Protein AF-0000000067594861 (afdb_homodimer)

Foldseek 3Di:
DVVLLVLLPVLQVVVVVLLVVLVCCLVPPLLVVQQPDPVVPDPQRPSNVLVVVLVQLSQLLVLLLVQLLVQAQFPPCVVVPDPPPPDPPPQFDWDQDPQVRTIGGQWFAQDSNSSGTDGLFSLLSLLLNLVSLLVSLVSSLVSLVVSLCVVVVQDCPDVCSLVCVLVVQVVCVVVVNADPVSNVSNVSSVVSVVSSVVSVVVSVVSLVCLLQVHGNVCVVVVPDDDGDHSVVSCCSRCNPPNVVCNRDPDGPPPVPVPPVPPD/DVVLLVLLPVLQVVVVVLLVVLVCCLVPPLLVVQQPDPVVPDPQRPSNVLVVVLVQLSQLLVLLLVQLLVQAQFPPCVVPPDPDPDDPPPQFDWDQDPQVRTIGGQWFAQDSNSSGTDGLFSLLSLLLNLVSLLVSLVSSLVSLVVSLCVVVVQDCPDVCSLVCVLVVQVVCVVVVNADPVSNVSNVSSVVSVVSSVVSVVVSVVSLVCLLQVHGNVCVVVVNDDDGDHSVVSCCSRCNPPNVVCNRDPDGDPPVPPCVVPPD

pLDDT: mean 83.76, std 17.76, range [29.06, 98.62]

Organism: Oryctolagus cuniculus (NCBI:txid9986)

Secondary structure (DSSP, 8-state):
-HHHHHHHHHHHHHHHHHHHHHHHHIIIIIHHHH---TT---SS-HHHHHHHHHHHHHHHHHHHHHHHHHT--B-SGGGS-------------EEEETTTTEEEET--EEETTTTEEE-TTTHHHHHHHHHHHHHHHHHHHHHHHHHHHHHHT----STTHHHHHHHHHHHHHHTT-S-HHHHHHHHHHHHHHHHHHHHHHHHHHHHHHHHHT--HHHHHHT-------HHHHHHHHH-TTHHHHHHS-----GGGGGGGGG-/-HHHHHHHHHHHHHHHHHHHHHHHHIIIIIHHHH---TTS--SS-HHHHHHHHHHHHHHHHHHHHHHHHHT--B-SGGGS-------------EEEETTTTEEEET--EEETTTTEEE-TTTHHHHHHHHHHHHHHHHHHHHHHHHHHHHHHT----STTHHHHHHHHHHHHHHTT-S-HHHHHHHHHHHHHHHHHHHHHHHHHHHHHHHHHT--HHHHHHT-------HHHHHHHHH-TTHHHHHHS-----S-----TT--

Radius of gyration: 27.98 Å; Cα contacts (8 Å, |Δi|>4): 615; chains: 2; bounding box: 79×92×70 Å

Solvent-accessible surface area (backbone atoms only — not comparable to full-atom values): 28464 Å² total; per-residue (Å²): 108,66,68,58,53,49,41,38,51,50,36,32,49,49,52,52,49,50,50,50,51,53,50,48,44,43,66,70,47,49,40,58,64,60,54,61,65,76,82,66,70,60,92,73,49,69,39,56,56,55,48,49,50,49,48,52,30,49,51,36,20,52,43,14,48,51,47,28,54,73,32,45,26,60,51,73,58,75,73,54,76,75,76,75,83,69,76,82,65,77,72,71,59,68,40,73,37,79,87,76,68,43,48,23,38,46,44,27,48,76,39,42,56,68,57,39,54,37,14,70,58,15,42,45,30,45,45,47,19,26,45,27,42,13,50,40,23,45,50,49,24,53,51,45,51,56,50,49,26,65,74,67,68,49,71,72,83,48,89,57,36,72,74,47,42,58,66,51,48,52,54,32,34,76,67,46,74,40,51,71,70,57,51,47,53,54,53,47,33,55,50,22,47,52,49,15,50,50,24,43,49,49,29,51,53,52,50,55,28,38,40,57,59,42,41,59,43,35,58,53,70,65,55,86,64,74,87,59,65,39,68,58,34,46,37,70,51,48,32,91,60,36,69,60,47,73,76,39,67,65,78,77,66,66,76,60,68,72,65,66,65,82,113,109,66,67,58,52,48,40,37,51,50,36,32,49,48,52,52,49,51,51,51,51,51,51,47,44,44,65,69,46,46,40,59,66,56,55,65,63,77,82,67,70,60,93,73,48,70,38,56,57,55,49,50,49,50,50,51,30,47,50,36,20,51,43,13,48,52,46,26,54,74,32,46,25,60,51,71,57,76,73,53,78,77,76,75,82,72,74,81,65,76,73,70,58,68,39,74,38,79,86,76,69,44,48,24,39,47,44,26,48,74,37,41,57,70,56,40,52,37,14,70,58,15,41,46,31,45,43,47,20,25,44,27,42,13,51,40,24,43,49,48,24,55,52,45,50,54,50,48,26,66,74,68,68,49,72,70,83,49,88,58,36,72,74,47,42,58,65,52,48,52,54,34,35,76,68,46,76,40,51,72,69,56,49,49,52,55,53,47,33,54,48,21,45,52,50,16,52,50,26,43,51,51,28,51,53,51,50,53,29,38,41,58,60,42,41,59,43,36,57,53,69,65,56,86,64,75,89,58,63,41,69,58,34,46,37,71,53,49,28,92,63,35,69,60,49,73,76,39,68,65,76,76,66,65,79,66,70,81,68,79,55,86,118

Structure (mmCIF, N/CA/C/O backbone):
data_AF-0000000067594861-model_v1
#
loop_
_entity.id
_entity.type
_entity.pdbx_description
1 polymer Palmitoyltransferase
#
loop_
_atom_site.group_PDB
_atom_site.id
_atom_site.type_symbol
_atom_site.label_atom_id
_atom_site.label_alt_id
_atom_site.label_comp_id
_atom_site.label_asym_id
_atom_site.label_entity_id
_atom_site.label_seq_id
_atom_site.pdbx_PDB_ins_code
_atom_site.Cartn_x
_atom_site.Cartn_y
_atom_site.Cartn_z
_atom_site.occupancy
_atom_site.B_iso_or_equiv
_atom_site.auth_seq_id
_atom_site.auth_comp_id
_atom_site.auth_asym_id
_atom_site.auth_atom_id
_atom_site.pdbx_PDB_model_num
ATOM 1 N N . MET A 1 1 ? 16.547 15.672 -2.578 1 78 1 MET A N 1
ATOM 2 C CA . MET A 1 1 ? 15.5 16.391 -3.293 1 78 1 MET A CA 1
ATOM 3 C C . MET A 1 1 ? 14.711 15.445 -4.188 1 78 1 MET A C 1
ATOM 5 O O . MET A 1 1 ? 13.477 15.492 -4.207 1 78 1 MET A O 1
ATOM 9 N N . LEU A 1 2 ? 15.406 14.453 -4.711 1 76.31 2 LEU A N 1
ATOM 10 C CA . LEU A 1 2 ? 14.703 13.562 -5.629 1 76.31 2 LEU A CA 1
ATOM 11 C C . LEU A 1 2 ? 13.75 12.641 -4.875 1 76.31 2 LEU A C 1
ATOM 13 O O . LEU A 1 2 ? 12.633 12.398 -5.324 1 76.31 2 LEU A O 1
ATOM 17 N N . ALA A 1 3 ? 14.188 12.25 -3.699 1 77.75 3 ALA A N 1
ATOM 18 C CA . ALA A 1 3 ? 13.344 11.375 -2.893 1 77.75 3 ALA A CA 1
ATOM 19 C C . ALA A 1 3 ? 12.055 12.086 -2.477 1 77.75 3 ALA A C 1
ATOM 21 O O . ALA A 1 3 ? 10.977 11.484 -2.486 1 77.75 3 ALA A O 1
ATOM 22 N N . LEU A 1 4 ? 12.18 13.305 -2.232 1 85.5 4 LEU A N 1
ATOM 23 C CA . LEU A 1 4 ? 11.023 14.078 -1.814 1 85.5 4 LEU A CA 1
ATOM 24 C C . LEU A 1 4 ? 10.078 14.328 -2.988 1 85.5 4 LEU A C 1
ATOM 26 O O . LEU A 1 4 ? 8.859 14.258 -2.834 1 85.5 4 LEU A O 1
ATOM 30 N N . ARG A 1 5 ? 10.688 14.5 -4.102 1 85 5 ARG A N 1
ATOM 31 C CA . ARG A 1 5 ? 9.883 14.688 -5.301 1 85 5 ARG A CA 1
ATOM 32 C C . ARG A 1 5 ? 9.133 13.414 -5.668 1 85 5 ARG A C 1
ATOM 34 O O . ARG A 1 5 ? 7.98 13.469 -6.109 1 85 5 ARG A O 1
ATOM 41 N 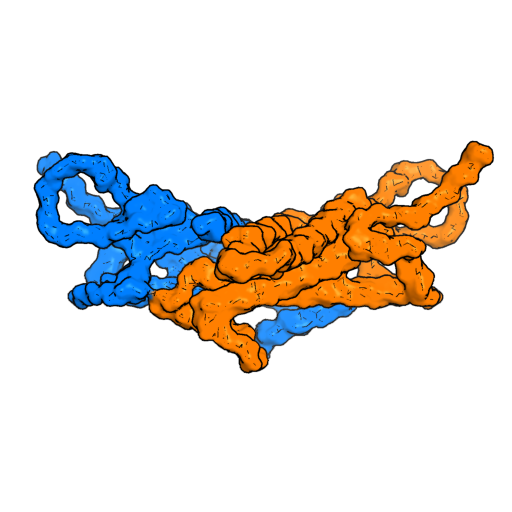N . LEU A 1 6 ? 9.82 12.352 -5.516 1 84.31 6 LEU A N 1
ATOM 42 C CA . LEU A 1 6 ? 9.18 11.062 -5.766 1 84.31 6 LEU A CA 1
ATOM 43 C C . LEU A 1 6 ? 8.016 10.836 -4.805 1 84.31 6 LEU A C 1
ATOM 45 O O . LEU A 1 6 ? 6.938 10.406 -5.219 1 84.31 6 LEU A O 1
ATOM 49 N N . LEU A 1 7 ? 8.195 11.195 -3.615 1 88 7 LEU A N 1
ATOM 50 C CA . LEU A 1 7 ? 7.141 11.047 -2.615 1 88 7 LEU A CA 1
ATOM 51 C C . LEU A 1 7 ? 5.949 11.945 -2.947 1 88 7 LEU A C 1
ATOM 53 O O . LEU A 1 7 ? 4.797 11.547 -2.766 1 88 7 LEU A O 1
ATOM 57 N N . ASN A 1 8 ? 6.281 13.062 -3.541 1 91.44 8 ASN A N 1
ATOM 58 C CA . ASN A 1 8 ? 5.258 14.047 -3.893 1 91.44 8 ASN A CA 1
ATOM 59 C C . ASN A 1 8 ? 4.383 13.555 -5.043 1 91.44 8 ASN A C 1
ATOM 61 O O . ASN A 1 8 ? 3.295 14.086 -5.273 1 91.44 8 ASN A O 1
ATOM 65 N N . VAL A 1 9 ? 4.816 12.555 -5.715 1 88.75 9 VAL A N 1
ATOM 66 C CA . VAL A 1 9 ? 4.047 12 -6.82 1 88.75 9 VAL A CA 1
ATOM 67 C C . VAL A 1 9 ? 3.377 10.703 -6.387 1 88.75 9 VAL A C 1
ATOM 69 O O . VAL A 1 9 ? 2.199 10.469 -6.676 1 88.75 9 VAL A O 1
ATOM 72 N N . VAL A 1 10 ? 4.02 9.93 -5.629 1 88.75 10 VAL A N 1
ATOM 73 C CA . VAL A 1 10 ? 3.564 8.594 -5.266 1 88.75 10 VAL A CA 1
ATOM 74 C C . VAL A 1 10 ? 2.443 8.688 -4.234 1 88.75 10 VAL A C 1
ATOM 76 O O . VAL A 1 10 ? 1.46 7.949 -4.305 1 88.75 10 VAL A O 1
ATOM 79 N N . ALA A 1 11 ? 2.598 9.617 -3.336 1 93.56 11 ALA A N 1
ATOM 80 C CA . ALA A 1 11 ? 1.647 9.695 -2.229 1 93.56 11 ALA A CA 1
ATOM 81 C C . ALA A 1 11 ? 0.26 10.094 -2.723 1 93.56 11 ALA A C 1
ATOM 83 O O . ALA A 1 11 ? -0.733 9.438 -2.404 1 93.56 11 ALA A O 1
ATOM 84 N N . PRO A 1 12 ? 0.156 11.133 -3.586 1 94.56 12 PRO A N 1
ATOM 85 C CA . PRO A 1 12 ? -1.161 11.453 -4.141 1 94.56 12 PRO A CA 1
ATOM 86 C C . PRO A 1 12 ? -1.732 10.32 -4.992 1 94.56 12 PRO A C 1
ATOM 88 O O . PRO A 1 12 ? -2.934 10.047 -4.93 1 94.56 12 PRO A O 1
ATOM 91 N N . ALA A 1 13 ? -0.881 9.688 -5.734 1 91.88 13 ALA A N 1
ATOM 92 C CA . ALA A 1 13 ? -1.335 8.562 -6.555 1 91.88 13 ALA A CA 1
ATOM 93 C C . ALA A 1 13 ? -1.876 7.434 -5.684 1 91.88 13 ALA A C 1
ATOM 95 O O . ALA A 1 13 ? -2.896 6.82 -6.016 1 91.88 13 ALA A O 1
ATOM 96 N N . TYR A 1 14 ? -1.2 7.188 -4.68 1 92.31 14 TYR A N 1
ATOM 97 C CA . TYR A 1 14 ? -1.637 6.156 -3.746 1 92.31 14 TYR A CA 1
ATOM 98 C C . TYR A 1 14 ? -3.01 6.488 -3.172 1 92.31 14 TYR A C 1
ATOM 100 O O . TYR A 1 14 ? -3.893 5.629 -3.121 1 92.31 14 TYR A O 1
ATOM 108 N N . PHE A 1 15 ? -3.158 7.711 -2.709 1 95.88 15 PHE A N 1
ATOM 109 C CA . PHE A 1 15 ? -4.434 8.133 -2.139 1 95.88 15 PHE A CA 1
ATOM 110 C C . PHE A 1 15 ? -5.559 7.98 -3.154 1 95.88 15 PHE A C 1
ATOM 112 O O . PHE A 1 15 ? -6.617 7.434 -2.838 1 95.88 15 PHE A O 1
ATOM 119 N N . LEU A 1 16 ? -5.316 8.406 -4.352 1 94.25 16 LEU A N 1
ATOM 120 C CA . LEU A 1 16 ? -6.352 8.383 -5.383 1 94.25 16 LEU A CA 1
ATOM 121 C C . LEU A 1 16 ? -6.684 6.949 -5.781 1 94.25 16 LEU A C 1
ATOM 123 O O . LEU A 1 16 ? -7.855 6.605 -5.961 1 94.25 16 LEU A O 1
ATOM 127 N N . CYS A 1 17 ? -5.684 6.125 -5.867 1 92 17 CYS A N 1
ATOM 128 C CA . CYS A 1 17 ? -5.914 4.723 -6.207 1 92 17 CYS A CA 1
ATOM 129 C C . CYS A 1 17 ? -6.699 4.02 -5.109 1 92 17 CYS A C 1
ATOM 131 O O . CYS A 1 17 ? -7.648 3.285 -5.391 1 92 17 CYS A O 1
ATOM 133 N N . LEU A 1 18 ? -6.285 4.258 -3.906 1 95.62 18 LEU A N 1
ATOM 134 C CA . LEU A 1 18 ? -6.977 3.633 -2.785 1 95.62 18 LEU A CA 1
ATOM 135 C C . LEU A 1 18 ? -8.422 4.105 -2.707 1 95.62 18 LEU A C 1
ATOM 137 O O . LEU A 1 18 ? -9.328 3.316 -2.41 1 95.62 18 LEU A O 1
ATOM 141 N N . SER A 1 19 ? -8.641 5.379 -2.947 1 96.44 19 SER A N 1
ATOM 142 C CA . SER A 1 19 ? -10 5.918 -2.963 1 96.44 19 SER A CA 1
ATOM 143 C C . SER A 1 19 ? -10.844 5.246 -4.039 1 96.44 19 SER A C 1
ATOM 145 O O . SER A 1 19 ? -11.992 4.863 -3.787 1 96.44 19 SER A O 1
ATOM 147 N N . LEU A 1 20 ? -10.273 5.094 -5.184 1 93.69 20 LEU A N 1
ATOM 148 C CA . LEU A 1 20 ? -10.984 4.477 -6.293 1 93.69 20 LEU A CA 1
ATOM 149 C C . LEU A 1 20 ? -11.312 3.018 -5.992 1 93.69 20 LEU A C 1
ATOM 151 O O . LEU A 1 20 ? -12.438 2.566 -6.211 1 93.69 20 LEU A O 1
ATOM 155 N N . VAL A 1 21 ? -10.344 2.316 -5.473 1 94.12 21 VAL A N 1
ATOM 156 C CA . VAL A 1 21 ? -10.531 0.907 -5.148 1 94.12 21 VAL A CA 1
ATOM 157 C C . VAL A 1 21 ? -11.602 0.767 -4.066 1 94.12 21 VAL A C 1
ATOM 159 O O . VAL A 1 21 ? -12.484 -0.094 -4.16 1 94.12 21 VAL A O 1
ATOM 162 N N . THR A 1 22 ? -11.492 1.595 -3.057 1 96.69 22 THR A N 1
ATOM 163 C CA . THR A 1 22 ? -12.469 1.565 -1.974 1 96.69 22 THR A CA 1
ATOM 164 C C . THR A 1 22 ? -13.867 1.866 -2.5 1 96.69 22 THR A C 1
ATOM 166 O O . THR A 1 22 ? -14.828 1.181 -2.146 1 96.69 22 THR A O 1
ATOM 169 N N . PHE A 1 23 ? -13.945 2.826 -3.359 1 95.44 23 PHE A N 1
ATOM 170 C CA . PHE A 1 23 ? -15.227 3.193 -3.953 1 95.44 23 PHE A CA 1
ATOM 171 C C . PHE A 1 23 ? -15.797 2.037 -4.766 1 95.44 23 PHE A C 1
ATOM 173 O O . PHE A 1 23 ? -16.984 1.715 -4.648 1 95.44 23 PHE A O 1
ATOM 180 N N . ALA A 1 24 ? -15.031 1.383 -5.527 1 92.81 24 ALA A N 1
ATOM 181 C CA . ALA A 1 24 ? -15.461 0.264 -6.359 1 92.81 24 ALA A CA 1
ATOM 182 C C . ALA A 1 24 ? -15.922 -0.913 -5.504 1 92.81 24 ALA A C 1
ATOM 184 O O . ALA A 1 24 ? -16.953 -1.522 -5.781 1 92.81 24 ALA A O 1
ATOM 185 N N . LEU A 1 25 ? -15.172 -1.233 -4.477 1 94 25 LEU A N 1
ATOM 186 C CA . LEU A 1 25 ? -15.539 -2.338 -3.6 1 94 25 LEU A CA 1
ATOM 187 C C . LEU A 1 25 ? -16.859 -2.057 -2.9 1 94 25 LEU A C 1
ATOM 189 O O . LEU A 1 25 ? -17.703 -2.951 -2.768 1 94 25 LEU A O 1
ATOM 193 N N . GLN A 1 26 ? -17.016 -0.81 -2.473 1 94 26 GLN A N 1
ATOM 194 C CA . GLN A 1 26 ? -18.266 -0.439 -1.813 1 94 26 GLN A CA 1
ATOM 195 C C . GLN A 1 26 ? -19.453 -0.57 -2.766 1 94 26 GLN A C 1
ATOM 197 O O . GLN A 1 26 ? -20.469 -1.163 -2.414 1 94 26 GLN A O 1
ATOM 202 N N . LEU A 1 27 ? -19.328 -0.131 -3.982 1 89.94 27 LEU A N 1
ATOM 203 C CA . LEU A 1 27 ? -20.438 -0.044 -4.93 1 89.94 27 LEU A CA 1
ATOM 204 C C . LEU A 1 27 ? -20.734 -1.406 -5.547 1 89.94 27 LEU A C 1
ATOM 206 O O . LEU A 1 27 ? -21.891 -1.754 -5.766 1 89.94 27 LEU A O 1
ATOM 210 N N . PHE A 1 28 ? -19.719 -2.23 -5.719 1 88.94 28 PHE A N 1
ATOM 211 C CA . PHE A 1 28 ? -19.938 -3.4 -6.562 1 88.94 28 PHE A CA 1
ATOM 212 C C . PHE A 1 28 ? -19.844 -4.684 -5.742 1 88.94 28 PHE A C 1
ATOM 214 O O . PHE A 1 28 ? -20.234 -5.754 -6.211 1 88.94 28 PHE A O 1
ATOM 221 N N . LEU A 1 29 ? -19.359 -4.57 -4.57 1 90.25 29 LEU A N 1
ATOM 222 C CA . LEU A 1 29 ? -19.234 -5.797 -3.787 1 90.25 29 LEU A CA 1
ATOM 223 C C . LEU A 1 29 ? -20.016 -5.699 -2.488 1 90.25 29 LEU A C 1
ATOM 225 O O . LEU A 1 29 ? -20.891 -6.527 -2.225 1 90.25 29 LEU A O 1
ATOM 229 N N . PHE A 1 30 ? -19.812 -4.672 -1.722 1 92.19 30 PHE A N 1
ATOM 230 C CA . PHE A 1 30 ? -20.375 -4.605 -0.38 1 92.19 30 PHE A CA 1
ATOM 231 C C . PHE A 1 30 ? -21.859 -4.254 -0.436 1 92.19 30 PHE A C 1
ATOM 233 O O . PHE A 1 30 ? -22.688 -4.934 0.175 1 92.19 30 PHE A O 1
ATOM 240 N N . LEU A 1 31 ? -22.219 -3.221 -1.15 1 88.56 31 LEU A N 1
ATOM 241 C CA . LEU A 1 31 ? -23.609 -2.77 -1.195 1 88.56 31 LEU A CA 1
ATOM 242 C C . LEU A 1 31 ? -24.5 -3.85 -1.779 1 88.56 31 LEU A C 1
ATOM 244 O O . LEU A 1 31 ? -25.547 -4.168 -1.206 1 88.56 31 LEU A O 1
ATOM 248 N N . PRO A 1 32 ? -24.141 -4.484 -2.91 1 85.75 32 PRO A N 1
ATOM 249 C CA . PRO A 1 32 ? -24.984 -5.551 -3.449 1 85.75 32 PRO A CA 1
ATOM 250 C C . PRO A 1 32 ? -25.109 -6.746 -2.508 1 85.75 32 PRO A C 1
ATOM 252 O O . PRO A 1 32 ? -26.109 -7.457 -2.527 1 85.75 32 PRO A O 1
ATOM 255 N N . SER A 1 33 ? -24.094 -6.984 -1.776 1 84.94 33 SER A N 1
ATOM 256 C CA . SER A 1 33 ? -24.125 -8.117 -0.854 1 84.94 33 SER A CA 1
ATOM 257 C C . SER A 1 33 ? -25.078 -7.855 0.311 1 84.94 33 SER A C 1
ATOM 259 O O . SER A 1 33 ? -25.516 -8.789 0.981 1 84.94 33 SER A O 1
ATOM 261 N N . MET A 1 34 ? -25.297 -6.633 0.576 1 78.88 34 MET A N 1
ATOM 262 C CA . MET A 1 34 ? -26.203 -6.266 1.65 1 78.88 34 MET A CA 1
ATOM 263 C C . MET A 1 34 ? -27.656 -6.406 1.198 1 78.88 34 MET A C 1
ATOM 265 O O . MET A 1 34 ? -28.562 -6.48 2.027 1 78.88 34 MET A O 1
ATOM 269 N N . ARG A 1 35 ? -27.875 -6.285 -0.186 1 69.25 35 ARG A N 1
ATOM 270 C CA . ARG A 1 35 ? -29.219 -6.34 -0.724 1 69.25 35 ARG A CA 1
ATOM 271 C C . ARG A 1 35 ? -29.797 -7.746 -0.604 1 69.25 35 ARG A C 1
ATOM 273 O O . ARG A 1 35 ? -29.312 -8.688 -1.234 1 69.25 35 ARG A O 1
ATOM 280 N N . GLU A 1 36 ? -29.594 -8.414 0.438 1 58.72 36 GLU A N 1
ATOM 281 C CA . GLU A 1 36 ? -30.234 -9.727 0.528 1 58.72 36 GLU A CA 1
ATOM 282 C C . GLU A 1 36 ? -31.625 -9.703 -0.086 1 58.72 36 GLU A C 1
ATOM 284 O O . GLU A 1 36 ? -32.062 -8.672 -0.603 1 58.72 36 GLU A O 1
ATOM 289 N N . ASP A 1 37 ? -32.781 -10.125 0.97 1 51.34 37 ASP A N 1
ATOM 290 C CA . ASP A 1 37 ? -34.062 -10.789 0.786 1 51.34 37 ASP A CA 1
ATOM 291 C C . ASP A 1 37 ? -35.094 -9.844 0.131 1 51.34 37 ASP A C 1
ATOM 293 O O . ASP A 1 37 ? -35.5 -8.852 0.733 1 51.34 37 ASP A O 1
ATOM 297 N N . PRO A 1 38 ? -35.094 -9.969 -1.231 1 50.44 38 PRO A N 1
ATOM 298 C CA . PRO A 1 38 ? -36.156 -9.211 -1.918 1 50.44 38 PRO A CA 1
ATOM 299 C C . PRO A 1 38 ? -37.469 -9.172 -1.132 1 50.44 38 PRO A C 1
ATOM 301 O O . PRO A 1 38 ? -38.344 -8.352 -1.419 1 50.44 38 PRO A O 1
ATOM 304 N N . ALA A 1 39 ? -37.781 -10.367 -0.488 1 49.38 39 ALA A N 1
ATOM 305 C CA . ALA A 1 39 ? -39.094 -10.406 0.114 1 49.38 39 ALA A CA 1
ATOM 306 C C . ALA A 1 39 ? -39.281 -9.281 1.129 1 49.38 39 ALA A C 1
ATOM 308 O O . ALA A 1 39 ? -40.406 -9.031 1.589 1 49.38 39 ALA A O 1
ATOM 309 N N . ALA A 1 40 ? -38.344 -9.023 1.898 1 46.81 40 ALA A N 1
ATOM 310 C CA . ALA A 1 40 ? -38.625 -8.039 2.939 1 46.81 40 ALA A CA 1
ATOM 311 C C . ALA A 1 40 ? -38.5 -6.617 2.398 1 46.81 40 ALA A C 1
ATOM 313 O O . ALA A 1 40 ? -37.375 -6.172 2.082 1 46.81 40 ALA A O 1
ATOM 314 N N . ALA A 1 41 ? -39.406 -6.137 1.578 1 46.75 41 ALA A N 1
ATOM 315 C CA . ALA A 1 41 ? -39.625 -4.848 0.936 1 46.75 41 ALA A CA 1
ATOM 316 C C . ALA A 1 41 ? -39.375 -3.697 1.906 1 46.75 41 ALA A C 1
ATOM 318 O O . ALA A 1 41 ? -40.312 -3.057 2.377 1 46.75 41 ALA A O 1
ATOM 319 N N . PRO A 1 42 ? -38.562 -3.713 2.994 1 52.81 42 PRO A N 1
ATOM 320 C CA . PRO A 1 42 ? -38.844 -2.512 3.785 1 52.81 42 PRO A CA 1
ATOM 321 C C . PRO A 1 42 ? -38.531 -1.222 3.021 1 52.81 42 PRO A C 1
ATOM 323 O O . PRO A 1 42 ? -37.781 -1.237 2.041 1 52.81 42 PRO A O 1
ATOM 326 N N . LEU A 1 43 ? -39.219 -0.101 3.209 1 50.47 43 LEU A N 1
ATOM 327 C CA . LEU A 1 43 ? -39.25 1.226 2.605 1 50.47 43 LEU A CA 1
ATOM 328 C C . LEU A 1 43 ? -37.844 1.701 2.223 1 50.47 43 LEU A C 1
ATOM 330 O O . LEU A 1 43 ? -37.656 2.254 1.138 1 50.47 43 LEU A O 1
ATOM 334 N N . PHE A 1 44 ? -37 1.828 3.244 1 58.75 44 PHE A N 1
ATOM 335 C CA . PHE A 1 44 ? -35.656 2.301 2.908 1 58.75 44 PHE A CA 1
ATOM 336 C C . PHE A 1 44 ? -34.625 1.174 3.035 1 58.75 44 PHE A C 1
ATOM 338 O O . PHE A 1 44 ? -34.25 0.791 4.145 1 58.75 44 PHE A O 1
ATOM 345 N N . PRO A 1 45 ? -34.312 0.457 2.029 1 68.12 45 PRO A N 1
ATOM 346 C CA . PRO A 1 45 ? -33.406 -0.704 2.09 1 68.12 45 PRO A CA 1
ATOM 347 C C . PRO A 1 45 ? -32.062 -0.373 2.697 1 68.12 45 PRO A C 1
ATOM 349 O O . PRO A 1 45 ? -31.531 0.722 2.482 1 68.12 45 PRO A O 1
ATOM 352 N N . PRO A 1 46 ? -31.781 -0.902 3.951 1 77.25 46 PRO A N 1
ATOM 353 C CA . PRO A 1 46 ? -30.5 -0.733 4.633 1 77.25 46 PRO A CA 1
ATOM 354 C C . PRO A 1 46 ? -29.344 -0.519 3.664 1 77.25 46 PRO A C 1
ATOM 356 O O . PRO A 1 46 ? -28.406 0.235 3.963 1 77.25 46 PRO A O 1
ATOM 359 N N . ALA A 1 47 ? -29.516 -0.921 2.561 1 81.81 47 ALA A N 1
ATOM 360 C CA . ALA A 1 47 ? -28.469 -0.768 1.56 1 81.81 47 ALA A CA 1
ATOM 361 C C . ALA A 1 47 ? -28.359 0.679 1.084 1 81.81 47 ALA A C 1
ATOM 363 O O . ALA A 1 47 ? -27.266 1.188 0.846 1 81.81 47 ALA A O 1
ATOM 364 N N . LEU A 1 48 ? -29.469 1.314 1.017 1 83.56 48 LEU A N 1
ATOM 365 C CA . LEU A 1 48 ? -29.469 2.701 0.562 1 83.56 48 LEU A CA 1
ATOM 366 C C . LEU A 1 48 ? -28.844 3.619 1.604 1 83.56 48 LEU A C 1
ATOM 368 O O . LEU A 1 48 ? -28.109 4.547 1.259 1 83.56 48 LEU A O 1
ATOM 372 N N . LEU A 1 49 ? -29.125 3.34 2.822 1 88 49 LEU A N 1
ATOM 373 C CA . LEU A 1 49 ? -28.562 4.152 3.896 1 88 49 LEU A CA 1
ATOM 374 C C . LEU A 1 49 ? -27.047 3.971 3.977 1 88 49 LEU A C 1
ATOM 376 O O . LEU A 1 49 ? -26.312 4.949 4.125 1 88 49 LEU A O 1
ATOM 380 N N . HIS A 1 50 ? -26.625 2.783 3.83 1 90.31 50 HIS A N 1
ATOM 381 C CA . HIS A 1 50 ? -25.203 2.502 3.838 1 90.31 50 HIS A CA 1
ATOM 382 C C . HIS A 1 50 ? -24.5 3.158 2.65 1 90.31 50 HIS A C 1
ATOM 384 O O . HIS A 1 50 ? -23.422 3.723 2.797 1 90.31 50 HIS A O 1
ATOM 390 N N . GLY A 1 51 ? -25.188 3.127 1.574 1 90.81 51 GLY A N 1
ATOM 391 C CA . GLY A 1 51 ? -24.641 3.77 0.39 1 90.81 51 GLY A CA 1
ATOM 392 C C . GLY A 1 51 ? -24.562 5.281 0.51 1 90.81 51 GLY A C 1
ATOM 393 O O . GLY A 1 51 ? -23.578 5.891 0.12 1 90.81 51 GLY A O 1
ATOM 394 N N . ALA A 1 52 ? -25.594 5.836 1.07 1 93.62 52 ALA A N 1
ATOM 395 C CA . ALA A 1 52 ? -25.625 7.285 1.246 1 93.62 52 ALA A CA 1
ATOM 396 C C . ALA A 1 52 ? -24.562 7.75 2.232 1 93.62 52 ALA A C 1
ATOM 398 O O . ALA A 1 52 ? -23.906 8.766 2.012 1 93.62 52 ALA A O 1
ATOM 399 N N . LEU A 1 53 ? -24.391 7.004 3.238 1 94.94 53 LEU A N 1
ATOM 400 C CA . LEU A 1 53 ? -23.391 7.359 4.23 1 94.94 53 LEU A CA 1
ATOM 401 C C . LEU A 1 53 ? -21.984 7.285 3.635 1 94.94 53 LEU A C 1
ATOM 403 O O . LEU A 1 53 ? -21.172 8.203 3.82 1 94.94 53 LEU A O 1
ATOM 407 N N . PHE A 1 54 ? -21.75 6.262 2.938 1 95 54 PHE A N 1
ATOM 408 C CA . PHE A 1 54 ? -20.438 6.125 2.326 1 95 54 PHE A CA 1
ATOM 409 C C . PHE A 1 54 ? -20.188 7.238 1.314 1 95 54 PHE A C 1
ATOM 411 O O . PHE A 1 54 ? -19.094 7.785 1.242 1 95 54 PHE A O 1
ATOM 418 N N . LEU A 1 55 ? -21.25 7.527 0.545 1 95.06 55 LEU A N 1
ATOM 419 C CA . LEU A 1 55 ? -21.109 8.594 -0.438 1 95.06 55 LEU A CA 1
ATOM 420 C C . LEU A 1 55 ? -20.844 9.93 0.247 1 95.06 55 LEU A C 1
ATOM 422 O O . LEU A 1 55 ? -20.031 10.727 -0.233 1 95.06 55 LEU A O 1
ATOM 426 N N . PHE A 1 56 ? -21.469 10.172 1.337 1 96.88 56 PHE A N 1
ATOM 427 C CA . PHE A 1 56 ? -21.266 11.391 2.111 1 96.88 56 PHE A CA 1
ATOM 428 C C . PHE A 1 56 ? -19.828 11.477 2.619 1 96.88 56 PHE A C 1
ATOM 430 O O . PHE A 1 56 ? -19.172 12.508 2.465 1 96.88 56 PHE A O 1
ATOM 437 N N . LEU A 1 57 ? -19.312 10.406 3.18 1 97.56 57 LEU A N 1
ATOM 438 C CA . LEU A 1 57 ? -17.969 10.383 3.713 1 97.56 57 LEU A CA 1
ATOM 439 C C . LEU A 1 57 ? -16.938 10.57 2.6 1 97.56 57 LEU A C 1
ATOM 441 O O . LEU A 1 57 ? -15.984 11.336 2.748 1 97.56 57 LEU A O 1
ATOM 445 N N . SER A 1 58 ? -17.203 9.891 1.493 1 96.88 58 SER A N 1
ATOM 446 C CA . SER A 1 58 ? -16.281 9.969 0.365 1 96.88 58 SER A CA 1
ATOM 447 C C . SER A 1 58 ? -16.281 11.359 -0.259 1 96.88 58 SER A C 1
ATOM 449 O O . SER A 1 58 ? -15.227 11.891 -0.612 1 96.88 58 SER A O 1
ATOM 451 N N . ALA A 1 59 ? -17.469 11.945 -0.405 1 96.38 59 ALA A N 1
ATOM 452 C CA . ALA A 1 59 ? -17.578 13.281 -0.972 1 96.38 59 ALA A CA 1
ATOM 453 C C . ALA A 1 59 ? -16.875 14.312 -0.095 1 96.38 59 ALA A C 1
ATOM 455 O O . ALA A 1 59 ? -16.219 15.234 -0.603 1 96.38 59 ALA A O 1
ATOM 456 N N . ASN A 1 60 ? -16.938 14.148 1.142 1 97.31 60 ASN A N 1
ATOM 457 C CA . ASN A 1 60 ? -16.281 15.07 2.055 1 97.31 60 ASN A CA 1
ATOM 458 C C . ASN A 1 60 ? -14.766 14.875 2.049 1 97.31 60 ASN A C 1
ATOM 460 O O . ASN A 1 60 ? -14.008 15.844 2.074 1 97.31 60 ASN A O 1
ATOM 464 N N . ALA A 1 61 ? -14.336 13.633 2.074 1 97.69 61 ALA A N 1
ATOM 465 C CA . ALA A 1 61 ? -12.898 13.367 2.012 1 97.69 61 ALA A CA 1
ATOM 466 C C . ALA A 1 61 ? -12.289 13.938 0.731 1 97.69 61 ALA A C 1
ATOM 468 O O . ALA A 1 61 ? -11.312 14.688 0.781 1 97.69 61 ALA A O 1
ATOM 469 N N . LEU A 1 62 ? -12.969 13.68 -0.384 1 97.5 62 LEU A N 1
ATOM 470 C CA . LEU A 1 62 ? -12.461 14.125 -1.675 1 97.5 62 LEU A CA 1
ATOM 471 C C . LEU A 1 62 ? -12.633 15.625 -1.84 1 97.5 62 LEU A C 1
ATOM 473 O O . LEU A 1 62 ? -11.758 16.297 -2.389 1 97.5 62 LEU A O 1
ATOM 477 N N . GLY A 1 63 ? -13.734 16.141 -1.403 1 96.81 63 GLY A N 1
ATOM 478 C CA . GLY A 1 63 ? -13.961 17.578 -1.476 1 96.81 63 GLY A CA 1
ATOM 479 C C . GLY A 1 63 ? -12.938 18.375 -0.704 1 96.81 63 GLY A C 1
ATOM 480 O O . GLY A 1 63 ? -12.391 19.359 -1.22 1 96.81 63 GLY A O 1
ATOM 481 N N . ASN A 1 64 ? -12.672 17.984 0.499 1 96.94 64 ASN A N 1
ATOM 482 C CA . ASN A 1 64 ? -11.656 18.688 1.288 1 96.94 64 ASN A CA 1
ATOM 483 C C . ASN A 1 64 ? -10.258 18.484 0.714 1 96.94 64 ASN A C 1
ATOM 485 O O . ASN A 1 64 ? -9.414 19.375 0.794 1 96.94 64 ASN A O 1
ATOM 489 N N . TYR A 1 65 ? -10.062 17.297 0.174 1 97.44 65 TYR A N 1
ATOM 490 C CA . TYR A 1 65 ? -8.805 17.047 -0.524 1 97.44 65 TYR A CA 1
ATOM 491 C C . TYR A 1 65 ? -8.57 18.078 -1.622 1 97.44 65 TYR A C 1
ATOM 493 O O . TYR A 1 65 ? -7.496 18.672 -1.706 1 97.44 65 TYR A O 1
ATOM 501 N N . VAL A 1 66 ? -9.57 18.359 -2.412 1 96.56 66 VAL A N 1
ATOM 502 C CA . VAL A 1 66 ? -9.484 19.312 -3.521 1 96.56 66 VAL A CA 1
ATOM 503 C C . VAL A 1 66 ? -9.289 20.719 -2.982 1 96.56 66 VAL A C 1
ATOM 505 O O . VAL A 1 66 ? -8.461 21.469 -3.492 1 96.56 66 VAL A O 1
ATOM 508 N N . LEU A 1 67 ? -9.93 21.031 -1.949 1 95.5 67 LEU A N 1
ATOM 509 C CA . LEU A 1 67 ? -9.875 22.375 -1.397 1 95.5 67 LEU A CA 1
ATOM 510 C C . LEU A 1 67 ? -8.523 22.641 -0.741 1 95.5 67 LEU A C 1
ATOM 512 O O . LEU A 1 67 ? -8.023 23.766 -0.768 1 95.5 67 LEU A O 1
ATOM 516 N N . VAL A 1 68 ? -7.914 21.625 -0.15 1 95.81 68 VAL A N 1
ATOM 517 C CA . VAL A 1 68 ? -6.574 21.766 0.41 1 95.81 68 VAL A CA 1
ATOM 518 C C . VAL A 1 68 ? -5.598 22.188 -0.687 1 95.81 68 VAL A C 1
ATOM 520 O O . VAL A 1 68 ? -4.762 23.062 -0.478 1 95.81 68 VAL A O 1
ATOM 523 N N . ILE A 1 69 ? -5.758 21.578 -1.782 1 94.56 69 ILE A N 1
ATOM 524 C CA . ILE A 1 69 ? -4.848 21.828 -2.895 1 94.56 69 ILE A CA 1
ATOM 525 C C . ILE A 1 69 ? -5.152 23.203 -3.508 1 94.56 69 ILE A C 1
ATOM 527 O O . ILE A 1 69 ? -4.234 23.969 -3.814 1 94.56 69 ILE A O 1
ATOM 531 N N . GLN A 1 70 ? -6.383 23.562 -3.605 1 92.81 70 GLN A N 1
ATOM 532 C CA . GLN A 1 70 ? -6.797 24.797 -4.254 1 92.81 70 GLN A CA 1
ATOM 533 C C . GLN A 1 70 ? -6.457 26.016 -3.391 1 92.81 70 GLN A C 1
ATOM 535 O O . GLN A 1 70 ? -6.164 27.078 -3.914 1 92.81 70 GLN A O 1
ATOM 540 N N . ASN A 1 71 ? -6.461 25.844 -2.092 1 90.56 71 ASN A N 1
ATOM 541 C CA . ASN A 1 71 ? -6.215 26.953 -1.175 1 90.56 71 ASN A CA 1
ATOM 542 C C . ASN A 1 71 ? -4.812 26.891 -0.583 1 90.56 71 ASN A C 1
ATOM 544 O O . ASN A 1 71 ? -4.625 27.125 0.613 1 90.56 71 ASN A O 1
ATOM 548 N N . SER A 1 72 ? -3.918 26.609 -1.412 1 87.56 72 SER A N 1
ATOM 549 C CA . SER A 1 72 ? -2.529 26.547 -0.967 1 87.56 72 SER A CA 1
ATOM 550 C C . SER A 1 72 ? -2.094 27.859 -0.334 1 87.56 72 SER A C 1
ATOM 552 O O . SER A 1 72 ? -2.451 28.938 -0.819 1 87.56 72 SER A O 1
ATOM 554 N N . PRO A 1 73 ? -1.399 27.797 0.773 1 84.69 73 PRO A N 1
ATOM 555 C CA . PRO A 1 73 ? -1.02 29.016 1.489 1 84.69 73 PRO A CA 1
ATOM 556 C C . PRO A 1 73 ? 0.147 29.75 0.831 1 84.69 73 PRO A C 1
ATOM 558 O O . PRO A 1 73 ? 1.001 30.312 1.523 1 84.69 73 PRO A O 1
ATOM 561 N N . ASP A 1 74 ? 0.188 29.797 -0.43 1 76.06 74 ASP A N 1
ATOM 562 C CA . ASP A 1 74 ? 1.264 30.5 -1.132 1 76.06 74 ASP A CA 1
ATOM 563 C C . ASP A 1 74 ? 1.136 32 -0.975 1 76.06 74 ASP A C 1
ATOM 565 O O . ASP A 1 74 ? 0.027 32.531 -0.851 1 76.06 74 ASP A O 1
ATOM 569 N N . ASP A 1 75 ? 2.268 32.656 -0.586 1 63.75 75 ASP A N 1
ATOM 570 C CA . ASP A 1 75 ? 2.312 34.094 -0.52 1 63.75 75 ASP A CA 1
ATOM 571 C C . ASP A 1 75 ? 2.352 34.719 -1.919 1 63.75 75 ASP A C 1
ATOM 573 O O . ASP A 1 75 ? 3.414 34.781 -2.539 1 63.75 75 ASP A O 1
ATOM 577 N N . LEU A 1 76 ? 1.281 34.688 -2.613 1 53.31 76 LEU A N 1
ATOM 578 C CA . LEU A 1 76 ? 1.299 35.344 -3.92 1 53.31 76 LEU A CA 1
ATOM 579 C C . LEU A 1 76 ? 1.881 36.75 -3.822 1 53.31 76 LEU A C 1
ATOM 581 O O . LEU A 1 76 ? 2.537 37.219 -4.754 1 53.31 76 LEU A O 1
ATOM 585 N N . GLY A 1 77 ? 1.456 37.531 -2.818 1 47.56 77 GLY A N 1
ATOM 586 C CA . GLY A 1 77 ? 1.824 38.938 -2.775 1 47.56 77 GLY A CA 1
ATOM 587 C C . GLY A 1 77 ? 3.271 39.156 -2.379 1 47.56 77 GLY A C 1
ATOM 588 O O . GLY A 1 77 ? 3.777 40.281 -2.467 1 47.56 77 GLY A O 1
ATOM 589 N N . ALA A 1 78 ? 3.852 38.375 -1.595 1 44.16 78 ALA A N 1
ATOM 590 C CA . ALA A 1 78 ? 5.203 38.75 -1.195 1 44.16 78 ALA A CA 1
ATOM 591 C C . ALA A 1 78 ? 6.105 38.906 -2.414 1 44.16 78 ALA A C 1
ATOM 593 O O . ALA A 1 78 ? 7.168 39.531 -2.326 1 44.16 78 ALA A O 1
ATOM 594 N N . CYS A 1 79 ? 5.863 38.25 -3.502 1 39.28 79 CYS A N 1
ATOM 595 C CA . CYS A 1 79 ? 6.703 38.625 -4.629 1 39.28 79 CYS A CA 1
ATOM 596 C C . CYS A 1 79 ? 6.316 40.031 -5.137 1 39.28 79 CYS A C 1
ATOM 598 O O . CYS A 1 79 ? 6.973 40.562 -6.02 1 39.28 79 CYS A O 1
ATOM 600 N N . GLN A 1 80 ? 5.027 40.469 -5.023 1 37.12 80 GLN A N 1
ATOM 601 C CA . GLN A 1 80 ? 4.824 41.812 -5.547 1 37.12 80 GLN A CA 1
ATOM 602 C C . GLN A 1 80 ? 5.32 42.875 -4.562 1 37.12 80 GLN A C 1
ATOM 604 O O . GLN A 1 80 ? 5.047 42.781 -3.365 1 37.12 80 GLN A O 1
ATOM 609 N N . GLY A 1 81 ? 6.48 43.562 -4.625 1 35.84 81 GLY A N 1
ATOM 610 C CA . GLY A 1 81 ? 7.219 44.688 -4.094 1 35.84 81 GLY A CA 1
ATOM 611 C C . GLY A 1 81 ? 6.324 45.781 -3.523 1 35.84 81 GLY A C 1
ATOM 612 O O . GLY A 1 81 ? 6.773 46.906 -3.279 1 35.84 81 GLY A O 1
ATOM 613 N N . THR A 1 82 ? 5.012 45.844 -3.676 1 36 82 THR A N 1
ATOM 614 C CA . THR A 1 82 ? 4.609 47.188 -3.303 1 36 82 THR A CA 1
ATOM 615 C C . THR A 1 82 ? 4.711 47.406 -1.793 1 36 82 THR A C 1
ATOM 617 O O . THR A 1 82 ? 4.289 46.531 -1.02 1 36 82 THR A O 1
ATOM 620 N N . PRO A 1 83 ? 5.551 48.312 -1.196 1 37.69 83 PRO A N 1
ATOM 621 C CA . PRO A 1 83 ? 5.805 48.844 0.144 1 37.69 83 PRO A CA 1
ATOM 622 C C . PRO A 1 83 ? 4.523 49.156 0.914 1 37.69 83 PRO A C 1
ATOM 624 O O . PRO A 1 83 ? 4.527 49.969 1.837 1 37.69 83 PRO A O 1
ATOM 627 N N . ALA A 1 84 ? 3.307 48.781 0.579 1 38.56 84 ALA A N 1
ATOM 628 C CA . ALA A 1 84 ? 2.355 49.531 1.396 1 38.56 84 ALA A CA 1
ATOM 629 C C . ALA A 1 84 ? 2.588 49.281 2.883 1 38.56 84 ALA A C 1
ATOM 631 O O . ALA A 1 84 ? 3.035 48.188 3.27 1 38.56 84 ALA A O 1
ATOM 632 N N . ARG A 1 85 ? 2.354 50.312 3.814 1 37.31 85 ARG A N 1
ATOM 633 C CA . ARG A 1 85 ? 2.412 50.688 5.219 1 37.31 85 ARG A CA 1
ATOM 634 C C . ARG A 1 85 ? 1.739 49.656 6.102 1 37.31 85 ARG A C 1
ATOM 636 O O . ARG A 1 85 ? 0.586 49.812 6.508 1 37.31 85 ARG A O 1
ATOM 643 N N . ARG A 1 86 ? 1.458 48.438 5.711 1 40.22 86 ARG A N 1
ATOM 644 C CA . ARG A 1 86 ? 0.595 47.781 6.684 1 40.22 86 ARG A CA 1
ATOM 645 C C . ARG A 1 86 ? 1.259 47.719 8.055 1 40.22 86 ARG A C 1
ATOM 647 O O . ARG A 1 86 ? 2.486 47.781 8.164 1 40.22 86 ARG A O 1
ATOM 654 N N . ALA A 1 87 ? 0.477 47.812 9.125 1 38.34 87 ALA A N 1
ATOM 655 C CA . ALA A 1 87 ? 0.684 47.812 10.57 1 38.34 87 ALA A CA 1
ATOM 656 C C . ALA A 1 87 ? 1.683 46.719 10.977 1 38.34 87 ALA A C 1
ATOM 658 O O . ALA A 1 87 ? 1.832 45.719 10.281 1 38.34 87 ALA A O 1
ATOM 659 N N . PRO A 1 88 ? 2.541 46.969 12.086 1 37.81 88 PRO A N 1
ATOM 660 C CA . PRO A 1 88 ? 3.605 46.188 12.711 1 37.81 88 PRO A CA 1
ATOM 661 C C . PRO A 1 88 ? 3.172 44.75 13.023 1 37.81 88 PRO A C 1
ATOM 663 O O . PRO A 1 88 ? 3.711 44.125 13.945 1 37.81 88 PRO A O 1
ATOM 666 N N . CYS A 1 89 ? 1.994 44.281 12.742 1 37.44 89 CYS A N 1
ATOM 667 C CA . CYS A 1 89 ? 1.854 42.906 13.195 1 37.44 89 CYS A CA 1
ATOM 668 C C . CYS A 1 89 ? 3.051 42.062 12.766 1 37.44 89 CYS A C 1
ATOM 670 O O . CYS A 1 89 ? 3.574 42.25 11.656 1 37.44 89 CYS A O 1
ATOM 672 N N . PRO A 1 90 ? 3.889 41.594 13.742 1 43.5 90 PRO A N 1
ATOM 673 C CA . PRO A 1 90 ? 5.027 40.781 13.336 1 43.5 90 PRO A CA 1
ATOM 674 C C . PRO A 1 90 ? 4.73 39.938 12.094 1 43.5 90 PRO A C 1
ATOM 676 O O . PRO A 1 90 ? 3.596 39.5 11.898 1 43.5 90 PRO A O 1
ATOM 679 N N . PRO A 1 91 ? 5.34 40.156 10.992 1 50.81 91 PRO A N 1
ATOM 680 C CA . PRO A 1 91 ? 5.164 39.469 9.711 1 50.81 91 PRO A CA 1
ATOM 681 C C . PRO A 1 91 ? 4.895 38 9.859 1 50.81 91 PRO A C 1
ATOM 683 O O . PRO A 1 91 ? 5.383 37.375 10.805 1 50.81 91 PRO A O 1
ATOM 686 N N . PRO A 1 92 ? 3.693 37.5 9.492 1 58.78 92 PRO A N 1
ATOM 687 C CA . PRO A 1 92 ? 3.426 36.062 9.523 1 58.78 92 PRO A CA 1
ATOM 688 C C . PRO A 1 92 ? 4.66 35.219 9.195 1 58.78 92 PRO A C 1
ATOM 690 O O . PRO A 1 92 ? 5.539 35.688 8.453 1 58.78 92 PRO A O 1
ATOM 693 N N . SER A 1 93 ? 5.055 34.25 10.133 1 71.25 93 SER A N 1
ATOM 694 C CA . SER A 1 93 ? 6.18 33.344 9.922 1 71.25 93 SER A CA 1
ATOM 695 C C . SER A 1 93 ? 6.137 32.719 8.523 1 71.25 93 SER A C 1
ATOM 697 O O . SER A 1 93 ? 5.074 32.312 8.055 1 71.25 93 SER A O 1
ATOM 699 N N . THR A 1 94 ? 7.047 33.156 7.684 1 79.94 94 THR A N 1
ATOM 700 C CA . THR A 1 94 ? 7.172 32.594 6.336 1 79.94 94 THR A CA 1
ATOM 701 C C . THR A 1 94 ? 8.234 31.516 6.285 1 79.94 94 THR A C 1
ATOM 703 O O . THR A 1 94 ? 9.164 31.516 7.094 1 79.94 94 THR A O 1
ATOM 706 N N . HIS A 1 95 ? 7.914 30.562 5.496 1 87.31 95 HIS A N 1
ATOM 707 C CA . HIS A 1 95 ? 8.859 29.484 5.297 1 87.31 95 HIS A CA 1
ATOM 708 C C . HIS A 1 95 ? 8.961 29.109 3.822 1 87.31 95 HIS A C 1
ATOM 710 O O . HIS A 1 95 ? 7.953 29.047 3.117 1 87.31 95 HIS A O 1
ATOM 716 N N . PHE A 1 96 ? 10.164 29 3.322 1 88.06 96 PHE A N 1
ATOM 717 C CA . PHE A 1 96 ? 10.383 28.516 1.963 1 88.06 96 PHE A CA 1
ATOM 718 C C . PHE A 1 96 ? 10.375 27 1.922 1 88.06 96 PHE A C 1
ATOM 720 O O . PHE A 1 96 ? 11.211 26.344 2.557 1 88.06 96 PHE A O 1
ATOM 727 N N . CYS A 1 97 ? 9.484 26.484 1.244 1 87.88 97 CYS A N 1
ATOM 728 C CA . CYS A 1 97 ? 9.398 25.047 1.089 1 87.88 97 CYS A CA 1
ATOM 729 C C . CYS A 1 97 ? 10.219 24.562 -0.106 1 87.88 97 CYS A C 1
ATOM 731 O O . CYS A 1 97 ? 9.945 24.953 -1.244 1 87.88 97 CYS A O 1
ATOM 733 N N . ARG A 1 98 ? 11.086 23.75 0.056 1 86 98 ARG A N 1
ATOM 734 C CA . ARG A 1 98 ? 11.984 23.281 -0.993 1 86 98 ARG A CA 1
ATOM 735 C C . ARG A 1 98 ? 11.258 22.344 -1.95 1 86 98 ARG A C 1
ATOM 737 O O . ARG A 1 98 ? 11.609 22.25 -3.129 1 86 98 ARG A O 1
ATOM 744 N N . VAL A 1 99 ? 10.273 21.75 -1.477 1 87.12 99 VAL A N 1
ATOM 745 C CA . VAL A 1 99 ? 9.555 20.797 -2.314 1 87.12 99 VAL A CA 1
ATOM 746 C C . VAL A 1 99 ? 8.648 21.547 -3.291 1 87.12 99 VAL A C 1
ATOM 748 O O . VAL A 1 99 ? 8.648 21.266 -4.488 1 87.12 99 VAL A O 1
ATOM 751 N N . CYS A 1 100 ? 8.031 22.5 -2.809 1 87.62 100 CYS A N 1
ATOM 752 C CA . CYS A 1 100 ? 7.121 23.297 -3.621 1 87.62 100 CYS A CA 1
ATOM 753 C C . CYS A 1 100 ? 7.848 24.469 -4.273 1 87.62 100 CYS A C 1
ATOM 755 O O . CYS A 1 100 ? 7.332 25.078 -5.211 1 87.62 100 CYS A O 1
ATOM 757 N N . ALA A 1 101 ? 8.984 24.812 -3.846 1 87.88 101 ALA A N 1
ATOM 758 C CA . ALA A 1 101 ? 9.766 25.969 -4.281 1 87.88 101 ALA A CA 1
ATOM 759 C C . ALA A 1 101 ? 8.969 27.25 -4.16 1 87.88 101 ALA A C 1
ATOM 761 O O . ALA A 1 101 ? 8.914 28.047 -5.102 1 87.88 101 ALA A O 1
ATOM 762 N N . ARG A 1 102 ? 8.312 27.422 -3.035 1 87.44 102 ARG A N 1
ATOM 763 C CA . ARG A 1 102 ? 7.508 28.609 -2.775 1 87.44 102 ARG A CA 1
ATOM 764 C C . ARG A 1 102 ? 7.539 28.984 -1.295 1 87.44 102 ARG A C 1
ATOM 766 O O . ARG A 1 102 ? 7.867 28.141 -0.449 1 87.44 102 ARG A O 1
ATOM 773 N N . VAL A 1 103 ? 7.25 30.297 -1.05 1 87.06 103 VAL A N 1
ATOM 774 C CA . VAL A 1 103 ? 7.156 30.781 0.321 1 87.06 103 VAL A CA 1
ATOM 775 C C . VAL A 1 103 ? 5.73 30.594 0.841 1 87.06 103 VAL A C 1
ATOM 777 O O . VAL A 1 103 ? 4.766 30.922 0.149 1 87.06 103 VAL A O 1
ATOM 780 N N . THR A 1 104 ? 5.594 30 1.945 1 87.5 104 THR A N 1
ATOM 781 C CA . THR A 1 104 ? 4.293 29.719 2.543 1 87.5 104 THR A CA 1
ATOM 782 C C . THR A 1 104 ? 4.086 30.547 3.805 1 87.5 104 THR A C 1
ATOM 784 O O . THR A 1 104 ? 5.02 30.75 4.582 1 87.5 104 THR A O 1
ATOM 787 N N . LEU A 1 105 ? 2.855 31.094 3.92 1 82.44 105 LEU A N 1
ATOM 788 C CA . LEU A 1 105 ? 2.467 31.859 5.094 1 82.44 105 LEU A CA 1
ATOM 789 C C . LEU A 1 105 ? 1.966 30.953 6.207 1 82.44 105 LEU A C 1
ATOM 791 O O . LEU A 1 105 ? 1.186 30.031 5.953 1 82.44 105 LEU A O 1
ATOM 795 N N . ARG A 1 106 ? 2.418 31.234 7.473 1 86.69 106 ARG A N 1
ATOM 796 C CA . ARG A 1 106 ? 2.064 30.406 8.617 1 86.69 106 ARG A CA 1
ATOM 797 C C . ARG A 1 106 ? 2.238 28.922 8.297 1 86.69 106 ARG A C 1
ATOM 799 O O . ARG A 1 106 ? 1.314 28.125 8.484 1 86.69 106 ARG A O 1
ATOM 806 N N . HIS A 1 107 ? 3.332 28.609 7.828 1 89.75 107 HIS A N 1
ATOM 807 C CA . HIS A 1 107 ? 3.658 27.266 7.348 1 89.75 107 HIS A CA 1
ATOM 808 C C . HIS A 1 107 ? 3.555 26.234 8.469 1 89.75 107 HIS A C 1
ATOM 810 O O . HIS A 1 107 ? 4.145 26.422 9.539 1 89.75 107 HIS A O 1
ATOM 816 N N . ASP A 1 108 ? 2.766 25.297 8.195 1 93.69 108 ASP A N 1
ATOM 817 C CA . ASP A 1 108 ? 2.684 24.188 9.141 1 93.69 108 ASP A CA 1
ATOM 818 C C . ASP A 1 108 ? 3.607 23.031 8.727 1 93.69 108 ASP A C 1
ATOM 820 O O . ASP A 1 108 ? 4.555 22.703 9.438 1 93.69 108 ASP A O 1
ATOM 824 N N . HIS A 1 109 ? 3.32 22.438 7.637 1 92.06 109 HIS A N 1
ATOM 825 C CA . HIS A 1 109 ? 4.137 21.359 7.082 1 92.06 109 HIS A CA 1
ATOM 826 C C . HIS A 1 109 ? 3.797 21.109 5.617 1 92.06 109 HIS A C 1
ATOM 828 O O . HIS A 1 109 ? 2.844 21.688 5.09 1 92.06 109 HIS A O 1
ATOM 834 N N . HIS A 1 110 ? 4.676 20.469 4.965 1 92.31 110 HIS A N 1
ATOM 835 C CA . HIS A 1 110 ? 4.363 19.969 3.633 1 92.31 110 HIS A CA 1
ATOM 836 C C . HIS A 1 110 ? 3.713 18.578 3.701 1 92.31 110 HIS A C 1
ATOM 838 O O . HIS A 1 110 ? 4.262 17.656 4.309 1 92.31 110 HIS A O 1
ATOM 844 N N . CYS A 1 111 ? 2.564 18.469 3.18 1 94.44 111 CYS A N 1
ATOM 845 C CA . CYS A 1 111 ? 1.873 17.188 3.139 1 94.44 111 CYS A CA 1
ATOM 846 C C . CYS A 1 111 ? 2.098 16.484 1.802 1 94.44 111 CYS A C 1
ATOM 848 O O . CYS A 1 111 ? 1.571 16.922 0.775 1 94.44 111 CYS A O 1
ATOM 850 N N . PHE A 1 112 ? 2.674 15.352 1.792 1 92.75 112 PHE A N 1
ATOM 851 C CA . PHE A 1 112 ? 3.012 14.633 0.569 1 92.75 112 PHE A CA 1
ATOM 852 C C . PHE A 1 112 ? 1.768 14.023 -0.06 1 92.75 112 PHE A C 1
ATOM 854 O O . PHE A 1 112 ? 1.706 13.836 -1.277 1 92.75 112 PHE A O 1
ATOM 861 N N . PHE A 1 113 ? 0.787 13.734 0.71 1 94.81 113 PHE A N 1
ATOM 862 C CA . PHE A 1 113 ? -0.413 13.086 0.187 1 94.81 113 PHE A CA 1
ATOM 863 C C . PHE A 1 113 ? -1.228 14.062 -0.654 1 94.81 113 PHE A C 1
ATOM 865 O O . PHE A 1 113 ? -1.942 13.656 -1.571 1 94.81 113 PHE A O 1
ATOM 872 N N . THR A 1 114 ? -1.12 15.383 -0.29 1 95.12 114 THR A N 1
ATOM 873 C CA . THR A 1 114 ? -1.821 16.391 -1.077 1 95.12 114 THR A CA 1
ATOM 874 C C . THR A 1 114 ? -0.856 17.109 -2.01 1 95.12 114 THR A C 1
ATOM 876 O O . THR A 1 114 ? -1.279 17.891 -2.865 1 95.12 114 THR A O 1
ATOM 879 N N . GLY A 1 115 ? 0.39 16.938 -1.872 1 92.25 115 GLY A N 1
ATOM 880 C CA . GLY A 1 115 ? 1.409 17.562 -2.703 1 92.25 115 GLY A CA 1
ATOM 881 C C . GLY A 1 115 ? 1.503 19.062 -2.508 1 92.25 115 GLY A C 1
ATOM 882 O O . GLY A 1 115 ? 1.823 19.797 -3.445 1 92.25 115 GLY A O 1
ATOM 883 N N . ASN A 1 116 ? 1.13 19.469 -1.369 1 91.88 116 ASN A N 1
ATOM 884 C CA . ASN A 1 116 ? 1.13 20.906 -1.114 1 91.88 116 ASN A CA 1
ATOM 885 C C . ASN A 1 116 ? 1.398 21.203 0.356 1 91.88 116 ASN A C 1
ATOM 887 O O . ASN A 1 116 ? 1.218 20.344 1.219 1 91.88 116 ASN A O 1
ATOM 891 N N . CYS A 1 117 ? 1.836 22.422 0.57 1 93.75 117 CYS A N 1
ATOM 892 C CA . CYS A 1 117 ? 2.061 22.875 1.939 1 93.75 117 CYS A CA 1
ATOM 893 C C . CYS A 1 117 ? 0.74 23.156 2.645 1 93.75 117 CYS A C 1
ATOM 895 O O . CYS A 1 117 ? -0.239 23.547 2.008 1 93.75 117 CYS A O 1
ATOM 897 N N . ILE A 1 118 ? 0.753 22.922 3.889 1 95.38 118 ILE A N 1
ATOM 898 C CA . ILE A 1 118 ? -0.374 23.219 4.766 1 95.38 118 ILE A CA 1
ATOM 899 C C . ILE A 1 118 ? -0.058 24.438 5.621 1 95.38 118 ILE A C 1
ATOM 901 O O . ILE A 1 118 ? 1.045 24.562 6.16 1 95.38 118 ILE A O 1
ATOM 905 N N . GLY A 1 119 ? -1.021 25.375 5.719 1 92.06 119 GLY A N 1
ATOM 906 C CA . GLY A 1 119 ? -0.887 26.594 6.496 1 92.06 119 GLY A CA 1
ATOM 907 C C . GLY A 1 119 ? -2.219 27.234 6.828 1 92.06 119 GLY A C 1
ATOM 908 O O . GLY A 1 119 ? -3.234 26.547 6.949 1 92.06 119 GLY A O 1
ATOM 909 N N . GLY A 1 120 ? -2.215 28.516 7 1 86.25 120 GLY A N 1
ATOM 910 C CA . GLY A 1 120 ? -3.373 29.234 7.496 1 86.25 120 GLY A CA 1
ATOM 911 C C . GLY A 1 120 ? -4.574 29.141 6.578 1 86.25 120 GLY A C 1
ATOM 912 O O . GLY A 1 120 ? -5.711 29.031 7.043 1 86.25 120 GLY A O 1
ATOM 913 N N . ARG A 1 121 ? -4.422 28.984 5.277 1 88.12 121 ARG A N 1
ATOM 914 C CA . ARG A 1 121 ? -5.516 29.094 4.316 1 88.12 121 ARG A CA 1
ATOM 915 C C . ARG A 1 121 ? -6.211 27.75 4.129 1 88.12 121 ARG A C 1
ATOM 917 O O . ARG A 1 121 ? -7.363 27.703 3.691 1 88.12 121 ARG A O 1
ATOM 924 N N . ASN A 1 122 ? -5.488 26.703 4.402 1 93.56 122 ASN A N 1
ATOM 925 C CA . ASN A 1 122 ? -6.078 25.422 4.078 1 93.56 122 ASN A CA 1
ATOM 926 C C . ASN A 1 122 ? -6.039 24.469 5.273 1 93.56 122 ASN A C 1
ATOM 928 O O . ASN A 1 122 ? -6.293 23.266 5.129 1 93.56 122 ASN A O 1
ATOM 932 N N . MET A 1 123 ? -5.773 24.969 6.41 1 94.12 123 MET A N 1
ATOM 933 C CA . MET A 1 123 ? -5.656 24.156 7.613 1 94.12 123 MET A CA 1
ATOM 934 C C . MET A 1 123 ? -6.98 23.469 7.938 1 94.12 123 MET A C 1
ATOM 936 O O . MET A 1 123 ? -7.008 22.281 8.258 1 94.12 123 MET A O 1
ATOM 940 N N . ARG A 1 124 ? -8.047 24.234 7.844 1 94.12 124 ARG A N 1
ATOM 941 C CA . ARG A 1 124 ? -9.367 23.688 8.133 1 94.12 124 ARG A CA 1
ATOM 942 C C . ARG A 1 124 ? -9.664 22.484 7.238 1 94.12 124 ARG A C 1
ATOM 944 O O . ARG A 1 124 ? -10.07 21.438 7.719 1 94.12 124 ARG A O 1
ATOM 951 N N . ASN A 1 125 ? -9.461 22.688 6.004 1 95.31 125 ASN A N 1
ATOM 952 C CA . ASN A 1 125 ? -9.734 21.625 5.039 1 95.31 125 ASN A CA 1
ATOM 953 C C . ASN A 1 125 ? -8.836 20.406 5.273 1 95.31 125 ASN A C 1
ATOM 955 O O . ASN A 1 125 ? -9.258 19.266 5.055 1 95.31 125 ASN A O 1
ATOM 959 N N . PHE A 1 126 ? -7.672 20.688 5.66 1 96.75 126 PHE A N 1
ATOM 960 C CA . PHE A 1 126 ? -6.754 19.594 5.945 1 96.75 126 PHE A CA 1
ATOM 961 C C . PHE A 1 126 ? -7.262 18.75 7.105 1 96.75 126 PHE A C 1
ATOM 963 O O . PHE A 1 126 ? -7.281 17.516 7.02 1 96.75 126 PHE A O 1
ATOM 970 N N . VAL A 1 127 ? -7.684 19.391 8.172 1 96.88 127 VAL A N 1
ATOM 971 C CA . VAL A 1 127 ? -8.195 18.688 9.344 1 96.88 127 VAL A CA 1
ATOM 972 C C . VAL A 1 127 ? -9.422 17.859 8.961 1 96.88 127 VAL A C 1
ATOM 974 O O . VAL A 1 127 ? -9.539 16.703 9.352 1 96.88 127 VAL A O 1
ATOM 977 N N . LEU A 1 128 ? -10.258 18.469 8.195 1 97.19 128 LEU A N 1
ATOM 978 C CA . LEU A 1 128 ? -11.477 17.781 7.785 1 97.19 128 LEU A CA 1
ATOM 979 C C . LEU A 1 128 ? -11.164 16.641 6.82 1 97.19 128 LEU A C 1
ATOM 981 O O . LEU A 1 128 ? -11.82 15.602 6.848 1 97.19 128 LEU A O 1
ATOM 985 N N . PHE A 1 129 ? -10.219 16.875 5.953 1 97.69 129 PHE A N 1
ATOM 986 C CA . PHE A 1 129 ? -9.758 15.812 5.07 1 97.69 129 PHE A CA 1
ATOM 987 C C . PHE A 1 129 ? -9.32 14.594 5.875 1 97.69 129 PHE A C 1
ATOM 989 O O . PHE A 1 129 ? -9.727 13.469 5.578 1 97.69 129 PHE A O 1
ATOM 996 N N . CYS A 1 130 ? -8.516 14.797 6.895 1 98 130 CYS A N 1
ATOM 997 C CA . CYS A 1 130 ? -8.039 13.711 7.746 1 98 130 CYS A CA 1
ATOM 998 C C . CYS A 1 130 ? -9.203 13.031 8.461 1 98 130 CYS A C 1
ATOM 1000 O O . CYS A 1 130 ? -9.25 11.797 8.539 1 98 130 CYS A O 1
ATOM 1002 N N . LEU A 1 131 ? -10.133 13.82 8.945 1 97.94 131 LEU A N 1
ATOM 1003 C CA . LEU A 1 131 ? -11.273 13.289 9.68 1 97.94 131 LEU A CA 1
ATOM 1004 C C . LEU A 1 131 ? -12.125 12.391 8.789 1 97.94 131 LEU A C 1
ATOM 1006 O O . LEU A 1 131 ? -12.391 11.242 9.141 1 97.94 131 LEU A O 1
ATOM 1010 N N . TYR A 1 132 ? -12.461 12.875 7.68 1 98.38 132 TYR A N 1
ATOM 1011 C CA . TYR A 1 132 ? -13.383 12.141 6.82 1 98.38 132 TYR A CA 1
ATOM 1012 C C . TYR A 1 132 ? -12.695 10.953 6.164 1 98.38 132 TYR A C 1
ATOM 1014 O O . TYR A 1 132 ? -13.32 9.922 5.902 1 98.38 132 TYR A O 1
ATOM 1022 N N . THR A 1 133 ? -11.414 11.086 5.887 1 98.5 133 THR A N 1
ATOM 1023 C CA . THR A 1 133 ? -10.672 9.93 5.41 1 98.5 133 THR A CA 1
ATOM 1024 C C . THR A 1 133 ? -10.656 8.828 6.461 1 98.5 133 THR A C 1
ATOM 1026 O O . THR A 1 133 ? -10.875 7.652 6.145 1 98.5 133 THR A O 1
ATOM 1029 N N . SER A 1 134 ? -10.438 9.211 7.695 1 98.62 134 SER A N 1
ATOM 1030 C CA . SER A 1 134 ? -10.461 8.25 8.789 1 98.62 134 SER A CA 1
ATOM 1031 C C . SER A 1 134 ? -11.82 7.559 8.891 1 98.62 134 SER A C 1
ATOM 1033 O O . SER A 1 134 ? -11.891 6.328 8.93 1 98.62 134 SER A O 1
ATOM 1035 N N . LEU A 1 135 ? -12.836 8.312 8.859 1 98.44 135 LEU A N 1
ATOM 1036 C CA . LEU A 1 135 ? -14.188 7.773 9 1 98.44 135 LEU A CA 1
ATOM 1037 C C . LEU A 1 135 ? -14.539 6.879 7.82 1 98.44 135 LEU A C 1
ATOM 1039 O O . LEU A 1 135 ? -15.156 5.824 8 1 98.44 135 LEU A O 1
ATOM 1043 N N . ALA A 1 136 ? -14.148 7.297 6.66 1 98.38 136 ALA A N 1
ATOM 1044 C CA . ALA A 1 136 ? -14.43 6.5 5.469 1 98.38 136 ALA A CA 1
ATOM 1045 C C . ALA A 1 136 ? -13.703 5.156 5.523 1 98.38 136 ALA A C 1
ATOM 1047 O O . ALA A 1 136 ? -14.281 4.117 5.188 1 98.38 136 ALA A O 1
ATOM 1048 N N . CYS A 1 137 ? -12.477 5.184 5.93 1 98.5 137 CYS A N 1
ATOM 1049 C CA . CYS A 1 137 ? -11.688 3.957 6.016 1 98.5 137 CYS A CA 1
ATOM 1050 C C . CYS A 1 137 ? -12.234 3.029 7.09 1 98.5 137 CYS A C 1
ATOM 1052 O O . CYS A 1 137 ? -12.391 1.827 6.863 1 98.5 137 CYS A O 1
ATOM 1054 N N . LEU A 1 138 ? -12.562 3.594 8.242 1 98.19 138 LEU A N 1
ATOM 1055 C CA . LEU A 1 138 ? -13.078 2.768 9.328 1 98.19 138 LEU A CA 1
ATOM 1056 C C . LEU A 1 138 ? -14.453 2.209 8.977 1 98.19 138 LEU A C 1
ATOM 1058 O O . LEU A 1 138 ? -14.758 1.061 9.305 1 98.19 138 LEU A O 1
ATOM 1062 N N . TYR A 1 139 ? -15.203 3.02 8.336 1 97.88 139 TYR A N 1
ATOM 1063 C CA . TYR A 1 139 ? -16.5 2.529 7.855 1 97.88 139 TYR A CA 1
ATOM 1064 C C . TYR A 1 139 ? -16.312 1.391 6.863 1 97.88 139 TYR A C 1
ATOM 1066 O O . TYR A 1 139 ? -17 0.369 6.941 1 97.88 139 TYR A O 1
ATOM 1074 N N . SER A 1 140 ? -15.422 1.563 5.922 1 97.56 140 SER A N 1
ATOM 1075 C CA . SER A 1 140 ? -15.148 0.542 4.914 1 97.56 140 SER A CA 1
ATOM 1076 C C . SER A 1 140 ? -14.625 -0.74 5.555 1 97.56 140 SER A C 1
ATOM 1078 O O . SER A 1 140 ? -14.945 -1.841 5.102 1 97.56 140 SER A O 1
ATOM 1080 N N . MET A 1 141 ? -13.828 -0.565 6.57 1 97.12 141 MET A N 1
ATOM 1081 C CA . MET A 1 141 ? -13.344 -1.732 7.305 1 97.12 141 MET A CA 1
ATOM 1082 C C . MET A 1 141 ? -14.508 -2.525 7.891 1 97.12 141 MET A C 1
ATOM 1084 O O . MET A 1 141 ? -14.562 -3.75 7.754 1 97.12 141 MET A O 1
ATOM 1088 N N . VAL A 1 142 ? -15.453 -1.865 8.508 1 95.12 142 VAL A N 1
ATOM 1089 C CA . VAL A 1 142 ? -16.594 -2.52 9.133 1 95.12 142 VAL A CA 1
ATOM 1090 C C . VAL A 1 142 ? -17.438 -3.213 8.07 1 95.12 142 VAL A C 1
ATOM 1092 O O . VAL A 1 142 ? -17.859 -4.363 8.242 1 95.12 142 VAL A O 1
ATOM 1095 N N . ALA A 1 143 ? -17.641 -2.543 6.984 1 94.75 143 ALA A N 1
ATOM 1096 C CA . ALA A 1 143 ? -18.391 -3.139 5.879 1 94.75 143 ALA A CA 1
ATOM 1097 C C . ALA A 1 143 ? -17.672 -4.367 5.328 1 94.75 143 ALA A C 1
ATOM 1099 O O . ALA A 1 143 ? -18.312 -5.371 5 1 94.75 143 ALA A O 1
ATOM 1100 N N . GLY A 1 144 ? -16.375 -4.266 5.234 1 94.88 144 GLY A N 1
ATOM 1101 C CA . GLY A 1 144 ? -15.578 -5.391 4.758 1 94.88 144 GLY A CA 1
ATOM 1102 C C . GLY A 1 144 ? -15.609 -6.582 5.699 1 94.88 144 GLY A C 1
ATOM 1103 O O . GLY A 1 144 ? -15.664 -7.73 5.254 1 94.88 144 GLY A O 1
ATOM 1104 N N . VAL A 1 145 ? -15.555 -6.336 7 1 94.75 145 VAL A N 1
ATOM 1105 C CA . VAL A 1 145 ? -15.648 -7.398 7.996 1 94.75 145 VAL A CA 1
ATOM 1106 C C . VAL A 1 145 ? -16.984 -8.117 7.867 1 94.75 145 VAL A C 1
ATOM 1108 O O . VAL A 1 145 ? -17.047 -9.344 7.941 1 94.75 145 VAL A O 1
ATOM 1111 N N . ALA A 1 146 ? -18.047 -7.355 7.684 1 92.56 146 ALA A N 1
ATOM 1112 C CA . ALA A 1 146 ? -19.359 -7.953 7.496 1 92.56 146 ALA A CA 1
ATOM 1113 C C . ALA A 1 146 ? -19.391 -8.852 6.262 1 92.56 146 ALA A C 1
ATOM 1115 O O . ALA A 1 146 ? -19.922 -9.961 6.301 1 92.56 146 ALA A O 1
ATOM 1116 N N . TYR A 1 147 ? -18.781 -8.406 5.211 1 92.5 147 TYR A N 1
ATOM 1117 C CA . TYR A 1 147 ? -18.719 -9.172 3.967 1 92.5 147 TYR A CA 1
ATOM 1118 C C . TYR A 1 147 ? -17.938 -10.461 4.152 1 92.5 147 TYR A C 1
ATOM 1120 O O . TYR A 1 147 ? -18.422 -11.547 3.797 1 92.5 147 TYR A O 1
ATOM 1128 N N . ILE A 1 148 ? -16.75 -10.328 4.773 1 94.06 148 ILE A N 1
ATOM 1129 C CA . ILE A 1 148 ? -15.867 -11.477 4.941 1 94.06 148 ILE A CA 1
ATOM 1130 C C . ILE A 1 148 ? -16.484 -12.461 5.93 1 94.06 148 ILE A C 1
ATOM 1132 O O . ILE A 1 148 ? -16.359 -13.68 5.77 1 94.06 148 ILE A O 1
ATOM 1136 N N . SER A 1 149 ? -17.172 -11.969 6.934 1 92.38 149 SER A N 1
ATOM 1137 C CA . SER A 1 149 ? -17.859 -12.836 7.883 1 92.38 149 SER A CA 1
ATOM 1138 C C . SER A 1 149 ? -18.922 -13.68 7.184 1 92.38 149 SER A C 1
ATOM 1140 O O . SER A 1 149 ? -19.078 -14.867 7.48 1 92.38 149 SER A O 1
ATOM 1142 N N . ALA A 1 150 ? -19.594 -13.133 6.266 1 90.69 150 ALA A N 1
ATOM 1143 C CA . ALA A 1 150 ? -20.656 -13.836 5.547 1 90.69 150 ALA A CA 1
ATOM 1144 C C . ALA A 1 150 ? -20.078 -14.828 4.547 1 90.69 150 ALA A C 1
ATOM 1146 O O . ALA A 1 150 ? -20.547 -15.969 4.453 1 90.69 150 ALA A O 1
ATOM 1147 N N . VAL A 1 151 ? -19.062 -14.469 3.893 1 90.19 151 VAL A N 1
ATOM 1148 C CA . VAL A 1 151 ? -18.547 -15.273 2.791 1 90.19 151 VAL A CA 1
ATOM 1149 C C . VAL A 1 151 ? -17.688 -16.422 3.338 1 90.19 151 VAL A C 1
ATOM 1151 O O . VAL A 1 151 ? -17.734 -17.531 2.814 1 90.19 151 VAL A O 1
ATOM 1154 N N . LEU A 1 152 ? -16.953 -16.188 4.402 1 90.44 152 LEU A N 1
ATOM 1155 C CA . LEU A 1 152 ? -16.047 -17.203 4.922 1 90.44 152 LEU A CA 1
ATOM 1156 C C . LEU A 1 152 ? -16.609 -17.844 6.188 1 90.44 152 LEU A C 1
ATOM 1158 O O . LEU A 1 152 ? -15.969 -18.703 6.797 1 90.44 152 LEU A O 1
ATOM 1162 N N . SER A 1 153 ? -17.797 -17.375 6.652 1 88.31 153 SER A N 1
ATOM 1163 C CA . SER A 1 153 ? -18.438 -17.875 7.855 1 88.31 153 SER A CA 1
ATOM 1164 C C . SER A 1 153 ? -17.531 -17.75 9.07 1 88.31 153 SER A C 1
ATOM 1166 O O . SER A 1 153 ? -17.391 -18.703 9.836 1 88.31 153 SER A O 1
ATOM 1168 N N . VAL A 1 154 ? -16.859 -16.719 9.109 1 86.12 154 VAL A N 1
ATOM 1169 C CA . VAL A 1 154 ? -15.992 -16.422 10.25 1 86.12 154 VAL A CA 1
ATOM 1170 C C . VAL A 1 154 ? -16.766 -15.57 11.258 1 86.12 154 VAL A C 1
ATOM 1172 O O . VAL A 1 154 ? -17.453 -14.625 10.883 1 86.12 154 VAL A O 1
ATOM 1175 N N . SER A 1 155 ? -16.703 -15.945 12.555 1 83.94 155 SER A N 1
ATOM 1176 C CA . SER A 1 155 ? -17.328 -15.164 13.609 1 83.94 155 SER A CA 1
ATOM 1177 C C . SER A 1 155 ? -16.344 -14.195 14.25 1 83.94 155 SER A C 1
ATOM 1179 O O . SER A 1 155 ? -15.219 -14.586 14.586 1 83.94 155 SER A O 1
ATOM 1181 N N . PHE A 1 156 ? -16.766 -13.008 14.367 1 83 156 PHE A N 1
ATOM 1182 C CA . PHE A 1 156 ? -15.914 -12 14.992 1 83 156 PHE A CA 1
ATOM 1183 C C . PHE A 1 156 ? -16.391 -11.703 16.406 1 83 156 PHE A C 1
ATOM 1185 O O . PHE A 1 156 ? -16.156 -10.609 16.938 1 83 156 PHE A O 1
ATOM 1192 N N . ALA A 1 157 ? -17.016 -12.641 17.016 1 80.25 157 ALA A N 1
ATOM 1193 C CA . ALA A 1 157 ? -17.484 -12.5 18.406 1 80.25 157 ALA A CA 1
ATOM 1194 C C . ALA A 1 157 ? -16.312 -12.469 19.375 1 80.25 157 ALA A C 1
ATOM 1196 O O . ALA A 1 157 ? -16.359 -11.781 20.406 1 80.25 157 ALA A O 1
ATOM 1197 N N . HIS A 1 158 ? -15.266 -13.188 19.047 1 84.44 158 HIS A N 1
ATOM 1198 C CA . HIS A 1 158 ? -14.07 -13.164 19.875 1 84.44 158 HIS A CA 1
ATOM 1199 C C . HIS A 1 158 ? -13.211 -11.945 19.578 1 84.44 158 HIS A C 1
ATOM 1201 O O . HIS A 1 158 ? -12.969 -11.617 18.422 1 84.44 158 HIS A O 1
ATOM 1207 N N . PRO A 1 159 ? -12.719 -11.312 20.562 1 80.12 159 PRO A N 1
ATOM 1208 C CA . PRO A 1 159 ? -11.977 -10.062 20.391 1 80.12 159 PRO A CA 1
ATOM 1209 C C . PRO A 1 159 ? -10.68 -10.25 19.594 1 80.12 159 PRO A C 1
ATOM 1211 O O . PRO A 1 159 ? -10.195 -9.305 18.969 1 80.12 159 PRO A O 1
ATOM 1214 N N . LEU A 1 160 ? -10.227 -11.469 19.547 1 86.06 160 LEU A N 1
ATOM 1215 C CA . LEU A 1 160 ? -8.961 -11.711 18.875 1 86.06 160 LEU A CA 1
ATOM 1216 C C . LEU A 1 160 ? -9.18 -12.133 17.422 1 86.06 160 LEU A C 1
ATOM 1218 O O . LEU A 1 160 ? -8.219 -12.312 16.672 1 86.06 160 LEU A O 1
ATOM 1222 N N . ALA A 1 161 ? -10.414 -12.195 17.031 1 87.38 161 ALA A N 1
ATOM 1223 C CA . ALA A 1 161 ? -10.727 -12.703 15.703 1 87.38 161 ALA A CA 1
ATOM 1224 C C . ALA A 1 161 ? -10.094 -11.836 14.625 1 87.38 161 ALA A C 1
ATOM 1226 O O . ALA A 1 161 ? -9.531 -12.352 13.656 1 87.38 161 ALA A O 1
ATOM 1227 N N . PHE A 1 162 ? -10.086 -10.609 14.852 1 90.19 162 PHE A N 1
ATOM 1228 C CA . PHE A 1 162 ? -9.539 -9.695 13.859 1 90.19 162 PHE A CA 1
ATOM 1229 C C . PHE A 1 162 ? -8.023 -9.852 13.758 1 90.19 162 PHE A C 1
ATOM 1231 O O . PHE A 1 162 ? -7.465 -9.852 12.664 1 90.19 162 PHE A O 1
ATOM 1238 N N . LEU A 1 163 ? -7.391 -10.102 14.852 1 88.5 163 LEU A N 1
ATOM 1239 C CA . LEU A 1 163 ? -5.938 -10.211 14.891 1 88.5 163 LEU A CA 1
ATOM 1240 C C . LEU A 1 163 ? -5.473 -11.516 14.25 1 88.5 163 LEU A C 1
ATOM 1242 O O . LEU A 1 163 ? -4.383 -11.578 13.68 1 88.5 163 LEU A O 1
ATOM 1246 N N . THR A 1 164 ? -6.309 -12.469 14.328 1 91.81 164 THR A N 1
ATOM 1247 C CA . THR A 1 164 ? -5.887 -13.773 13.828 1 91.81 164 THR A CA 1
ATOM 1248 C C . THR A 1 164 ? -6.391 -13.992 12.398 1 91.81 164 THR A C 1
ATOM 1250 O O . THR A 1 164 ? -6 -14.953 11.742 1 91.81 164 THR A O 1
ATOM 1253 N N . LEU A 1 165 ? -7.164 -13.117 11.93 1 94.06 165 LEU A N 1
ATOM 1254 C CA . LEU A 1 165 ? -7.758 -13.289 10.609 1 94.06 165 LEU A CA 1
ATOM 1255 C C . LEU A 1 165 ? -6.68 -13.328 9.531 1 94.06 165 LEU A C 1
ATOM 1257 O O . LEU A 1 165 ? -6.688 -14.211 8.672 1 94.06 165 LEU A O 1
ATOM 1261 N N . LEU A 1 166 ? -5.727 -12.508 9.625 1 94 166 LEU A N 1
ATOM 1262 C CA . LEU A 1 166 ? -4.742 -12.383 8.555 1 94 166 LEU A CA 1
ATOM 1263 C C . LEU A 1 166 ? -3.865 -13.633 8.484 1 94 166 LEU A C 1
ATOM 1265 O O . LEU A 1 166 ? -3.764 -14.266 7.43 1 94 166 LEU A O 1
ATOM 1269 N N . PRO A 1 167 ? -3.248 -14.117 9.633 1 93.25 167 PRO A N 1
ATOM 1270 C CA . PRO A 1 167 ? -2.449 -15.344 9.539 1 93.25 167 PRO A CA 1
ATOM 1271 C C . PRO A 1 167 ? -3.277 -16.562 9.133 1 93.25 167 PRO A C 1
ATOM 1273 O O . PRO A 1 167 ? -2.799 -17.406 8.383 1 93.25 167 PRO A O 1
ATOM 1276 N N . THR A 1 168 ? -4.488 -16.594 9.594 1 93.88 168 THR A N 1
ATOM 1277 C CA . THR A 1 168 ? -5.355 -17.703 9.227 1 93.88 168 THR A CA 1
ATOM 1278 C C . THR A 1 168 ? -5.711 -17.641 7.746 1 93.88 168 THR A C 1
ATOM 1280 O O . THR A 1 168 ? -5.68 -18.672 7.055 1 93.88 168 THR A O 1
ATOM 1283 N N . ALA A 1 169 ? -5.977 -16.469 7.27 1 94.75 169 ALA A N 1
ATOM 1284 C CA . ALA A 1 169 ? -6.336 -16.312 5.863 1 94.75 169 ALA A CA 1
ATOM 1285 C C . ALA A 1 169 ? -5.16 -16.641 4.953 1 94.75 169 ALA A C 1
ATOM 1287 O O . ALA A 1 169 ? -5.344 -17.219 3.879 1 94.75 169 ALA A O 1
ATOM 1288 N N . ILE A 1 170 ? -3.975 -16.359 5.383 1 94.31 170 ILE A N 1
ATOM 1289 C CA . ILE A 1 170 ? -2.775 -16.672 4.613 1 94.31 170 ILE A CA 1
ATOM 1290 C C . ILE A 1 170 ? -2.621 -18.188 4.484 1 94.31 170 ILE A C 1
ATOM 1292 O O . ILE A 1 170 ? -2.412 -18.703 3.385 1 94.31 170 ILE A O 1
ATOM 1296 N N . SER A 1 171 ? -2.773 -18.844 5.594 1 93.62 171 SER A N 1
ATOM 1297 C CA . SER A 1 171 ? -2.674 -20.297 5.586 1 93.62 171 SER A CA 1
ATOM 1298 C C . SER A 1 171 ? -3.742 -20.922 4.691 1 93.62 171 SER A C 1
ATOM 1300 O O . SER A 1 171 ? -3.443 -21.797 3.879 1 93.62 171 SER A O 1
ATOM 1302 N N . GLN A 1 172 ? -4.922 -20.453 4.805 1 93 172 GLN A N 1
ATOM 1303 C CA . GLN A 1 172 ? -6.035 -20.984 4.031 1 93 172 GLN A CA 1
ATOM 1304 C C . GLN A 1 172 ? -5.895 -20.641 2.553 1 93 172 GLN A C 1
ATOM 1306 O O . GLN A 1 172 ? -6.32 -21.406 1.688 1 93 172 GLN A O 1
ATOM 1311 N N . PHE A 1 173 ? -5.312 -19.547 2.287 1 92.56 173 PHE A N 1
ATOM 1312 C CA . PHE A 1 173 ? -5.055 -19.141 0.911 1 92.56 173 PHE A CA 1
ATOM 1313 C C . PHE A 1 173 ? -4.094 -20.109 0.233 1 92.56 173 PHE A C 1
ATOM 1315 O O . PHE A 1 173 ? -4.359 -20.594 -0.872 1 92.56 173 PHE A O 1
ATOM 1322 N N . PHE A 1 174 ? -3.084 -20.516 0.935 1 89.81 174 PHE A N 1
ATOM 1323 C CA . PHE A 1 174 ? -2.1 -21.422 0.365 1 89.81 174 PHE A CA 1
ATOM 1324 C C . PHE A 1 174 ? -2.643 -22.844 0.313 1 89.81 174 PHE A C 1
ATOM 1326 O O . PHE A 1 174 ? -2.213 -23.656 -0.516 1 89.81 174 PHE A O 1
ATOM 1333 N N . ALA A 1 175 ? -3.637 -23.125 1.146 1 89.75 175 ALA A N 1
ATOM 1334 C CA . ALA A 1 175 ? -4.293 -24.422 1.113 1 89.75 175 ALA A CA 1
ATOM 1335 C C . ALA A 1 175 ? -5.348 -24.484 0.008 1 89.75 175 ALA A C 1
ATOM 1337 O O . ALA A 1 175 ? -5.926 -25.531 -0.255 1 89.75 175 ALA A O 1
ATOM 1338 N N . GLY A 1 176 ? -5.672 -23.344 -0.598 1 87.5 176 GLY A N 1
ATOM 1339 C CA . GLY A 1 176 ? -6.633 -23.312 -1.688 1 87.5 176 GLY A CA 1
ATOM 1340 C C . GLY A 1 176 ? -8.047 -23.031 -1.224 1 87.5 176 GLY A C 1
ATOM 1341 O O . GLY A 1 176 ? -8.984 -23.062 -2.025 1 87.5 176 GLY A O 1
ATOM 1342 N N . ALA A 1 177 ? -8.195 -22.703 0.03 1 89.75 177 ALA A N 1
ATOM 1343 C CA . ALA A 1 177 ? -9.523 -22.562 0.61 1 89.75 177 ALA A CA 1
ATOM 1344 C C . ALA A 1 177 ? -10.023 -21.125 0.474 1 89.75 177 ALA A C 1
ATOM 1346 O O . ALA A 1 177 ? -11.227 -20.859 0.552 1 89.75 177 ALA A O 1
ATOM 1347 N N . VAL A 1 178 ? -9.156 -20.156 0.387 1 90.94 178 VAL A N 1
ATOM 1348 C CA . VAL A 1 178 ? -9.477 -18.75 0.23 1 90.94 178 VAL A CA 1
ATOM 1349 C C . VAL A 1 178 ? -9.055 -18.266 -1.157 1 90.94 178 VAL A C 1
ATOM 1351 O O . VAL A 1 178 ? -7.906 -18.469 -1.567 1 90.94 178 VAL A O 1
ATOM 1354 N N . LEU A 1 179 ? -9.984 -17.625 -1.869 1 88.25 179 LEU A N 1
ATOM 1355 C CA . LEU A 1 179 ? -9.727 -17.141 -3.223 1 88.25 179 LEU A CA 1
ATOM 1356 C C . LEU A 1 179 ? -8.938 -15.844 -3.197 1 88.25 179 LEU A C 1
ATOM 1358 O O . LEU A 1 179 ? -8.859 -15.18 -2.16 1 88.25 179 LEU A O 1
ATOM 1362 N N . GLY A 1 180 ? -8.359 -15.531 -4.324 1 87.81 180 GLY A N 1
ATOM 1363 C CA . GLY A 1 180 ? -7.598 -14.305 -4.465 1 87.81 180 GLY A CA 1
ATOM 1364 C C . GLY A 1 180 ? -8.406 -13.062 -4.152 1 87.81 180 GLY A C 1
ATOM 1365 O O . GLY A 1 180 ? -7.898 -12.133 -3.518 1 87.81 180 GLY A O 1
ATOM 1366 N N . SER A 1 181 ? -9.641 -13.055 -4.566 1 87.88 181 SER A N 1
ATOM 1367 C CA . SER A 1 181 ? -10.5 -11.898 -4.332 1 87.88 181 SER A CA 1
ATOM 1368 C C . SER A 1 181 ? -10.797 -11.719 -2.85 1 87.88 181 SER A C 1
ATOM 1370 O O . SER A 1 181 ? -10.859 -10.594 -2.352 1 87.88 181 SER A O 1
ATOM 1372 N N . GLU A 1 182 ? -10.992 -12.867 -2.191 1 91.94 182 GLU A N 1
ATOM 1373 C CA . GLU A 1 182 ? -11.227 -12.828 -0.752 1 91.94 182 GLU A CA 1
ATOM 1374 C C . GLU A 1 182 ? -9.984 -12.352 -0.002 1 91.94 182 GLU A C 1
ATOM 1376 O O . GLU A 1 182 ? -10.086 -11.539 0.92 1 91.94 182 GLU A O 1
ATOM 1381 N N . MET A 1 183 ? -8.867 -12.875 -0.449 1 92.75 183 MET A N 1
ATOM 1382 C CA . MET A 1 183 ? -7.605 -12.445 0.151 1 92.75 183 MET A CA 1
ATOM 1383 C C . MET A 1 183 ? -7.398 -10.945 -0.04 1 92.75 183 MET A C 1
ATOM 1385 O O . MET A 1 183 ? -6.895 -10.266 0.855 1 92.75 183 MET A O 1
ATOM 1389 N N . PHE A 1 184 ? -7.82 -10.469 -1.155 1 92.75 184 PHE A N 1
ATOM 1390 C CA . PHE A 1 184 ? -7.699 -9.047 -1.449 1 92.75 184 PHE A CA 1
ATOM 1391 C C . PHE A 1 184 ? -8.523 -8.219 -0.466 1 92.75 184 PHE A C 1
ATOM 1393 O O . PHE A 1 184 ? -8.023 -7.242 0.096 1 92.75 184 PHE A O 1
ATOM 1400 N N . VAL A 1 185 ? -9.688 -8.578 -0.247 1 94.44 185 VAL A N 1
ATOM 1401 C CA . VAL A 1 185 ? -10.562 -7.852 0.669 1 94.44 185 VAL A CA 1
ATOM 1402 C C . VAL A 1 185 ? -9.977 -7.895 2.08 1 94.44 185 VAL A C 1
ATOM 1404 O O . VAL A 1 185 ? -10 -6.887 2.795 1 94.44 185 VAL A O 1
ATOM 1407 N N . ILE A 1 186 ? -9.469 -9.023 2.436 1 96.06 186 ILE A N 1
ATOM 1408 C CA . ILE A 1 186 ? -8.891 -9.156 3.768 1 96.06 186 ILE A CA 1
ATOM 1409 C C . ILE A 1 186 ? -7.691 -8.211 3.902 1 96.06 186 ILE A C 1
ATOM 1411 O O . ILE A 1 186 ? -7.539 -7.535 4.922 1 96.06 186 ILE A O 1
ATOM 1415 N N . LEU A 1 187 ? -6.875 -8.148 2.875 1 94.88 187 LEU A N 1
ATOM 1416 C CA . LEU A 1 187 ? -5.75 -7.223 2.896 1 94.88 187 LEU A CA 1
ATOM 1417 C C . LEU A 1 187 ? -6.234 -5.781 2.979 1 94.88 187 LEU A C 1
ATOM 1419 O O . LEU A 1 187 ? -5.648 -4.965 3.695 1 94.88 187 LEU A O 1
ATOM 1423 N N . MET A 1 188 ? -7.289 -5.488 2.279 1 96.56 188 MET A N 1
ATOM 1424 C CA . MET A 1 188 ? -7.859 -4.145 2.316 1 96.56 188 MET A CA 1
ATOM 1425 C C . MET A 1 188 ? -8.375 -3.811 3.713 1 96.56 188 MET A C 1
ATOM 1427 O O . MET A 1 188 ? -8.305 -2.658 4.145 1 96.56 188 MET A O 1
ATOM 1431 N N . LEU A 1 189 ? -8.914 -4.801 4.43 1 97.25 189 LEU A N 1
ATOM 1432 C CA . LEU A 1 189 ? -9.391 -4.578 5.793 1 97.25 189 LEU A CA 1
ATOM 1433 C C . LEU A 1 189 ? -8.273 -4.012 6.668 1 97.25 189 LEU A C 1
ATOM 1435 O O . LEU A 1 189 ? -8.477 -3.025 7.375 1 97.25 189 LEU A O 1
ATOM 1439 N N . TYR A 1 190 ? -7.223 -4.602 6.578 1 96.69 190 TYR A N 1
ATOM 1440 C CA . TYR A 1 190 ? -6.105 -4.184 7.414 1 96.69 190 TYR A CA 1
ATOM 1441 C C . TYR A 1 190 ? -5.551 -2.842 6.953 1 96.69 190 TYR A C 1
ATOM 1443 O O . TYR A 1 190 ? -5.105 -2.033 7.77 1 96.69 190 TYR A O 1
ATOM 1451 N N . LEU A 1 191 ? -5.547 -2.625 5.652 1 96.81 191 LEU A N 1
ATOM 1452 C CA . LEU A 1 191 ? -5.125 -1.33 5.129 1 96.81 191 LEU A CA 1
ATOM 1453 C C . LEU A 1 191 ? -6.059 -0.221 5.602 1 96.81 191 LEU A C 1
ATOM 1455 O O . LEU A 1 191 ? -5.602 0.831 6.051 1 96.81 191 LEU A O 1
ATOM 1459 N N . TRP A 1 192 ? -7.379 -0.517 5.492 1 98.38 192 TRP A N 1
ATOM 1460 C CA . TRP A 1 192 ? -8.367 0.451 5.965 1 98.38 192 TRP A CA 1
ATOM 1461 C C . TRP A 1 192 ? -8.188 0.728 7.453 1 98.38 192 TRP A C 1
ATOM 1463 O O . TRP A 1 192 ? -8.281 1.876 7.895 1 98.38 192 TRP A O 1
ATOM 1473 N N . PHE A 1 193 ? -7.93 -0.266 8.203 1 97.88 193 PHE A N 1
ATOM 1474 C CA . PHE A 1 193 ? -7.727 -0.127 9.641 1 97.88 193 PHE A CA 1
ATOM 1475 C C . PHE A 1 193 ? -6.5 0.728 9.938 1 97.88 193 PHE A C 1
ATOM 1477 O O . PHE A 1 193 ? -6.566 1.666 10.734 1 97.88 193 PHE A O 1
ATOM 1484 N N . ALA A 1 194 ? -5.43 0.412 9.289 1 95.94 194 ALA A N 1
ATOM 1485 C CA . ALA A 1 194 ? -4.168 1.118 9.508 1 95.94 194 ALA A CA 1
ATOM 1486 C C . ALA A 1 194 ? -4.281 2.582 9.086 1 95.94 194 ALA A C 1
ATOM 1488 O O . ALA A 1 194 ? -3.902 3.48 9.844 1 95.94 194 ALA A O 1
ATOM 1489 N N . ILE A 1 195 ? -4.824 2.848 7.922 1 97.75 195 ILE A N 1
ATOM 1490 C CA . ILE A 1 195 ? -4.957 4.207 7.41 1 97.75 195 ILE A CA 1
ATOM 1491 C C . ILE A 1 195 ? -5.973 4.98 8.25 1 97.75 195 ILE A C 1
ATOM 1493 O O . ILE A 1 195 ? -5.781 6.164 8.531 1 97.75 195 ILE A O 1
ATOM 1497 N N . GLY A 1 196 ? -7.078 4.289 8.594 1 98.5 196 GLY A N 1
ATOM 1498 C CA . GLY A 1 196 ? -8.055 4.926 9.461 1 98.5 196 GLY A CA 1
ATOM 1499 C C . GLY A 1 196 ? -7.473 5.406 10.773 1 98.5 196 GLY A C 1
ATOM 1500 O O . GLY A 1 196 ? -7.727 6.535 11.195 1 98.5 196 GLY A O 1
ATOM 1501 N N . LEU A 1 197 ? -6.691 4.602 11.359 1 97.19 197 LEU A N 1
ATOM 1502 C CA . LEU A 1 197 ? -6.059 4.969 12.625 1 97.19 197 LEU A CA 1
ATOM 1503 C C . LEU A 1 197 ? -5.023 6.066 12.414 1 97.19 197 LEU A C 1
ATOM 1505 O O . LEU A 1 197 ? -4.918 6.988 13.227 1 97.19 197 LEU A O 1
ATOM 1509 N N . ALA A 1 198 ? -4.246 5.953 11.359 1 96.19 198 ALA A N 1
ATOM 1510 C CA . ALA A 1 198 ? -3.229 6.961 11.07 1 96.19 198 ALA A CA 1
ATOM 1511 C C . ALA A 1 198 ? -3.863 8.336 10.852 1 96.19 198 ALA A C 1
ATOM 1513 O O . ALA A 1 198 ? -3.402 9.328 11.406 1 96.19 198 ALA A O 1
ATOM 1514 N N . CYS A 1 199 ? -4.926 8.367 10.055 1 97.94 199 CYS A N 1
ATOM 1515 C CA . CYS A 1 199 ? -5.594 9.633 9.773 1 97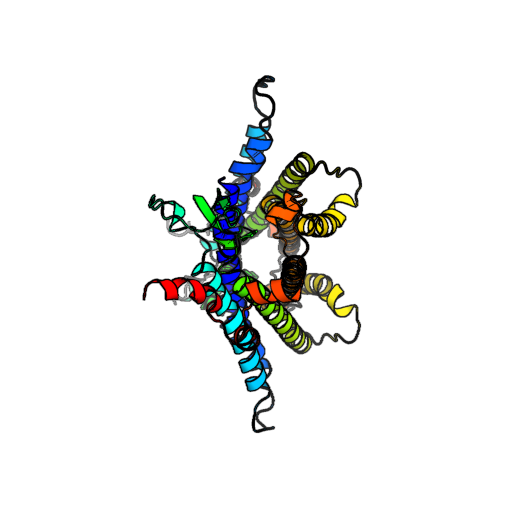.94 199 CYS A CA 1
ATOM 1516 C C . CYS A 1 199 ? -6.266 10.188 11.023 1 97.94 199 CYS A C 1
ATOM 1518 O O . CYS A 1 199 ? -6.312 11.406 11.227 1 97.94 199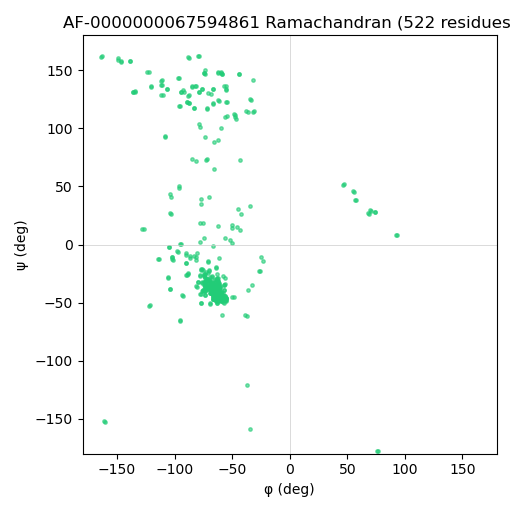 CYS A O 1
ATOM 1520 N N . ALA A 1 200 ? -6.785 9.32 11.844 1 98 200 ALA A N 1
ATOM 1521 C CA . ALA A 1 200 ? -7.316 9.758 13.133 1 98 200 ALA A CA 1
ATOM 1522 C C . ALA A 1 200 ? -6.219 10.383 13.992 1 98 200 ALA A C 1
ATOM 1524 O O . ALA A 1 200 ? -6.434 11.414 14.633 1 98 200 ALA A O 1
ATOM 1525 N N . GLY A 1 201 ? -5.094 9.711 14.031 1 96.75 201 GLY A N 1
ATOM 1526 C CA . GLY A 1 201 ? -3.957 10.258 14.758 1 96.75 201 GLY A CA 1
ATOM 1527 C C . GLY A 1 201 ? -3.52 11.617 14.25 1 96.75 201 GLY A C 1
ATOM 1528 O O . GLY A 1 201 ? -3.266 12.531 15.039 1 96.75 201 GLY A O 1
ATOM 1529 N N . PHE A 1 202 ? -3.451 11.75 12.961 1 97.06 202 PHE A N 1
ATOM 1530 C CA . PHE A 1 202 ? -3.09 13.023 12.359 1 97.06 202 PHE A CA 1
ATOM 1531 C C . PHE A 1 202 ? -4.113 14.102 12.711 1 97.06 202 PHE A C 1
ATOM 1533 O O . PHE A 1 202 ? -3.744 15.227 13.047 1 97.06 202 PHE A O 1
ATOM 1540 N N . CYS A 1 203 ? -5.336 13.734 12.578 1 96.94 203 CYS A N 1
ATOM 1541 C CA . CYS A 1 203 ? -6.41 14.672 12.891 1 96.94 203 CYS A CA 1
ATOM 1542 C C . CYS A 1 203 ? -6.32 15.133 14.344 1 96.94 203 CYS A C 1
ATOM 1544 O O . CYS A 1 203 ? -6.336 16.328 14.625 1 96.94 203 CYS A O 1
ATOM 1546 N N . CYS A 1 204 ? -6.16 14.25 15.273 1 96.94 204 CYS A N 1
ATOM 1547 C CA . CYS A 1 204 ? -6.09 14.562 16.703 1 96.94 204 CYS A CA 1
ATOM 1548 C C . CYS A 1 204 ? -4.855 15.391 17.016 1 96.94 204 CYS A C 1
ATOM 1550 O O . CYS A 1 204 ? -4.938 16.391 17.734 1 96.94 204 CYS A O 1
ATOM 1552 N N . HIS A 1 205 ? -3.793 14.961 16.453 1 96.5 205 HIS A N 1
ATOM 1553 C CA . HIS A 1 205 ? -2.551 15.688 16.688 1 96.5 205 HIS A CA 1
ATOM 1554 C C . HIS A 1 205 ? -2.646 17.125 16.172 1 96.5 205 HIS A C 1
ATOM 1556 O O . HIS A 1 205 ? -2.213 18.062 16.844 1 96.5 205 HIS A O 1
ATOM 1562 N N . GLN A 1 206 ? -3.186 17.297 14.992 1 96.44 206 GLN A N 1
ATOM 1563 C CA . GLN A 1 206 ? -3.32 18.625 14.414 1 96.44 206 GLN A CA 1
ATOM 1564 C C . GLN A 1 206 ? -4.273 19.484 15.242 1 96.44 206 GLN A C 1
ATOM 1566 O O . GLN A 1 206 ? -4.039 20.688 15.422 1 96.44 206 GLN A O 1
ATOM 1571 N N . LEU A 1 207 ? -5.324 18.906 15.711 1 96.06 207 LEU A N 1
ATOM 1572 C CA . LEU A 1 207 ? -6.262 19.625 16.562 1 96.06 207 LEU A CA 1
ATOM 1573 C C . LEU A 1 207 ? -5.582 20.094 17.844 1 96.06 207 LEU A C 1
ATOM 1575 O O . LEU A 1 207 ? -5.816 21.219 18.297 1 96.06 207 LEU A O 1
ATOM 1579 N N . LEU A 1 208 ? -4.746 19.281 18.406 1 95.31 208 LEU A N 1
ATOM 1580 C CA . LEU A 1 208 ? -4.016 19.656 19.625 1 95.31 208 LEU A CA 1
ATOM 1581 C C . LEU A 1 208 ? -3.09 20.828 19.344 1 95.31 208 LEU A C 1
ATOM 1583 O O . LEU A 1 208 ? -3 21.75 20.172 1 95.31 208 LEU A O 1
ATOM 1587 N N . LEU A 1 209 ? -2.451 20.828 18.234 1 94.81 209 LEU A N 1
ATOM 1588 C CA . LEU A 1 209 ? -1.579 21.938 17.859 1 94.81 209 LEU A CA 1
ATOM 1589 C C . LEU A 1 209 ? -2.383 23.219 17.656 1 94.81 209 LEU A C 1
ATOM 1591 O O . LEU A 1 209 ? -1.955 24.297 18.078 1 94.81 209 LEU A O 1
ATOM 1595 N N . ILE A 1 210 ? -3.52 23.078 17.016 1 94.06 210 ILE A N 1
ATOM 1596 C CA . ILE A 1 210 ? -4.391 24.234 16.797 1 94.06 210 ILE A CA 1
ATOM 1597 C C . ILE A 1 210 ? -4.832 24.812 18.141 1 94.06 210 ILE A C 1
ATOM 1599 O O . ILE A 1 210 ? -4.812 26.031 18.328 1 94.06 210 ILE A O 1
ATOM 1603 N N . LEU A 1 211 ? -5.168 23.984 19.078 1 94.31 211 LEU A N 1
ATOM 1604 C CA . LEU A 1 211 ? -5.613 24.438 20.391 1 94.31 211 LEU A CA 1
ATOM 1605 C C . LEU A 1 211 ? -4.5 25.172 21.125 1 94.31 211 LEU A C 1
ATOM 1607 O O . LEU A 1 211 ? -4.766 26.109 21.891 1 94.31 211 LEU A O 1
ATOM 1611 N N . ARG A 1 212 ? -3.305 24.828 20.859 1 92.62 212 ARG A N 1
ATOM 1612 C CA . ARG A 1 212 ? -2.152 25.469 21.484 1 92.62 212 ARG A CA 1
ATOM 1613 C C . ARG A 1 212 ? -1.668 26.656 20.672 1 92.62 212 ARG A C 1
ATOM 1615 O O . ARG A 1 212 ? -0.75 27.375 21.094 1 92.62 212 ARG A O 1
ATOM 1622 N N . GLY A 1 213 ? -2.193 26.859 19.516 1 91.81 213 GLY A N 1
ATOM 1623 C CA . GLY A 1 213 ? -1.768 27.938 18.641 1 91.81 213 GLY A CA 1
ATOM 1624 C C . GLY A 1 213 ? -0.375 27.734 18.078 1 91.81 213 GLY A C 1
ATOM 1625 O O . GLY A 1 213 ? 0.364 28.703 17.875 1 91.81 213 GLY A O 1
ATOM 1626 N N . GLN A 1 214 ? -0.031 26.5 17.922 1 91.94 214 GLN A N 1
ATOM 1627 C CA . GLN A 1 214 ? 1.309 26.125 17.484 1 91.94 214 GLN A CA 1
ATOM 1628 C C . GLN A 1 214 ? 1.255 25.328 16.172 1 91.94 214 GLN A C 1
ATOM 1630 O O . GLN A 1 214 ? 0.397 24.469 16 1 91.94 214 GLN A O 1
ATOM 1635 N N . THR A 1 215 ? 2.168 25.688 15.234 1 91.81 215 THR A N 1
ATOM 1636 C CA . THR A 1 215 ? 2.291 24.891 14.023 1 91.81 215 THR A CA 1
ATOM 1637 C C . THR A 1 215 ? 3.268 23.734 14.234 1 91.81 215 THR A C 1
ATOM 1639 O O . THR A 1 215 ? 4.059 23.75 15.18 1 91.81 215 THR A O 1
ATOM 1642 N N . ARG A 1 216 ? 3.18 22.75 13.398 1 92.06 216 ARG A N 1
ATOM 1643 C CA . ARG A 1 216 ? 4.125 21.641 13.453 1 92.06 216 ARG A CA 1
ATOM 1644 C C . ARG A 1 216 ? 5.551 22.125 13.227 1 92.06 216 ARG A C 1
ATOM 1646 O O . ARG A 1 216 ? 6.488 21.625 13.859 1 92.06 216 ARG A O 1
ATOM 1653 N N . HIS A 1 217 ? 5.719 23 12.273 1 90.06 217 HIS A N 1
ATOM 1654 C CA . HIS A 1 217 ? 7.031 23.578 12 1 90.06 217 HIS A CA 1
ATOM 1655 C C . HIS A 1 217 ? 7.625 24.219 13.25 1 90.06 217 HIS A C 1
ATOM 1657 O O . HIS A 1 217 ? 8.805 24 13.562 1 90.06 217 HIS A O 1
ATOM 1663 N N . GLN A 1 218 ? 6.805 24.984 13.938 1 89.25 218 GLN A N 1
ATOM 1664 C CA . GLN A 1 218 ? 7.246 25.625 15.172 1 89.25 218 GLN A CA 1
ATOM 1665 C C . GLN A 1 218 ? 7.605 24.594 16.234 1 89.25 218 GLN A C 1
ATOM 1667 O O . GLN A 1 218 ? 8.609 24.734 16.938 1 89.25 218 GLN A O 1
ATOM 1672 N N . LEU A 1 219 ? 6.785 23.578 16.375 1 89.5 219 LEU A N 1
ATOM 1673 C CA . LEU A 1 219 ? 7.059 22.5 17.312 1 89.5 219 LEU A CA 1
ATOM 1674 C C . LEU A 1 219 ? 8.398 21.844 17.016 1 89.5 219 LEU A C 1
ATOM 1676 O O . LEU A 1 219 ? 9.211 21.656 17.922 1 89.5 219 LEU A O 1
ATOM 1680 N N . ARG A 1 220 ? 8.711 21.578 15.805 1 87.5 220 ARG A N 1
ATOM 1681 C CA . ARG A 1 220 ? 9.938 20.922 15.383 1 87.5 220 ARG A CA 1
ATOM 1682 C C . ARG A 1 220 ? 11.156 21.797 15.648 1 87.5 220 ARG A C 1
ATOM 1684 O O . ARG A 1 220 ? 12.211 21.297 16.047 1 87.5 220 ARG A O 1
ATOM 1691 N N . LYS A 1 221 ? 10.953 23.094 15.469 1 87.94 221 LYS A N 1
ATOM 1692 C CA . LYS A 1 221 ? 12.055 24.047 15.625 1 87.94 221 LYS A CA 1
ATOM 1693 C C . LYS A 1 221 ? 12.203 24.469 17.078 1 87.94 221 LYS A C 1
ATOM 1695 O O . LYS A 1 221 ? 13.156 25.188 17.422 1 87.94 221 LYS A O 1
ATOM 1700 N N . GLY A 1 222 ? 11.219 24.125 17.906 1 86.94 222 GLY A N 1
ATOM 1701 C CA . GLY A 1 222 ? 11.266 24.5 19.297 1 86.94 222 GLY A CA 1
ATOM 1702 C C . GLY A 1 222 ? 10.977 25.969 19.531 1 86.94 222 GLY A C 1
ATOM 1703 O O . GLY A 1 222 ? 11.555 26.594 20.422 1 86.94 222 GLY A O 1
ATOM 1704 N N . VAL A 1 223 ? 10.195 26.547 18.641 1 84.81 223 VAL A N 1
ATOM 1705 C CA . VAL A 1 223 ? 9.852 27.953 18.797 1 84.81 223 VAL A CA 1
ATOM 1706 C C . VAL A 1 223 ? 8.75 28.109 19.844 1 84.81 223 VAL A C 1
ATOM 1708 O O . VAL A 1 223 ? 7.746 27.391 19.797 1 84.81 223 VAL A O 1
ATOM 1711 N N . ALA A 1 224 ? 8.914 28.984 20.75 1 83.06 224 ALA A N 1
ATOM 1712 C CA . ALA A 1 224 ? 7.91 29.266 21.781 1 83.06 224 ALA A CA 1
ATOM 1713 C C . ALA A 1 224 ? 6.758 30.078 21.219 1 83.06 224 ALA A C 1
ATOM 1715 O O . ALA A 1 224 ? 6.969 30.984 20.406 1 83.06 224 ALA A O 1
ATOM 1716 N N . VAL A 1 225 ? 5.578 29.641 21.547 1 84 225 VAL A N 1
ATOM 1717 C CA . VAL A 1 225 ? 4.398 30.359 21.078 1 84 225 VAL A CA 1
ATOM 1718 C C . VAL A 1 225 ? 3.693 31.016 22.25 1 84 225 VAL A C 1
ATOM 1720 O O . VAL A 1 225 ? 3.693 30.484 23.359 1 84 225 VAL A O 1
ATOM 1723 N N . ARG A 1 226 ? 3.207 32.25 21.953 1 83.06 226 ARG A N 1
ATOM 1724 C CA . ARG A 1 226 ? 2.473 33 22.969 1 83.06 226 ARG A CA 1
ATOM 1725 C C . ARG A 1 226 ? 1.155 32.312 23.312 1 83.06 226 ARG A C 1
ATOM 1727 O O . ARG A 1 226 ? 0.453 31.828 22.422 1 83.06 226 ARG A O 1
ATOM 1734 N N . ALA A 1 227 ? 0.9 32.219 24.594 1 83.69 227 ALA A N 1
ATOM 1735 C CA . ALA A 1 227 ? -0.336 31.578 25.047 1 83.69 227 ALA A CA 1
ATOM 1736 C C . ALA A 1 227 ? -1.556 32.406 24.625 1 83.69 227 ALA A C 1
ATOM 1738 O O . ALA A 1 227 ? -1.589 33.625 24.812 1 83.69 227 ALA A O 1
ATOM 1739 N N . ARG A 1 228 ? -2.4 31.828 23.922 1 89.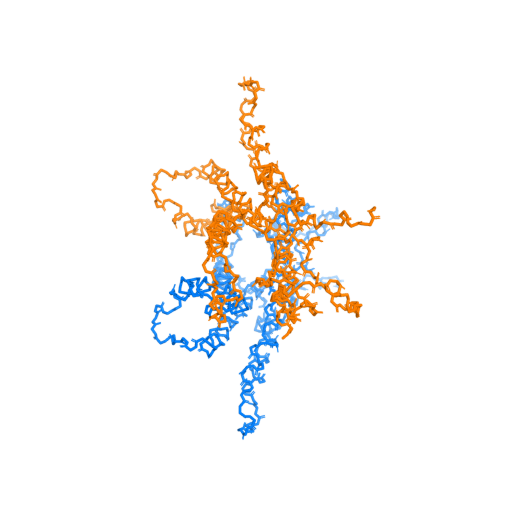25 228 ARG A N 1
ATOM 1740 C CA . ARG A 1 228 ? -3.693 32.375 23.516 1 89.25 228 ARG A CA 1
ATOM 1741 C C . ARG A 1 228 ? -4.832 31.453 23.938 1 89.25 228 ARG A C 1
ATOM 1743 O O . ARG A 1 228 ? -4.621 30.266 24.141 1 89.25 228 ARG A O 1
ATOM 1750 N N . PRO A 1 229 ? -6.008 32.156 24.234 1 92.94 229 PRO A N 1
ATOM 1751 C CA . PRO A 1 229 ? -7.152 31.297 24.516 1 92.94 229 PRO A CA 1
ATOM 1752 C C . PRO A 1 229 ? -7.434 30.297 23.391 1 92.94 229 PRO A C 1
ATOM 1754 O O . PRO A 1 229 ? -7.398 30.672 22.219 1 92.94 229 PRO A O 1
ATOM 1757 N N . TRP A 1 230 ? -7.625 29.109 23.766 1 91.62 230 TRP A N 1
ATOM 1758 C CA . TRP A 1 230 ? -7.82 28.031 22.812 1 91.62 230 TRP A CA 1
ATOM 1759 C C . TRP A 1 230 ? -9.008 28.328 21.891 1 91.62 230 TRP A C 1
ATOM 1761 O O . TRP A 1 230 ? -9.008 27.938 20.734 1 91.62 230 TRP A O 1
ATOM 1771 N N . ARG A 1 231 ? -10.055 28.969 22.359 1 90.88 231 ARG A N 1
ATOM 1772 C CA . ARG A 1 231 ? -11.227 29.281 21.547 1 90.88 231 ARG A CA 1
ATOM 1773 C C . ARG A 1 231 ? -10.867 30.203 20.391 1 90.88 231 ARG A C 1
ATOM 1775 O O . ARG A 1 231 ? -11.422 30.094 19.297 1 90.88 231 ARG A O 1
ATOM 1782 N N . LYS A 1 232 ? -9.984 31.125 20.641 1 90.62 232 LYS A N 1
ATOM 1783 C CA . LYS A 1 232 ? -9.547 32.031 19.594 1 90.62 232 LYS A CA 1
ATOM 1784 C C . LYS A 1 232 ? -8.766 31.297 18.5 1 90.62 232 LYS A C 1
ATOM 1786 O O . LYS A 1 232 ? -8.922 31.578 17.312 1 90.62 232 LYS A O 1
ATOM 1791 N N . ASN A 1 233 ? -7.973 30.375 18.969 1 91.12 233 ASN A N 1
ATOM 1792 C CA . ASN A 1 233 ? -7.219 29.562 18.016 1 91.12 233 ASN A CA 1
ATOM 1793 C C . ASN A 1 233 ? -8.141 28.766 17.109 1 91.12 233 ASN A C 1
ATOM 1795 O O . ASN A 1 233 ? -7.926 28.703 15.898 1 91.12 233 ASN A O 1
ATOM 1799 N N . LEU A 1 234 ? -9.172 28.188 17.688 1 90.75 234 LEU A N 1
ATOM 1800 C CA . LEU A 1 234 ? -10.133 27.406 16.922 1 90.75 234 LEU A CA 1
ATOM 1801 C C . LEU A 1 234 ? -10.891 28.281 15.93 1 90.75 234 LEU A C 1
ATOM 1803 O O . LEU A 1 234 ? -11.109 27.891 14.789 1 90.75 234 LEU A O 1
ATOM 1807 N N . GLN A 1 235 ? -11.195 29.406 16.406 1 88.94 235 GLN A N 1
ATOM 1808 C CA . GLN A 1 235 ? -11.945 30.328 15.562 1 88.94 235 GLN A CA 1
ATOM 1809 C C . GLN A 1 235 ? -11.094 30.812 14.391 1 88.94 235 GLN A C 1
ATOM 1811 O O . GLN A 1 235 ? -11.609 31.047 13.297 1 88.94 235 GLN A O 1
ATOM 1816 N N . GLU A 1 236 ? -9.891 31.016 14.625 1 87.69 236 GLU A N 1
ATOM 1817 C CA . GLU A 1 236 ? -8.984 31.453 13.57 1 87.69 236 GLU A CA 1
ATOM 1818 C C . GLU A 1 236 ? -8.875 30.406 12.453 1 87.69 236 GLU A C 1
ATOM 1820 O O . GLU A 1 236 ? -8.742 30.766 11.281 1 87.69 236 GLU A O 1
ATOM 1825 N N . VAL A 1 237 ? -9 29.172 12.773 1 89.56 237 VAL A N 1
ATOM 1826 C CA . VAL A 1 237 ? -8.82 28.094 11.797 1 89.56 237 VAL A CA 1
ATOM 1827 C C . VAL A 1 237 ? -10.164 27.719 11.188 1 89.56 237 VAL A C 1
ATOM 1829 O O . VAL A 1 237 ? -10.289 27.578 9.969 1 89.56 237 VAL A O 1
ATOM 1832 N N . PHE A 1 238 ? -11.219 27.578 11.953 1 90.94 238 PHE A N 1
ATOM 1833 C CA . PHE A 1 238 ? -12.469 27 11.484 1 90.94 238 PHE A CA 1
ATOM 1834 C C . PHE A 1 238 ? -13.492 28.094 11.188 1 90.94 238 PHE A C 1
ATOM 1836 O O . PHE A 1 238 ? -14.492 27.844 10.516 1 90.94 238 PHE A O 1
ATOM 1843 N N . GLY A 1 239 ? -13.219 29.234 11.617 1 84.62 239 GLY A N 1
ATOM 1844 C CA . GLY A 1 239 ? -14.133 30.328 11.391 1 84.62 239 GLY A CA 1
ATOM 1845 C C . GLY A 1 239 ? -15.344 30.312 12.305 1 84.62 239 GLY A C 1
ATOM 1846 O O . GLY A 1 239 ? -15.445 29.453 13.188 1 84.62 239 GLY A O 1
ATOM 1847 N N . LYS A 1 240 ? -16.234 31.328 12.047 1 77.75 240 LYS A N 1
ATOM 1848 C CA . LYS A 1 240 ? -17.438 31.469 12.867 1 77.75 240 LYS A CA 1
ATOM 1849 C C . LYS A 1 240 ? -18.484 30.422 12.492 1 77.75 240 LYS A C 1
ATOM 1851 O O . LYS A 1 240 ? -19.25 29.969 13.344 1 77.75 240 LYS A O 1
ATOM 1856 N N . ARG A 1 241 ? -18.547 30.047 11.258 1 77.75 241 ARG A N 1
ATOM 1857 C CA . ARG A 1 241 ? -19.5 29.047 10.797 1 77.75 241 ARG A CA 1
ATOM 1858 C C . ARG A 1 241 ? -18.859 27.672 10.742 1 77.75 241 ARG A C 1
ATOM 1860 O O . ARG A 1 241 ? -18.969 26.969 9.734 1 77.75 241 ARG A O 1
ATOM 1867 N N . TRP A 1 242 ? -18.219 27.266 11.781 1 77.69 242 TRP A N 1
ATOM 1868 C CA . TRP A 1 242 ? -17.406 26.047 11.797 1 77.69 242 TRP A CA 1
ATOM 1869 C C . TRP A 1 242 ? -18.281 24.812 11.664 1 77.69 242 TRP A C 1
ATOM 1871 O O . TRP A 1 242 ? -17.844 23.797 11.086 1 77.69 242 TRP A O 1
ATOM 1881 N N . LEU A 1 243 ? -19.531 24.875 12.109 1 75.06 243 LEU A N 1
ATOM 1882 C CA . LEU A 1 243 ? -20.406 23.719 12.055 1 75.06 243 LEU A CA 1
ATOM 1883 C C . LEU A 1 243 ? -20.734 23.344 10.609 1 75.06 243 LEU A C 1
ATOM 1885 O O . LEU A 1 243 ? -20.75 22.172 10.258 1 75.06 243 LEU A O 1
ATOM 1889 N N . LEU A 1 244 ? -21.062 24.375 9.805 1 73.62 244 LEU A N 1
ATOM 1890 C CA . LEU A 1 244 ? -21.344 24.109 8.398 1 73.62 244 LEU A CA 1
ATOM 1891 C C . LEU A 1 244 ? -20.125 23.531 7.695 1 73.62 244 LEU A C 1
ATOM 1893 O O . LEU A 1 244 ? -20.266 22.641 6.84 1 73.62 244 LEU A O 1
ATOM 1897 N N . GLY A 1 245 ? -18.984 23.938 8.094 1 77.25 245 GLY A N 1
ATOM 1898 C CA . GLY A 1 245 ? -17.734 23.469 7.512 1 77.25 245 GLY A CA 1
ATOM 1899 C C . GLY A 1 245 ? -17.438 22.016 7.855 1 77.25 245 GLY A C 1
ATOM 1900 O O . GLY A 1 245 ? -16.719 21.344 7.125 1 77.25 245 GLY A O 1
ATOM 1901 N N . LEU A 1 246 ? -18.016 21.594 8.898 1 80.75 246 LEU A N 1
ATOM 1902 C CA . LEU A 1 246 ? -17.812 20.219 9.312 1 80.75 246 LEU A CA 1
ATOM 1903 C C . LEU A 1 246 ? -18.625 19.266 8.43 1 80.75 246 LEU A C 1
ATOM 1905 O O . LEU A 1 246 ? -18.234 18.109 8.227 1 80.75 246 LEU A O 1
ATOM 1909 N N . LEU A 1 247 ? -19.672 19.828 7.789 1 82.38 247 LEU A N 1
ATOM 1910 C CA . LEU A 1 247 ? -20.578 18.938 7.082 1 82.38 247 LEU A CA 1
ATOM 1911 C C . LEU A 1 247 ? -20.375 19.016 5.574 1 82.38 247 LEU A C 1
ATOM 1913 O O . LEU A 1 247 ? -20.656 18.078 4.844 1 82.38 247 LEU A O 1
ATOM 1917 N N . VAL A 1 248 ? -19.906 20.203 5.105 1 82.38 248 VAL A N 1
ATOM 1918 C CA . VAL A 1 248 ? -19.719 20.406 3.672 1 82.38 248 VAL A CA 1
ATOM 1919 C C . VAL A 1 248 ? -18.375 21.062 3.412 1 82.38 248 VAL A C 1
ATOM 1921 O O . VAL A 1 248 ? -18 22.031 4.098 1 82.38 248 VAL A O 1
ATOM 1924 N N . PRO A 1 249 ? -17.734 20.484 2.508 1 83.31 249 PRO A N 1
ATOM 1925 C CA . PRO A 1 249 ? -16.5 21.172 2.154 1 83.31 249 PRO A CA 1
ATOM 1926 C C . PRO A 1 249 ? -16.734 22.641 1.755 1 83.31 249 PRO A C 1
ATOM 1928 O O . PRO A 1 249 ? -17.594 22.922 0.933 1 83.31 249 PRO A O 1
ATOM 1931 N N . MET A 1 250 ? -16.062 23.547 2.473 1 76.12 250 MET A N 1
ATOM 1932 C CA . MET A 1 250 ? -16.25 24.969 2.195 1 76.12 250 MET A CA 1
ATOM 1933 C C . MET A 1 250 ? -14.914 25.703 2.248 1 76.12 250 MET A C 1
ATOM 1935 O O . MET A 1 250 ? -13.969 25.234 2.883 1 76.12 250 MET A O 1
ATOM 1939 N N . PHE A 1 251 ? -14.945 26.891 1.543 1 73.69 251 PHE A N 1
ATOM 1940 C CA . PHE A 1 251 ? -13.781 27.75 1.596 1 73.69 251 PHE A CA 1
ATOM 1941 C C . PHE A 1 251 ? -13.68 28.438 2.953 1 73.69 251 PHE A C 1
ATOM 1943 O O . PHE A 1 251 ? -14.688 28.641 3.635 1 73.69 251 PHE A O 1
ATOM 1950 N N . ASN A 1 252 ? -12.516 28.734 3.389 1 62.72 252 ASN A N 1
ATOM 1951 C CA . ASN A 1 252 ? -12.32 29.453 4.637 1 62.72 252 ASN A CA 1
ATOM 1952 C C . ASN A 1 252 ? -12.867 30.875 4.547 1 62.72 252 ASN A C 1
ATOM 1954 O O . ASN A 1 252 ? -12.555 31.609 3.602 1 62.72 252 ASN A O 1
ATOM 1958 N N . VAL A 1 253 ? -14.109 31.391 4.789 1 51.75 253 VAL A N 1
ATOM 1959 C CA . VAL A 1 253 ? -14.711 32.719 4.672 1 51.75 253 VAL A CA 1
ATOM 1960 C C . VAL A 1 253 ? -14 33.688 5.602 1 51.75 253 VAL A C 1
ATOM 1962 O O . VAL A 1 253 ? -14.078 34.906 5.41 1 51.75 253 VAL A O 1
ATOM 1965 N N . GLY A 1 254 ? -13.539 33.469 6.652 1 47.5 254 GLY A N 1
ATOM 1966 C CA . GLY A 1 254 ? -13.25 34.5 7.613 1 47.5 254 GLY A CA 1
ATOM 1967 C C . GLY A 1 254 ? -12.188 35.5 7.133 1 47.5 254 GLY A C 1
ATOM 1968 O O . GLY A 1 254 ? -11.898 36.469 7.809 1 47.5 254 GLY A O 1
ATOM 1969 N N . SER A 1 255 ? -11.305 35.156 6.242 1 45.44 255 SER A N 1
ATOM 1970 C CA . SER A 1 255 ? -10.297 36.188 6.129 1 45.44 255 SER A CA 1
ATOM 1971 C C . SER A 1 255 ? -10.805 37.375 5.309 1 45.44 255 SER A C 1
ATOM 1973 O O . SER A 1 255 ? -10.031 38.25 4.914 1 45.44 255 SER A O 1
ATOM 1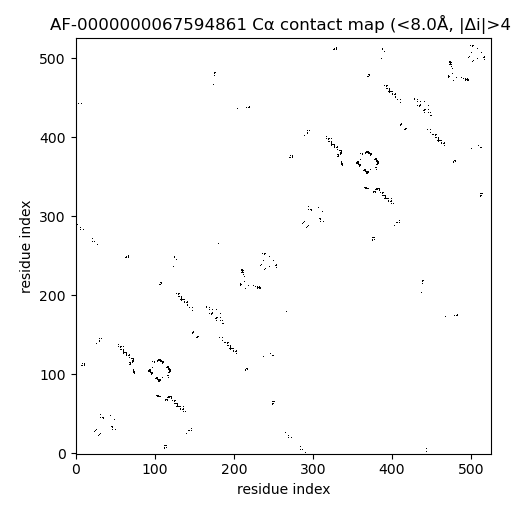975 N N . GLU A 1 256 ? -12.031 37.375 4.859 1 39.34 256 GLU A N 1
ATOM 1976 C CA . GLU A 1 256 ? -12.508 38.5 4.086 1 39.34 256 GLU A CA 1
ATOM 1977 C C . GLU A 1 256 ? -12.469 39.781 4.914 1 39.34 256 GLU A C 1
ATOM 1979 O O . GLU A 1 256 ? -12.883 40.844 4.438 1 39.34 256 GLU A O 1
ATOM 1984 N N . SER A 1 257 ? -12.281 39.781 6.152 1 37.78 257 SER A N 1
ATOM 1985 C CA . SER A 1 257 ? -12.438 41.094 6.77 1 37.78 257 SER A CA 1
ATOM 1986 C C . SER A 1 257 ? -11.516 42.125 6.117 1 37.78 257 SER A C 1
ATOM 1988 O O . SER A 1 257 ? -11.734 43.344 6.246 1 37.78 257 SER A O 1
ATOM 1990 N N . SER A 1 258 ? -10.312 41.781 5.664 1 37.38 258 SER A N 1
ATOM 1991 C CA . SER A 1 258 ? -9.438 42.938 5.453 1 37.38 258 SER A CA 1
ATOM 1992 C C . SER A 1 258 ? -9.734 43.625 4.125 1 37.38 258 SER A C 1
ATOM 1994 O O . SER A 1 258 ? -9.094 44.625 3.777 1 37.38 258 SER A O 1
ATOM 1996 N N . LYS A 1 259 ? -10.602 43.094 3.207 1 39.16 259 LYS A N 1
ATOM 1997 C CA . LYS A 1 259 ? -10.742 43.906 1.984 1 39.16 259 LYS A CA 1
ATOM 1998 C C . LYS A 1 259 ? -11.703 45.062 2.188 1 39.16 259 LYS A C 1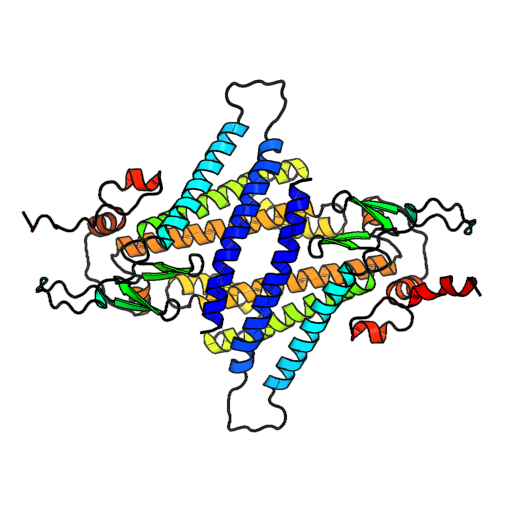
ATOM 2000 O O . LYS A 1 259 ? -12.008 45.781 1.244 1 39.16 259 LYS A O 1
ATOM 2005 N N . GLN A 1 260 ? -12.438 45.031 3.256 1 34.06 260 GLN A N 1
ATOM 2006 C CA . GLN A 1 260 ? -13.398 46.125 3.203 1 34.06 260 GLN A CA 1
ATOM 2007 C C . GLN A 1 260 ? -12.695 47.469 3.303 1 34.06 260 GLN A C 1
ATOM 2009 O O . GLN A 1 260 ? -13.352 48.5 3.48 1 34.06 260 GLN A O 1
ATOM 2014 N N . TRP A 1 261 ? -11.406 47.594 3.439 1 33.69 261 TRP A N 1
ATOM 2015 C CA . TRP A 1 261 ? -10.961 48.969 3.617 1 33.69 261 TRP A CA 1
ATOM 2016 C C . TRP A 1 261 ? -11.148 49.781 2.334 1 33.69 261 TRP A C 1
ATOM 2018 O O . TRP A 1 261 ? -11.023 51 2.338 1 33.69 261 TRP A O 1
ATOM 2028 N N . ASP A 1 262 ? -11.047 49.156 1.091 1 32.84 262 ASP A N 1
ATOM 2029 C CA . ASP A 1 262 ? -10.875 50.156 0.038 1 32.84 262 ASP A CA 1
ATOM 2030 C C . ASP A 1 262 ? -12.188 50.875 -0.245 1 32.84 262 ASP A C 1
ATOM 2032 O O . ASP A 1 262 ? -12.266 51.688 -1.175 1 32.84 262 ASP A O 1
ATOM 2036 N N . LYS A 1 263 ? -13.352 50.719 0.447 1 29.47 263 LYS A N 1
ATOM 2037 C CA . LYS A 1 263 ? -14.234 51.844 0.127 1 29.47 263 LYS A CA 1
ATOM 2038 C C . LYS A 1 263 ? -13.961 53.031 1.049 1 29.47 263 LYS A C 1
ATOM 2040 O O . LYS A 1 263 ? -13.664 52.844 2.23 1 29.47 263 LYS A O 1
ATOM 2045 N N . MET B 1 1 ? -17.594 -9.781 -11.133 1 78 1 MET B N 1
ATOM 2046 C CA . MET B 1 1 ? -16.734 -9.602 -12.305 1 78 1 MET B CA 1
ATOM 2047 C C . MET B 1 1 ? -16.031 -8.258 -12.266 1 78 1 MET B C 1
ATOM 2049 O O . MET B 1 1 ? -14.828 -8.172 -12.523 1 78 1 MET B O 1
ATOM 2053 N N . LEU B 1 2 ? -16.719 -7.258 -11.727 1 76.19 2 LEU B N 1
ATOM 2054 C CA . LEU B 1 2 ? -16.109 -5.93 -11.727 1 76.19 2 LEU B CA 1
ATOM 2055 C C . LEU B 1 2 ? -14.984 -5.848 -10.711 1 76.19 2 LEU B C 1
ATOM 2057 O O . LEU B 1 2 ? -13.938 -5.262 -10.992 1 76.19 2 LEU B O 1
ATOM 2061 N N . ALA B 1 3 ? -15.18 -6.531 -9.609 1 77.69 3 ALA B N 1
ATOM 2062 C CA . ALA B 1 3 ? -14.148 -6.527 -8.578 1 77.69 3 ALA B CA 1
ATOM 2063 C C . ALA B 1 3 ? -12.875 -7.199 -9.078 1 77.69 3 ALA B C 1
ATOM 2065 O O . ALA B 1 3 ? -11.766 -6.727 -8.805 1 77.69 3 ALA B O 1
ATOM 2066 N N . LEU B 1 4 ? -13.039 -8.172 -9.836 1 85.44 4 LEU B N 1
ATOM 2067 C CA . LEU B 1 4 ? -11.891 -8.898 -10.367 1 85.44 4 LEU B CA 1
ATOM 2068 C C . LEU B 1 4 ? -11.18 -8.078 -11.445 1 85.44 4 LEU B C 1
ATOM 2070 O O . LEU B 1 4 ? -9.945 -8.062 -11.5 1 85.44 4 LEU B O 1
ATOM 2074 N N . ARG B 1 5 ? -11.984 -7.395 -12.172 1 84.94 5 ARG B N 1
ATOM 2075 C CA . ARG B 1 5 ? -11.406 -6.535 -13.195 1 84.94 5 ARG B CA 1
ATOM 2076 C C . ARG B 1 5 ? -10.625 -5.383 -12.57 1 84.94 5 ARG B C 1
ATOM 2078 O O . ARG B 1 5 ? -9.578 -4.988 -13.086 1 84.94 5 ARG B O 1
ATOM 2085 N N . LEU B 1 6 ? -11.188 -4.871 -11.547 1 84 6 LEU B N 1
ATOM 2086 C CA . LEU B 1 6 ? -10.5 -3.807 -10.828 1 84 6 LEU B CA 1
ATOM 2087 C C . LEU B 1 6 ? -9.18 -4.309 -10.25 1 84 6 LEU B C 1
ATOM 2089 O O . LEU B 1 6 ? -8.156 -3.633 -10.359 1 84 6 LEU B O 1
ATOM 2093 N N . LEU B 1 7 ? -9.18 -5.461 -9.75 1 87.75 7 LEU B N 1
ATOM 2094 C CA . LEU B 1 7 ? -7.969 -6.051 -9.195 1 87.75 7 LEU B CA 1
ATOM 2095 C C . LEU B 1 7 ? -6.926 -6.273 -10.289 1 87.75 7 LEU B C 1
ATOM 2097 O O . LEU B 1 7 ? -5.73 -6.07 -10.062 1 87.75 7 LEU B O 1
ATOM 2101 N N . ASN B 1 8 ? -7.441 -6.559 -11.469 1 91.31 8 ASN B N 1
ATOM 2102 C CA . ASN B 1 8 ? -6.57 -6.832 -12.609 1 91.31 8 ASN B CA 1
ATOM 2103 C C . ASN B 1 8 ? -5.867 -5.566 -13.086 1 91.31 8 ASN B C 1
ATOM 2105 O O . ASN B 1 8 ? -4.879 -5.641 -13.82 1 91.31 8 ASN B O 1
ATOM 2109 N N . VAL B 1 9 ? -6.32 -4.449 -12.656 1 88.62 9 VAL B N 1
ATOM 2110 C CA . VAL B 1 9 ? -5.703 -3.186 -13.047 1 88.62 9 VAL B CA 1
ATOM 2111 C C . VAL B 1 9 ? -4.871 -2.641 -11.883 1 88.62 9 VAL B C 1
ATOM 2113 O O . VAL B 1 9 ? -3.742 -2.182 -12.086 1 88.62 9 VAL B O 1
ATOM 2116 N N . VAL B 1 10 ? -5.316 -2.785 -10.719 1 88.62 10 VAL B N 1
ATOM 2117 C CA . VAL B 1 10 ? -4.703 -2.178 -9.539 1 88.62 10 VAL B CA 1
ATOM 2118 C C . VAL B 1 10 ? -3.439 -2.943 -9.164 1 88.62 10 VAL B C 1
ATOM 2120 O O . VAL B 1 10 ? -2.424 -2.342 -8.805 1 88.62 10 VAL B O 1
ATOM 2123 N N . ALA B 1 11 ? -3.518 -4.227 -9.297 1 93.5 11 ALA B N 1
ATOM 2124 C CA . ALA B 1 11 ? -2.406 -5.055 -8.836 1 93.5 11 ALA B CA 1
ATOM 2125 C C . ALA B 1 11 ? -1.159 -4.82 -9.68 1 93.5 11 ALA B C 1
ATOM 2127 O O . ALA B 1 11 ? -0.076 -4.57 -9.148 1 93.5 11 ALA B O 1
ATOM 2128 N N . PRO B 1 12 ? -1.278 -4.812 -11.031 1 94.5 12 PRO B N 1
ATOM 2129 C CA . PRO B 1 12 ? -0.102 -4.488 -11.844 1 94.5 12 PRO B CA 1
ATOM 2130 C C . PRO B 1 12 ? 0.41 -3.068 -11.594 1 94.5 12 PRO B C 1
ATOM 2132 O O . PRO B 1 12 ? 1.622 -2.846 -11.547 1 94.5 12 PRO B O 1
ATOM 2135 N N . ALA B 1 13 ? -0.501 -2.152 -11.422 1 91.94 13 ALA B N 1
ATOM 2136 C CA . ALA B 1 13 ? -0.102 -0.776 -11.148 1 91.94 13 ALA B CA 1
ATOM 2137 C C . ALA B 1 13 ? 0.666 -0.684 -9.828 1 91.94 13 ALA B C 1
ATOM 2139 O O . ALA B 1 13 ? 1.663 0.036 -9.734 1 91.94 13 ALA B O 1
ATOM 2140 N N . TYR B 1 14 ? 0.193 -1.359 -8.906 1 92.38 14 TYR B N 1
ATOM 2141 C CA . TYR B 1 14 ? 0.862 -1.391 -7.609 1 92.38 14 TYR B CA 1
ATOM 2142 C C . TYR B 1 14 ? 2.279 -1.937 -7.742 1 92.38 14 TYR B C 1
ATOM 2144 O O . TYR B 1 14 ? 3.225 -1.359 -7.199 1 92.38 14 TYR B O 1
ATOM 2152 N N . PHE B 1 15 ? 2.402 -3.055 -8.422 1 95.88 15 PHE B N 1
ATOM 2153 C CA . PHE B 1 15 ? 3.713 -3.662 -8.609 1 95.88 15 PHE B CA 1
ATOM 2154 C C . PHE B 1 15 ? 4.664 -2.697 -9.312 1 95.88 15 PHE B C 1
ATOM 2156 O O . PHE B 1 15 ? 5.801 -2.514 -8.875 1 95.88 15 PHE B O 1
ATOM 2163 N N . LEU B 1 16 ? 4.188 -2.07 -10.344 1 94.31 16 LEU B N 1
ATOM 2164 C CA . LEU B 1 16 ? 5.031 -1.182 -11.133 1 94.31 16 LEU B CA 1
ATOM 2165 C C . LEU B 1 16 ? 5.41 0.061 -10.336 1 94.31 16 LEU B C 1
ATOM 2167 O O . LEU B 1 16 ? 6.562 0.506 -10.375 1 94.31 16 LEU B O 1
ATOM 2171 N N . CYS B 1 17 ? 4.484 0.574 -9.578 1 92.12 17 CYS B N 1
ATOM 2172 C CA . CYS B 1 17 ? 4.766 1.741 -8.75 1 92.12 17 CYS B CA 1
ATOM 2173 C C . CYS B 1 17 ? 5.777 1.406 -7.66 1 92.12 17 CYS B C 1
ATOM 2175 O O . CYS B 1 17 ? 6.727 2.16 -7.434 1 92.12 17 CYS B O 1
ATOM 2177 N N . LEU B 1 18 ? 5.551 0.302 -7.031 1 95.69 18 LEU B N 1
ATOM 2178 C CA . LEU B 1 18 ? 6.469 -0.11 -5.977 1 95.69 18 LEU B CA 1
ATOM 2179 C C . LEU B 1 18 ? 7.867 -0.357 -6.535 1 95.69 18 LEU B C 1
ATOM 2181 O O . LEU B 1 18 ? 8.867 -0.015 -5.898 1 95.69 18 LEU B O 1
ATOM 2185 N N . SER B 1 19 ? 7.938 -0.96 -7.707 1 96.5 19 SER B N 1
ATOM 2186 C CA . SER B 1 19 ? 9.227 -1.185 -8.359 1 96.5 19 SER B CA 1
ATOM 2187 C C . SER B 1 19 ? 9.938 0.133 -8.648 1 96.5 19 SER B C 1
ATOM 2189 O O . SER B 1 19 ? 11.133 0.271 -8.391 1 96.5 19 SER B O 1
ATOM 2191 N N . LEU B 1 20 ? 9.188 1.059 -9.141 1 93.88 20 LEU B N 1
ATOM 2192 C CA . LEU B 1 20 ? 9.758 2.357 -9.477 1 93.88 20 LEU B CA 1
ATOM 2193 C C . LEU B 1 20 ? 10.25 3.08 -8.227 1 93.88 20 LEU B C 1
ATOM 2195 O O . LEU B 1 20 ? 11.352 3.623 -8.203 1 93.88 20 LEU B O 1
ATOM 2199 N N . VAL B 1 21 ? 9.438 3.051 -7.195 1 94.19 21 VAL B N 1
ATOM 2200 C CA . VAL B 1 21 ? 9.797 3.715 -5.945 1 94.19 21 VAL B CA 1
ATOM 2201 C C . VAL B 1 21 ? 11.039 3.057 -5.348 1 94.19 21 VAL B C 1
ATOM 2203 O O . VAL B 1 21 ? 11.953 3.744 -4.895 1 94.19 21 VAL B O 1
ATOM 2206 N N . THR B 1 22 ? 11.031 1.749 -5.344 1 96.75 22 THR B N 1
ATOM 2207 C CA . THR B 1 22 ? 12.18 1.012 -4.816 1 96.75 22 THR B CA 1
ATOM 2208 C C . THR B 1 22 ? 13.438 1.334 -5.609 1 96.75 22 THR B C 1
ATOM 2210 O O . THR B 1 22 ? 14.5 1.575 -5.027 1 96.75 22 THR B O 1
ATOM 2213 N N . PHE B 1 23 ? 13.297 1.396 -6.895 1 95.5 23 PHE B N 1
ATOM 2214 C CA . PHE B 1 23 ? 14.422 1.719 -7.758 1 95.5 23 PHE B CA 1
ATOM 2215 C C . PHE B 1 23 ? 14.945 3.123 -7.469 1 95.5 23 PHE B C 1
ATOM 2217 O O . PHE B 1 23 ? 16.156 3.332 -7.352 1 95.5 23 PHE B O 1
ATOM 2224 N N . ALA B 1 24 ? 14.109 4.059 -7.305 1 92.88 24 ALA B N 1
ATOM 2225 C CA . ALA B 1 24 ? 14.484 5.441 -7.031 1 92.88 24 ALA B CA 1
ATOM 2226 C C . ALA B 1 24 ? 15.172 5.57 -5.676 1 92.88 24 ALA B C 1
ATOM 2228 O O . ALA B 1 24 ? 16.188 6.25 -5.555 1 92.88 24 ALA B O 1
ATOM 2229 N N . LEU B 1 25 ? 14.633 4.922 -4.668 1 94.12 25 LEU B N 1
ATOM 2230 C CA . LEU B 1 25 ? 15.227 4.98 -3.34 1 94.12 25 LEU B CA 1
ATOM 2231 C C . LEU B 1 25 ? 16.625 4.367 -3.348 1 94.12 25 LEU B C 1
ATOM 2233 O O . LEU B 1 25 ? 17.547 4.902 -2.721 1 94.12 25 LEU B O 1
ATOM 2237 N N . GLN B 1 26 ? 16.75 3.268 -4.066 1 94 26 GLN B N 1
ATOM 2238 C CA . GLN B 1 26 ? 18.062 2.625 -4.156 1 94 26 GLN B CA 1
ATOM 2239 C C . GLN B 1 26 ? 19.078 3.535 -4.844 1 94 26 GLN B C 1
ATOM 2241 O O . GLN B 1 26 ? 20.188 3.727 -4.344 1 94 26 GLN B O 1
ATOM 2246 N N . LEU B 1 27 ? 18.719 4.184 -5.918 1 90.06 27 LEU B N 1
ATOM 2247 C CA . LEU B 1 27 ? 19.641 4.945 -6.754 1 90.06 27 LEU B CA 1
ATOM 2248 C C . LEU B 1 27 ? 19.938 6.309 -6.137 1 90.06 27 LEU B C 1
ATOM 2250 O O . LEU B 1 27 ? 21.062 6.789 -6.203 1 90.06 27 LEU B O 1
ATOM 2254 N N . PHE B 1 28 ? 18.969 6.875 -5.438 1 89.06 28 PHE B N 1
ATOM 2255 C CA . PHE B 1 28 ? 19.125 8.281 -5.094 1 89.06 28 PHE B CA 1
ATOM 2256 C C . PHE B 1 28 ? 19.281 8.453 -3.586 1 89.06 28 PHE B C 1
ATOM 2258 O O . PHE B 1 28 ? 19.688 9.523 -3.117 1 89.06 28 PHE B O 1
ATOM 2265 N N . LEU B 1 29 ? 19.016 7.441 -2.859 1 90.38 29 LEU B N 1
ATOM 2266 C CA . LEU B 1 29 ? 19.125 7.605 -1.414 1 90.38 29 LEU B CA 1
ATOM 2267 C C . LEU B 1 29 ? 20.109 6.605 -0.822 1 90.38 29 LEU B C 1
ATOM 2269 O O . LEU B 1 29 ? 21.078 6.992 -0.173 1 90.38 29 LEU B O 1
ATOM 2273 N N . PHE B 1 30 ? 19.938 5.348 -1.107 1 92.31 30 PHE B N 1
ATOM 2274 C CA . PHE B 1 30 ? 20.703 4.316 -0.426 1 92.31 30 PHE B CA 1
ATOM 2275 C C . PHE B 1 30 ? 22.125 4.254 -0.978 1 92.31 30 PHE B C 1
ATOM 2277 O O . PHE B 1 30 ? 23.094 4.277 -0.216 1 92.31 30 PHE B O 1
ATOM 2284 N N . LEU B 1 31 ? 22.281 4.188 -2.275 1 88.62 31 LEU B N 1
ATOM 2285 C CA . LEU B 1 31 ? 23.594 4.043 -2.881 1 88.62 31 LEU B CA 1
ATOM 2286 C C . LEU B 1 31 ? 24.469 5.25 -2.562 1 88.62 31 LEU B C 1
ATOM 2288 O O . LEU B 1 31 ? 25.625 5.094 -2.139 1 88.62 31 LEU B O 1
ATOM 2292 N N . PRO B 1 32 ? 23.969 6.488 -2.701 1 85.94 32 PRO B N 1
ATOM 2293 C CA . PRO B 1 32 ? 24.797 7.648 -2.354 1 85.94 32 PRO B CA 1
ATOM 2294 C C . PRO B 1 32 ? 25.172 7.688 -0.872 1 85.94 32 PRO B C 1
ATOM 2296 O O . PRO B 1 32 ? 26.203 8.234 -0.504 1 85.94 32 PRO B O 1
ATOM 2299 N N . SER B 1 33 ? 24.312 7.172 -0.069 1 85.31 33 SER B N 1
ATOM 2300 C CA . SER B 1 33 ? 24.594 7.184 1.364 1 85.31 33 SER B CA 1
ATOM 2301 C C . SER B 1 33 ? 25.688 6.191 1.725 1 85.31 33 SER B C 1
ATOM 2303 O O . SER B 1 33 ? 26.297 6.297 2.789 1 85.31 33 SER B O 1
ATOM 2305 N N . MET B 1 34 ? 25.875 5.203 0.917 1 79.31 34 MET B N 1
ATOM 2306 C CA . MET B 1 34 ? 26.922 4.215 1.146 1 79.31 34 MET B CA 1
ATOM 2307 C C . MET B 1 34 ? 28.281 4.762 0.74 1 79.31 34 MET B C 1
ATOM 2309 O O . MET B 1 34 ? 29.312 4.23 1.154 1 79.31 34 MET B O 1
ATOM 2313 N N . ARG B 1 35 ? 28.25 5.727 -0.229 1 69.25 35 ARG B N 1
ATOM 2314 C CA . ARG B 1 35 ? 29.5 6.27 -0.751 1 69.25 35 ARG B CA 1
ATOM 2315 C C . ARG B 1 35 ? 30.25 7.047 0.325 1 69.25 35 ARG B C 1
ATOM 2317 O O . ARG B 1 35 ? 29.719 8.008 0.887 1 69.25 35 ARG B O 1
ATOM 2324 N N . GLU B 1 36 ? 30.656 6.293 1.332 1 60.47 36 GLU B N 1
ATOM 2325 C CA . GLU B 1 36 ? 31.547 6.891 2.326 1 60.47 36 GLU B CA 1
ATOM 2326 C C . GLU B 1 36 ? 32.5 7.898 1.686 1 60.47 36 GLU B C 1
ATOM 2328 O O . GLU B 1 36 ? 32.594 7.969 0.459 1 60.47 36 GLU B O 1
ATOM 2333 N N . ASP B 1 37 ? 33.75 8.125 2.559 1 51.44 37 ASP B N 1
ATOM 2334 C CA . ASP B 1 37 ? 34.906 9.008 2.566 1 51.44 37 ASP B CA 1
ATOM 2335 C C . ASP B 1 37 ? 35.719 8.836 1.292 1 51.44 37 ASP B C 1
ATOM 2337 O O . ASP B 1 37 ? 36.25 7.754 1.018 1 51.44 37 ASP B O 1
ATOM 2341 N N . PRO B 1 38 ? 35.5 9.797 0.367 1 51.16 38 PRO B N 1
ATOM 2342 C CA . PRO B 1 38 ? 36.344 9.836 -0.818 1 51.16 38 PRO B CA 1
ATOM 2343 C C . PRO B 1 38 ? 37.781 9.367 -0.528 1 51.16 38 PRO B C 1
ATOM 2345 O O . PRO B 1 38 ? 38.531 9.094 -1.456 1 51.16 38 PRO B O 1
ATOM 2348 N N . ALA B 1 39 ? 38.281 9.703 0.725 1 49.94 39 ALA B N 1
ATOM 2349 C CA . ALA B 1 39 ? 39.688 9.422 0.923 1 49.94 39 ALA B CA 1
ATOM 2350 C C . ALA B 1 39 ? 39.969 7.934 0.739 1 49.94 39 ALA B C 1
ATOM 2352 O O . ALA B 1 39 ? 41.156 7.531 0.639 1 49.94 39 ALA B O 1
ATOM 2353 N N . ALA B 1 40 ? 39.219 7.078 1.212 1 48 40 ALA B N 1
ATOM 2354 C CA . ALA B 1 40 ? 39.625 5.676 1.124 1 48 40 ALA B CA 1
ATOM 2355 C C . ALA B 1 40 ? 39.219 5.074 -0.221 1 48 40 ALA B C 1
ATOM 2357 O O . ALA B 1 40 ? 38.031 4.902 -0.505 1 48 40 ALA B O 1
ATOM 2358 N N . ALA B 1 41 ? 39.875 5.398 -1.325 1 47.5 41 ALA B N 1
ATOM 2359 C CA . ALA B 1 41 ? 39.812 5.051 -2.742 1 47.5 41 ALA B CA 1
ATOM 2360 C C . ALA B 1 41 ? 39.656 3.545 -2.93 1 47.5 41 ALA B C 1
ATOM 2362 O O . ALA B 1 41 ? 40.625 2.852 -3.281 1 47.5 41 ALA B O 1
ATOM 2363 N N . PRO B 1 42 ? 39.031 2.676 -2.096 1 53.44 42 PRO B N 1
ATOM 2364 C CA . PRO B 1 42 ? 39.344 1.323 -2.566 1 53.44 42 PRO B CA 1
ATOM 2365 C C . PRO B 1 42 ? 38.812 1.052 -3.973 1 53.44 42 PRO B C 1
ATOM 2367 O O . PRO B 1 42 ? 37.906 1.739 -4.438 1 53.44 42 PRO B O 1
ATOM 2370 N N . LEU B 1 43 ? 39.438 0.233 -4.855 1 50.62 43 LEU B N 1
ATOM 2371 C CA . LEU B 1 43 ? 39.281 -0.144 -6.254 1 50.62 43 LEU B CA 1
ATOM 2372 C C . LEU B 1 43 ? 37.781 -0.28 -6.613 1 50.62 43 LEU B C 1
ATOM 2374 O O . LEU B 1 43 ? 37.375 0.165 -7.68 1 50.62 43 LEU B O 1
ATOM 2378 N N . PHE B 1 44 ? 37.125 -1.214 -5.914 1 58.81 44 PHE B N 1
ATOM 2379 C CA . PHE B 1 44 ? 35.719 -1.373 -6.254 1 58.81 44 PHE B CA 1
ATOM 2380 C C . PHE B 1 44 ? 34.812 -0.836 -5.137 1 58.81 44 PHE B C 1
ATOM 2382 O O . PHE B 1 44 ? 34.656 -1.477 -4.094 1 58.81 44 PHE B O 1
ATOM 2389 N N . PRO B 1 45 ? 34.375 0.35 -5.164 1 68.12 45 PRO B N 1
ATOM 2390 C CA . PRO B 1 45 ? 33.594 0.968 -4.086 1 68.12 45 PRO B CA 1
ATOM 2391 C C . PRO B 1 45 ? 32.344 0.182 -3.734 1 68.12 45 PRO B C 1
ATOM 2393 O O . PRO B 1 45 ? 31.703 -0.386 -4.621 1 68.12 45 PRO B O 1
ATOM 2396 N N . PRO B 1 46 ? 32.344 -0.465 -2.512 1 77.31 46 PRO B N 1
ATOM 2397 C CA . PRO B 1 46 ? 31.172 -1.196 -2.002 1 77.31 46 PRO B CA 1
ATOM 2398 C C . PRO B 1 46 ? 29.844 -0.678 -2.57 1 77.31 46 PRO B C 1
ATOM 2400 O O . PRO B 1 46 ? 28.922 -1.46 -2.807 1 77.31 46 PRO B O 1
ATOM 2403 N N . ALA B 1 47 ? 29.859 0.442 -2.979 1 81.88 47 ALA B N 1
ATOM 2404 C CA . ALA B 1 47 ? 28.641 1.03 -3.537 1 81.88 47 ALA B CA 1
ATOM 2405 C C . ALA B 1 47 ? 28.344 0.469 -4.926 1 81.88 47 ALA B C 1
ATOM 2407 O O . ALA B 1 47 ? 27.188 0.242 -5.277 1 81.88 47 ALA B O 1
ATOM 2408 N N . LEU B 1 48 ? 29.391 0.204 -5.637 1 83.5 48 LEU B N 1
ATOM 2409 C CA . LEU B 1 48 ? 29.203 -0.326 -6.984 1 83.5 48 LEU B CA 1
ATOM 2410 C C . LEU B 1 48 ? 28.688 -1.761 -6.938 1 83.5 48 LEU B C 1
ATOM 2412 O O . LEU B 1 48 ? 27.844 -2.145 -7.742 1 83.5 48 LEU B O 1
ATOM 2416 N N . LEU B 1 49 ? 29.188 -2.496 -6.02 1 87.94 49 LEU B N 1
ATOM 2417 C CA . LEU B 1 49 ? 28.75 -3.881 -5.883 1 87.94 49 LEU B CA 1
ATOM 2418 C C . LEU B 1 49 ? 27.297 -3.947 -5.445 1 87.94 49 LEU B C 1
ATOM 2420 O O . LEU B 1 49 ? 26.516 -4.738 -5.98 1 87.94 49 LEU B O 1
ATOM 2424 N N . HIS B 1 50 ? 26.953 -3.119 -4.555 1 90.25 50 HIS B N 1
ATOM 2425 C CA . HIS B 1 50 ? 25.562 -3.061 -4.094 1 90.25 50 HIS B CA 1
ATOM 2426 C C . HIS B 1 50 ? 24.641 -2.615 -5.211 1 90.25 50 HIS B C 1
ATOM 2428 O O . HIS B 1 50 ? 23.547 -3.166 -5.371 1 90.25 50 HIS B O 1
ATOM 2434 N N . GLY B 1 51 ? 25.141 -1.714 -5.961 1 90.88 51 GLY B N 1
ATOM 2435 C CA . GLY B 1 51 ? 24.344 -1.253 -7.094 1 90.88 51 GLY B CA 1
ATOM 2436 C C . GLY B 1 51 ? 24.172 -2.309 -8.172 1 90.88 51 GLY B C 1
ATOM 2437 O O . GLY B 1 51 ? 23.078 -2.477 -8.711 1 90.88 51 GLY B O 1
ATOM 2438 N N . ALA B 1 52 ? 25.219 -3.01 -8.43 1 93.5 52 ALA B N 1
ATOM 2439 C CA . ALA B 1 52 ? 25.172 -4.062 -9.445 1 93.5 52 ALA B CA 1
ATOM 2440 C C . ALA B 1 52 ? 24.25 -5.199 -9.008 1 93.5 52 ALA B C 1
ATOM 2442 O O . ALA B 1 52 ? 23.484 -5.73 -9.82 1 93.5 52 ALA B O 1
ATOM 2443 N N . LEU B 1 53 ? 24.312 -5.516 -7.793 1 94.94 53 LEU B N 1
ATOM 2444 C CA . LEU B 1 53 ? 23.469 -6.586 -7.281 1 94.94 53 LEU B CA 1
ATOM 2445 C C . LEU B 1 53 ? 21.984 -6.191 -7.355 1 94.94 53 LEU B C 1
ATOM 2447 O O . LEU B 1 53 ? 21.156 -6.977 -7.809 1 94.94 53 LEU B O 1
ATOM 2451 N N . PHE B 1 54 ? 21.734 -5.023 -6.957 1 95 54 PHE B N 1
ATOM 2452 C CA . PHE B 1 54 ? 20.344 -4.566 -7.004 1 95 54 PHE B CA 1
ATOM 2453 C C . PHE B 1 54 ? 19.844 -4.516 -8.438 1 95 54 PHE B C 1
ATOM 2455 O O . PHE B 1 54 ? 18.703 -4.895 -8.719 1 95 54 PHE B O 1
ATOM 2462 N N . LEU B 1 55 ? 20.734 -4.02 -9.32 1 95.06 55 LEU B N 1
ATOM 2463 C CA . LEU B 1 55 ? 20.344 -3.953 -10.727 1 95.06 55 LEU B CA 1
ATOM 2464 C C . LEU B 1 55 ? 20.094 -5.348 -11.281 1 95.06 55 LEU B C 1
ATOM 2466 O O . LEU B 1 55 ? 19.141 -5.547 -12.055 1 95.06 55 LEU B O 1
ATOM 2470 N N . PHE B 1 56 ? 20.859 -6.285 -10.891 1 96.81 56 PHE B N 1
ATOM 2471 C CA . PHE B 1 56 ? 20.688 -7.672 -11.312 1 96.81 56 PHE B CA 1
ATOM 2472 C C . PHE B 1 56 ? 19.359 -8.227 -10.828 1 96.81 56 PHE B C 1
ATOM 2474 O O . PHE B 1 56 ? 18.594 -8.812 -11.602 1 96.81 56 PHE B O 1
ATOM 2481 N N . LEU B 1 57 ? 19.047 -8.023 -9.57 1 97.56 57 LEU B N 1
ATOM 2482 C CA . LEU B 1 57 ? 17.797 -8.523 -8.992 1 97.56 57 LEU B CA 1
ATOM 2483 C C . LEU B 1 57 ? 16.594 -7.867 -9.648 1 97.56 57 LEU B C 1
ATOM 2485 O O . LEU B 1 57 ? 15.617 -8.547 -9.984 1 97.56 57 LEU B O 1
ATOM 2489 N N . SER B 1 58 ? 16.719 -6.57 -9.852 1 96.81 58 SER B N 1
ATOM 2490 C CA . SER B 1 58 ? 15.609 -5.824 -10.453 1 96.81 58 SER B CA 1
ATOM 2491 C C . SER B 1 58 ? 15.398 -6.23 -11.906 1 96.81 58 SER B C 1
ATOM 2493 O O . SER B 1 58 ? 14.258 -6.379 -12.352 1 96.81 58 SER B O 1
ATOM 2495 N N . ALA B 1 59 ? 16.484 -6.391 -12.641 1 96.38 59 ALA B N 1
ATOM 2496 C CA . ALA B 1 59 ? 16.406 -6.797 -14.047 1 96.38 59 ALA B CA 1
ATOM 2497 C C . ALA B 1 59 ? 15.766 -8.18 -14.172 1 96.38 59 ALA B C 1
ATOM 2499 O O . ALA B 1 59 ? 14.969 -8.43 -15.086 1 96.38 59 ALA B O 1
ATOM 2500 N N . ASN B 1 60 ? 16.062 -9.023 -13.297 1 97.25 60 ASN B N 1
ATOM 2501 C CA . ASN B 1 60 ? 15.492 -10.367 -13.336 1 97.25 60 ASN B CA 1
ATOM 2502 C C . ASN B 1 60 ? 14.023 -10.359 -12.93 1 97.25 60 ASN B C 1
ATOM 2504 O O . ASN B 1 60 ? 13.203 -11.055 -13.531 1 97.25 60 ASN B O 1
ATOM 2508 N N . ALA B 1 61 ? 13.703 -9.625 -11.898 1 97.69 61 ALA B N 1
ATOM 2509 C CA . ALA B 1 61 ? 12.305 -9.523 -11.492 1 97.69 61 ALA B CA 1
ATOM 2510 C C . ALA B 1 61 ? 11.445 -8.945 -12.617 1 97.69 61 ALA B C 1
ATOM 2512 O O . ALA B 1 61 ? 10.43 -9.539 -12.992 1 97.69 61 ALA B O 1
ATOM 2513 N N . LEU B 1 62 ? 11.945 -7.871 -13.211 1 97.5 62 LEU B N 1
ATOM 2514 C CA . LEU B 1 62 ? 11.188 -7.203 -14.266 1 97.5 62 LEU B CA 1
ATOM 2515 C C . LEU B 1 62 ? 11.211 -8.023 -15.555 1 97.5 62 LEU B C 1
ATOM 2517 O O . LEU B 1 62 ? 10.203 -8.094 -16.266 1 97.5 62 LEU B O 1
ATOM 2521 N N . GLY B 1 63 ? 12.328 -8.586 -15.867 1 96.81 63 GLY B N 1
ATOM 2522 C CA . GLY B 1 63 ? 12.422 -9.422 -17.047 1 96.81 63 GLY B CA 1
ATOM 2523 C C . GLY B 1 63 ? 11.477 -10.609 -17.016 1 96.81 63 GLY B C 1
ATOM 2524 O O . GLY B 1 63 ? 10.781 -10.875 -18 1 96.81 63 GLY B O 1
ATOM 2525 N N . ASN B 1 64 ? 11.453 -11.305 -15.93 1 96.88 64 ASN B N 1
ATOM 2526 C CA . ASN B 1 64 ? 10.539 -12.438 -15.805 1 96.88 64 ASN B CA 1
ATOM 2527 C C . ASN B 1 64 ? 9.078 -11.977 -15.773 1 96.88 64 ASN B C 1
ATOM 2529 O O . ASN B 1 64 ? 8.195 -12.672 -16.266 1 96.88 64 ASN B O 1
ATOM 2533 N N . TYR B 1 65 ? 8.875 -10.828 -15.164 1 97.44 65 TYR B N 1
ATOM 2534 C CA . TYR B 1 65 ? 7.547 -10.234 -15.188 1 97.44 65 TYR B CA 1
ATOM 2535 C C . TYR B 1 65 ? 7.051 -10.062 -16.625 1 97.44 65 TYR B C 1
ATOM 2537 O O . TYR B 1 65 ? 5.934 -10.461 -16.953 1 97.44 65 TYR B O 1
ATOM 2545 N N . VAL B 1 66 ? 7.879 -9.562 -17.484 1 96.56 66 VAL B N 1
ATOM 2546 C CA . VAL B 1 66 ? 7.539 -9.312 -18.891 1 96.56 66 VAL B CA 1
ATOM 2547 C C . VAL B 1 66 ? 7.32 -10.641 -19.609 1 96.56 66 VAL B C 1
ATOM 2549 O O . VAL B 1 66 ? 6.359 -10.797 -20.359 1 96.56 66 VAL B O 1
ATOM 2552 N N . LEU B 1 67 ? 8.094 -11.578 -19.312 1 95.44 67 LEU B N 1
ATOM 2553 C CA . LEU B 1 67 ? 8.023 -12.867 -20 1 95.44 67 LEU B CA 1
ATOM 2554 C C . LEU B 1 67 ? 6.781 -13.648 -19.562 1 95.44 67 LEU B C 1
ATOM 2556 O O . LEU B 1 67 ? 6.199 -14.383 -20.359 1 95.44 67 LEU B O 1
ATOM 2560 N N . VAL B 1 68 ? 6.367 -13.5 -18.328 1 95.81 68 VAL B N 1
ATOM 2561 C CA . VAL B 1 68 ? 5.137 -14.133 -17.859 1 95.81 68 VAL B CA 1
ATOM 2562 C C . VAL B 1 68 ? 3.955 -13.633 -18.688 1 95.81 68 VAL B C 1
ATOM 2564 O O . VAL B 1 68 ? 3.098 -14.422 -19.094 1 95.81 68 VAL B O 1
ATOM 2567 N N . ILE B 1 69 ? 3.977 -12.391 -18.938 1 94.56 69 ILE B N 1
ATOM 2568 C CA . ILE B 1 69 ? 2.877 -11.773 -19.672 1 94.56 69 ILE B CA 1
ATOM 2569 C C . ILE B 1 69 ? 2.963 -12.148 -21.141 1 94.56 69 ILE B C 1
ATOM 2571 O O . ILE B 1 69 ? 1.951 -12.477 -21.766 1 94.56 69 ILE B O 1
ATOM 2575 N N . GLN B 1 70 ? 4.125 -12.203 -21.688 1 92.69 70 GLN B N 1
ATOM 2576 C CA . GLN B 1 70 ? 4.328 -12.461 -23.109 1 92.69 70 GLN B CA 1
ATOM 2577 C C . GLN B 1 70 ? 4.039 -13.922 -23.438 1 92.69 70 GLN B C 1
ATOM 2579 O O . GLN B 1 70 ? 3.578 -14.227 -24.547 1 92.69 70 GLN B O 1
ATOM 2584 N N . ASN B 1 71 ? 4.277 -14.812 -22.516 1 90.38 71 ASN B N 1
ATOM 2585 C CA . ASN B 1 71 ? 4.102 -16.25 -22.75 1 90.38 71 ASN B CA 1
ATOM 2586 C C . ASN B 1 71 ? 2.82 -16.766 -22.109 1 90.38 71 ASN B C 1
ATOM 2588 O O . ASN B 1 71 ? 2.816 -17.844 -21.516 1 90.38 71 ASN B O 1
ATOM 2592 N N . SER B 1 72 ? 1.832 -16 -22.234 1 87.31 72 SER B N 1
ATOM 2593 C CA . SER B 1 72 ? 0.547 -16.422 -21.688 1 87.31 72 SER B CA 1
ATOM 2594 C C . SER B 1 72 ? 0.113 -17.766 -22.234 1 87.31 72 SER B C 1
ATOM 2596 O O . SER B 1 72 ? 0.288 -18.047 -23.438 1 87.31 72 SER B O 1
ATOM 2598 N N . PRO B 1 73 ? -0.386 -18.641 -21.391 1 84.31 73 PRO B N 1
ATOM 2599 C CA . PRO B 1 73 ? -0.738 -20 -21.828 1 84.31 73 PRO B CA 1
ATOM 2600 C C . PRO B 1 73 ? -2.055 -20.047 -22.609 1 84.31 73 PRO B C 1
ATOM 2602 O O . PRO B 1 73 ? -2.797 -21.016 -22.5 1 84.31 73 PRO B O 1
ATOM 2605 N N . ASP B 1 74 ? -2.334 -19.078 -23.359 1 75.81 74 ASP B N 1
ATOM 2606 C CA . ASP B 1 74 ? -3.566 -19.062 -24.141 1 75.81 74 ASP B CA 1
ATOM 2607 C C . ASP B 1 74 ? -3.529 -20.125 -25.25 1 75.81 74 ASP B C 1
ATOM 2609 O O . ASP B 1 74 ? -2.461 -20.438 -25.781 1 75.81 74 ASP B O 1
ATOM 2613 N N . ASP B 1 75 ? -4.625 -20.953 -25.312 1 63.84 75 ASP B N 1
ATOM 2614 C CA . ASP B 1 75 ? -4.77 -21.922 -26.406 1 63.84 75 ASP B CA 1
ATOM 2615 C C . ASP B 1 75 ? -5.109 -21.219 -27.719 1 63.84 75 ASP B C 1
ATOM 2617 O O . ASP B 1 75 ? -6.27 -20.891 -27.969 1 63.84 75 ASP B O 1
ATOM 2621 N N . LEU B 1 76 ? -4.184 -20.578 -28.297 1 53.41 76 LEU B N 1
ATOM 2622 C CA . LEU B 1 76 ? -4.488 -19.969 -29.594 1 53.41 76 LEU B CA 1
ATOM 2623 C C . LEU B 1 76 ? -5.141 -21 -30.531 1 53.41 76 LEU B C 1
ATOM 2625 O O . LEU B 1 76 ? -5.988 -20.641 -31.344 1 53.41 76 LEU B O 1
ATOM 2629 N N . GLY B 1 77 ? -4.602 -22.234 -30.594 1 47.56 77 GLY B N 1
ATOM 2630 C CA . GLY B 1 77 ? -5.051 -23.188 -31.578 1 47.56 77 GLY B CA 1
ATOM 2631 C C . GLY B 1 77 ? -6.41 -23.781 -31.281 1 47.56 77 GLY B C 1
ATOM 2632 O O . GLY B 1 77 ? -7.004 -24.469 -32.125 1 47.56 77 GLY B O 1
ATOM 2633 N N . ALA B 1 78 ? -6.781 -23.969 -30.094 1 44.62 78 ALA B N 1
ATOM 2634 C CA . ALA B 1 78 ? -8.062 -24.641 -29.922 1 44.62 78 ALA B CA 1
ATOM 2635 C C . ALA B 1 78 ? -9.18 -23.891 -30.641 1 44.62 78 ALA B C 1
ATOM 2637 O O . ALA B 1 78 ? -10.25 -24.453 -30.891 1 44.62 78 ALA B O 1
ATOM 2638 N N . CYS B 1 79 ? -9.086 -22.578 -30.797 1 39.47 79 CYS B N 1
ATOM 2639 C CA . CYS B 1 79 ? -10.148 -22.047 -31.641 1 39.47 79 CYS B CA 1
ATOM 2640 C C . CYS B 1 79 ? -9.969 -22.484 -33.094 1 39.47 79 CYS B C 1
ATOM 2642 O O . CYS B 1 79 ? -10.82 -22.203 -33.938 1 39.47 79 CYS B O 1
ATOM 2644 N N . GLN B 1 80 ? -8.734 -22.75 -33.562 1 37.28 80 GLN B N 1
ATOM 2645 C CA . GLN B 1 80 ? -8.742 -23.172 -34.969 1 37.28 80 GLN B CA 1
ATOM 2646 C C . GLN B 1 80 ? -9.148 -24.641 -35.094 1 37.28 80 GLN B C 1
ATOM 2648 O O . GLN B 1 80 ? -8.68 -25.484 -34.312 1 37.28 80 GLN B O 1
ATOM 2653 N N . GLY B 1 81 ? -10.352 -25.141 -35.5 1 36.06 81 GLY B N 1
ATOM 2654 C CA . GLY B 1 81 ? -11.086 -26.328 -35.938 1 36.06 81 GLY B CA 1
ATOM 2655 C C . GLY B 1 81 ? -10.188 -27.391 -36.531 1 36.06 81 GLY B C 1
ATOM 2656 O O . GLY B 1 81 ? -10.68 -28.344 -37.156 1 36.06 81 GLY B O 1
ATOM 2657 N N . THR B 1 82 ? -8.93 -27.219 -36.906 1 36.25 82 THR B N 1
ATOM 2658 C CA . THR B 1 82 ? -8.578 -28.328 -37.781 1 36.25 82 THR B CA 1
ATOM 2659 C C . THR B 1 82 ? -8.445 -29.625 -36.969 1 36.25 82 THR B C 1
ATOM 2661 O O . THR B 1 82 ? -7.836 -29.625 -35.875 1 36.25 82 THR B O 1
ATOM 2664 N N . PRO B 1 83 ? -9.25 -30.719 -37.156 1 37.62 83 PRO B N 1
ATOM 2665 C CA . PRO B 1 83 ? -9.32 -32.094 -36.656 1 37.62 83 PRO B CA 1
ATOM 2666 C C . PRO B 1 83 ? -7.953 -32.781 -36.656 1 37.62 83 PRO B C 1
ATOM 2668 O O . PRO B 1 83 ? -7.879 -34 -36.688 1 37.62 83 PRO B O 1
ATOM 2671 N N . ALA B 1 84 ? -6.781 -32.188 -36.781 1 38.47 84 ALA B N 1
ATOM 2672 C CA . ALA B 1 84 ? -5.766 -33.219 -37.031 1 38.47 84 ALA B CA 1
ATOM 2673 C C . ALA B 1 84 ? -5.715 -34.219 -35.875 1 38.47 84 ALA B C 1
ATOM 2675 O O . ALA B 1 84 ? -6 -33.875 -34.75 1 38.47 84 ALA B O 1
ATOM 2676 N N . ARG B 1 85 ? -5.391 -35.562 -36.156 1 37.22 85 ARG B N 1
ATOM 2677 C CA . ARG B 1 85 ? -5.23 -36.906 -35.594 1 37.22 85 ARG B CA 1
ATOM 2678 C C . ARG B 1 85 ? -4.336 -36.875 -34.344 1 37.22 85 ARG B C 1
ATOM 2680 O O . ARG B 1 85 ? -3.162 -37.25 -34.438 1 37.22 85 ARG B O 1
ATOM 2687 N N . ARG B 1 86 ? -4.035 -35.781 -33.719 1 40.12 86 ARG B N 1
ATOM 2688 C CA . ARG B 1 86 ? -2.963 -36.062 -32.781 1 40.12 86 ARG B CA 1
ATOM 2689 C C . ARG B 1 86 ? -3.387 -37.125 -31.781 1 40.12 86 ARG B C 1
ATOM 2691 O O . ARG B 1 86 ? -4.582 -37.312 -31.547 1 40.12 86 ARG B O 1
ATOM 2698 N N . ALA B 1 87 ? -2.449 -37.938 -31.312 1 38.22 87 ALA B N 1
ATOM 2699 C CA . ALA B 1 87 ? -2.402 -39.062 -30.375 1 38.22 87 ALA B CA 1
ATOM 2700 C C . ALA B 1 87 ? -3.217 -38.75 -29.125 1 38.22 87 ALA B C 1
ATOM 2702 O O . ALA B 1 87 ? -3.393 -37.594 -28.766 1 38.22 87 ALA B O 1
ATOM 2703 N N . PRO B 1 88 ? -3.895 -39.844 -28.469 1 37.94 88 PRO B N 1
ATOM 2704 C CA . PRO B 1 88 ? -4.762 -39.875 -27.297 1 37.94 88 PRO B CA 1
ATOM 2705 C C . PRO B 1 88 ? -4.16 -39.188 -26.094 1 37.94 88 PRO B C 1
ATOM 2707 O O . PRO B 1 88 ? -4.473 -39.531 -24.953 1 37.94 88 PRO B O 1
ATOM 2710 N N . CYS B 1 89 ? -3.023 -38.562 -26.109 1 37.28 89 CYS B N 1
ATOM 2711 C CA . CYS B 1 89 ? -2.689 -38 -24.812 1 37.28 89 CYS B CA 1
ATOM 2712 C C . CYS B 1 89 ? -3.871 -37.25 -24.219 1 37.28 89 CYS B C 1
ATOM 2714 O O . CYS B 1 89 ? -4.59 -36.562 -24.953 1 37.28 89 CYS B O 1
ATOM 2716 N N . PRO B 1 90 ? -4.48 -37.781 -23.109 1 43.5 90 PRO B N 1
ATOM 2717 C CA . PRO B 1 90 ? -5.605 -37.031 -22.531 1 43.5 90 PRO B CA 1
ATOM 2718 C C . PRO B 1 90 ? -5.465 -35.531 -22.719 1 43.5 90 PRO B C 1
ATOM 2720 O O . PRO B 1 90 ? -4.352 -35 -22.703 1 43.5 90 PRO B O 1
ATOM 2723 N N . PRO B 1 91 ? -6.281 -34.906 -23.438 1 50.75 91 PRO B N 1
ATOM 2724 C CA . PRO B 1 91 ? -6.277 -33.469 -23.75 1 50.75 91 PRO B CA 1
ATOM 2725 C C . PRO B 1 91 ? -5.867 -32.625 -22.562 1 50.75 91 PRO B C 1
ATOM 2727 O O . PRO B 1 91 ? -6.129 -32.969 -21.406 1 50.75 91 PRO B O 1
ATOM 2730 N N . PRO B 1 92 ? -4.719 -31.906 -22.625 1 58.81 92 PRO B N 1
ATOM 2731 C CA . PRO B 1 92 ? -4.328 -31 -21.562 1 58.81 92 PRO B CA 1
ATOM 2732 C C . PRO B 1 92 ? -5.523 -30.312 -20.906 1 58.81 92 PRO B C 1
ATOM 2734 O O . PRO B 1 92 ? -6.551 -30.094 -21.547 1 58.81 92 PRO B O 1
ATOM 2737 N N . SER B 1 93 ? -5.656 -30.438 -19.484 1 71.25 93 SER B N 1
ATOM 2738 C CA . SER B 1 93 ? -6.719 -29.781 -18.734 1 71.25 93 SER B CA 1
ATOM 2739 C C . SER B 1 93 ? -6.863 -28.328 -19.125 1 71.25 93 SER B C 1
ATOM 2741 O O . SER B 1 93 ? -5.867 -27.609 -19.297 1 71.25 93 SER B O 1
ATOM 2743 N N . THR B 1 94 ? -7.953 -28.016 -19.812 1 79.88 94 THR B N 1
ATOM 2744 C CA . THR B 1 94 ? -8.258 -26.641 -20.203 1 79.88 94 THR B CA 1
ATOM 2745 C C . THR B 1 94 ? -9.227 -26 -19.219 1 79.88 94 THR B C 1
ATOM 2747 O O . THR B 1 94 ? -10 -26.688 -18.562 1 79.88 94 THR B O 1
ATOM 2750 N N . HIS B 1 95 ? -8.961 -24.766 -19.031 1 87.19 95 HIS B N 1
ATOM 2751 C CA . HIS B 1 95 ? -9.836 -23.984 -18.156 1 87.19 95 HIS B CA 1
ATOM 2752 C C . HIS B 1 95 ? -10.156 -22.625 -18.766 1 87.19 95 HIS B C 1
ATOM 2754 O O . HIS B 1 95 ? -9.281 -21.969 -19.328 1 87.19 95 HIS B O 1
ATOM 2760 N N . PHE B 1 96 ? -11.414 -22.281 -18.781 1 87.94 96 PHE B N 1
ATOM 2761 C CA . PHE B 1 96 ? -11.82 -20.938 -19.219 1 87.94 96 PHE B CA 1
ATOM 2762 C C . PHE B 1 96 ? -11.688 -19.938 -18.078 1 87.94 96 PHE B C 1
ATOM 2764 O O . PHE B 1 96 ? -12.352 -20.078 -17.047 1 87.94 96 PHE B O 1
ATOM 2771 N N . CYS B 1 97 ? -10.891 -19.031 -18.266 1 87.88 97 CYS B N 1
ATOM 2772 C CA . CYS B 1 97 ? -10.703 -17.984 -17.266 1 87.88 97 CYS B CA 1
ATOM 2773 C C . CYS B 1 97 ? -11.672 -16.828 -17.5 1 87.88 97 CYS B C 1
ATOM 2775 O O . CYS B 1 97 ? -11.617 -16.172 -18.531 1 87.88 97 CYS B O 1
ATOM 2777 N N . ARG B 1 98 ? -12.43 -16.5 -16.625 1 85.88 98 ARG B N 1
ATOM 2778 C CA . ARG B 1 98 ? -13.445 -15.469 -16.766 1 85.88 98 ARG B CA 1
ATOM 2779 C C . ARG B 1 98 ? -12.82 -14.078 -16.75 1 85.88 98 ARG B C 1
ATOM 2781 O O . ARG B 1 98 ? -13.359 -13.148 -17.344 1 85.88 98 ARG B O 1
ATOM 2788 N N . VAL B 1 99 ? -11.734 -13.992 -16.156 1 87.12 99 VAL B N 1
ATOM 2789 C CA . VAL B 1 99 ? -11.086 -12.688 -16.062 1 87.12 99 VAL B CA 1
ATOM 2790 C C . VAL B 1 99 ? -10.422 -12.344 -17.391 1 87.12 99 VAL B C 1
ATOM 2792 O O . VAL B 1 99 ? -10.594 -11.242 -17.922 1 87.12 99 VAL B O 1
ATOM 2795 N N . CYS B 1 100 ? -9.82 -13.273 -17.922 1 87.62 100 CYS B N 1
ATOM 2796 C CA . CYS B 1 100 ? -9.125 -13.078 -19.203 1 87.62 100 CYS B CA 1
ATOM 2797 C C . CYS B 1 100 ? -10.039 -13.375 -20.375 1 87.62 100 CYS B C 1
ATOM 2799 O O . CYS B 1 100 ? -9.742 -13 -21.516 1 87.62 100 CYS B O 1
ATOM 2801 N N . ALA B 1 101 ? -11.109 -14.016 -20.188 1 87.88 101 ALA B N 1
ATOM 2802 C CA . ALA B 1 101 ? -12.047 -14.469 -21.219 1 87.88 101 ALA B CA 1
ATOM 2803 C C . ALA B 1 101 ? -11.344 -15.32 -22.266 1 87.88 101 ALA B C 1
ATOM 2805 O O . ALA B 1 101 ? -11.516 -15.102 -23.469 1 87.88 101 ALA B O 1
ATOM 2806 N N . ARG B 1 102 ? -10.523 -16.234 -21.797 1 87.31 102 ARG B N 1
ATOM 2807 C CA . ARG B 1 102 ? -9.789 -17.125 -22.688 1 87.31 102 ARG B CA 1
ATOM 2808 C C . ARG B 1 102 ? -9.602 -18.5 -22.047 1 87.31 102 ARG B C 1
ATOM 2810 O O . ARG B 1 102 ? -9.719 -18.656 -20.828 1 87.31 102 ARG B O 1
ATOM 2817 N N . VAL B 1 103 ? -9.375 -19.516 -22.969 1 86.94 103 VAL B N 1
ATOM 2818 C CA . VAL B 1 103 ? -9.102 -20.875 -22.516 1 86.94 103 VAL B CA 1
ATOM 2819 C C . VAL B 1 103 ? -7.598 -21.047 -22.297 1 86.94 103 VAL B C 1
ATOM 2821 O O . VAL B 1 103 ? -6.793 -20.656 -23.141 1 86.94 103 VAL B O 1
ATOM 2824 N N . THR B 1 104 ? -7.238 -21.5 -21.172 1 87.38 104 THR B N 1
ATOM 2825 C CA . THR B 1 104 ? -5.836 -21.672 -20.812 1 87.38 104 THR B CA 1
ATOM 2826 C C . THR B 1 104 ? -5.492 -23.156 -20.703 1 87.38 104 THR B C 1
ATOM 2828 O O . THR B 1 104 ? -6.293 -23.953 -20.219 1 87.38 104 THR B O 1
ATOM 2831 N N . LEU B 1 105 ? -4.309 -23.5 -21.266 1 82.25 105 LEU B N 1
ATOM 2832 C CA . LEU B 1 105 ? -3.795 -24.859 -21.188 1 82.25 105 LEU B CA 1
ATOM 2833 C C . LEU B 1 105 ? -3.035 -25.094 -19.891 1 82.25 105 LEU B C 1
ATOM 2835 O O . LEU B 1 105 ? -2.227 -24.25 -19.484 1 82.25 105 LEU B O 1
ATOM 2839 N N . ARG B 1 106 ? -3.293 -26.266 -19.234 1 86.62 106 ARG B N 1
ATOM 2840 C CA . ARG B 1 106 ? -2.682 -26.594 -17.953 1 86.62 106 ARG B CA 1
ATOM 2841 C C . ARG B 1 106 ? -2.779 -25.422 -17 1 86.62 106 ARG B C 1
ATOM 2843 O O . ARG B 1 106 ? -1.774 -24.984 -16.422 1 86.62 106 ARG B O 1
ATOM 2850 N N . HIS B 1 107 ? -3.914 -24.953 -16.859 1 89.81 107 HIS B N 1
ATOM 2851 C CA . HIS B 1 107 ? -4.203 -23.75 -16.078 1 89.81 107 HIS B CA 1
ATOM 2852 C C . HIS B 1 107 ? -3.83 -23.953 -14.609 1 89.81 107 HIS B C 1
ATOM 2854 O O . HIS B 1 107 ? -4.242 -24.938 -13.984 1 89.81 107 HIS B O 1
ATOM 2860 N N . ASP B 1 108 ? -3.016 -23.078 -14.18 1 93.75 108 ASP B N 1
ATOM 2861 C CA . ASP B 1 108 ? -2.686 -23.094 -12.758 1 93.75 108 ASP B CA 1
ATOM 2862 C C . ASP B 1 108 ? -3.568 -22.125 -11.977 1 93.75 108 ASP B C 1
ATOM 2864 O O . ASP B 1 108 ? -4.348 -22.531 -11.117 1 93.75 108 ASP B O 1
ATOM 2868 N N . HIS B 1 109 ? -3.426 -20.875 -12.234 1 92.12 109 HIS B N 1
ATOM 2869 C CA . HIS B 1 109 ? -4.234 -19.828 -11.609 1 92.12 109 HIS B CA 1
ATOM 2870 C C . HIS B 1 109 ? -4.129 -18.531 -12.383 1 92.12 109 HIS B C 1
ATOM 2872 O O . HIS B 1 109 ? -3.326 -18.406 -13.312 1 92.12 109 HIS B O 1
ATOM 2878 N N . HIS B 1 110 ? -5.047 -17.672 -12.141 1 92.38 110 HIS B N 1
ATOM 2879 C CA . HIS B 1 110 ? -4.922 -16.312 -12.633 1 92.38 110 HIS B CA 1
ATOM 2880 C C . HIS B 1 110 ? -4.156 -15.43 -11.648 1 92.38 110 HIS B C 1
ATOM 2882 O O . HIS B 1 110 ? -4.516 -15.359 -10.469 1 92.38 110 HIS B O 1
ATOM 2888 N N . CYS B 1 111 ? -3.105 -14.859 -12.078 1 94.38 111 CYS B N 1
ATOM 2889 C CA . CYS B 1 111 ? -2.33 -13.953 -11.234 1 94.38 111 CYS B CA 1
ATOM 2890 C C . CYS B 1 111 ? -2.723 -12.508 -11.484 1 94.38 111 CYS B C 1
ATOM 2892 O O . CYS B 1 111 ? -2.418 -11.945 -12.539 1 94.38 111 CYS B O 1
ATOM 2894 N N . PHE B 1 112 ? -3.195 -11.82 -10.523 1 92.69 112 PHE B N 1
ATOM 2895 C CA . PHE B 1 112 ? -3.676 -10.453 -10.664 1 92.69 112 PHE B CA 1
ATOM 2896 C C . PHE B 1 112 ? -2.51 -9.477 -10.797 1 92.69 112 PHE B C 1
ATOM 2898 O O . PHE B 1 112 ? -2.643 -8.422 -11.414 1 92.69 112 PHE B O 1
ATOM 2905 N N . PHE B 1 113 ? -1.392 -9.82 -10.273 1 94.81 113 PHE B N 1
ATOM 2906 C CA . PHE B 1 113 ? -0.248 -8.922 -10.305 1 94.81 113 PHE B CA 1
ATOM 2907 C C . PHE B 1 113 ? 0.331 -8.828 -11.711 1 94.81 113 PHE B C 1
ATOM 2909 O O . PHE B 1 113 ? 0.909 -7.809 -12.086 1 94.81 113 PHE B O 1
ATOM 2916 N N . THR B 1 114 ? 0.178 -9.945 -12.477 1 95.12 114 THR B N 1
ATOM 2917 C CA . THR B 1 114 ? 0.652 -9.922 -13.852 1 95.12 114 THR B CA 1
ATOM 2918 C C . THR B 1 114 ? -0.512 -9.75 -14.82 1 95.12 114 THR B C 1
ATOM 2920 O O . THR B 1 114 ? -0.304 -9.547 -16.016 1 95.12 114 THR B O 1
ATOM 2923 N N . GLY B 1 115 ? -1.698 -9.859 -14.391 1 92.19 115 GLY B N 1
ATOM 2924 C CA . GLY B 1 115 ? -2.891 -9.695 -15.211 1 92.19 115 GLY B CA 1
ATOM 2925 C C . GLY B 1 115 ? -3.076 -10.805 -16.219 1 92.19 115 GLY B C 1
ATOM 2926 O O . GLY B 1 115 ? -3.617 -10.578 -17.312 1 92.19 115 GLY B O 1
ATOM 2927 N N . ASN B 1 116 ? -2.557 -11.906 -15.922 1 91.88 116 ASN B N 1
ATOM 2928 C CA . ASN B 1 116 ? -2.656 -13.016 -16.859 1 91.88 116 ASN B CA 1
ATOM 2929 C C . ASN B 1 116 ? -2.684 -14.359 -16.141 1 91.88 116 ASN B C 1
ATOM 2931 O O . ASN B 1 116 ? -2.281 -14.461 -14.984 1 91.88 116 ASN B O 1
ATOM 2935 N N . CYS B 1 117 ? -3.162 -15.328 -16.859 1 93.69 117 CYS B N 1
ATOM 2936 C CA . CYS B 1 117 ? -3.189 -16.688 -16.312 1 93.69 117 CYS B CA 1
ATOM 2937 C C . CYS B 1 117 ? -1.797 -17.297 -16.312 1 93.69 117 CYS B C 1
ATOM 2939 O O . CYS B 1 117 ? -0.976 -16.984 -17.188 1 93.69 117 CYS B O 1
ATOM 2941 N N . ILE B 1 118 ? -1.575 -18.109 -15.359 1 95.38 118 ILE B N 1
ATOM 2942 C CA . ILE B 1 118 ? -0.343 -18.875 -15.234 1 95.38 118 ILE B CA 1
ATOM 2943 C C . ILE B 1 118 ? -0.607 -20.344 -15.594 1 95.38 118 ILE B C 1
ATOM 2945 O O . ILE B 1 118 ? -1.611 -20.922 -15.172 1 95.38 118 ILE B O 1
ATOM 2949 N N . GLY B 1 119 ? 0.277 -20.922 -16.406 1 92 119 GLY B N 1
ATOM 2950 C CA . GLY B 1 119 ? 0.181 -22.312 -16.828 1 92 119 GLY B CA 1
ATOM 2951 C C . GLY B 1 119 ? 1.494 -22.875 -17.359 1 92 119 GLY B C 1
ATOM 2952 O O . GLY B 1 119 ? 2.568 -22.438 -16.922 1 92 119 GLY B O 1
ATOM 2953 N N . GLY B 1 120 ? 1.407 -23.828 -18.234 1 86.19 120 GLY B N 1
ATOM 2954 C CA . GLY B 1 120 ? 2.57 -24.578 -18.672 1 86.19 120 GLY B CA 1
ATOM 2955 C C . GLY B 1 120 ? 3.604 -23.719 -19.375 1 86.19 120 GLY B C 1
ATOM 2956 O O . GLY B 1 120 ? 4.809 -23.922 -19.203 1 86.19 120 GLY B O 1
ATOM 2957 N N . ARG B 1 121 ? 3.252 -22.641 -20.031 1 87.88 121 ARG B N 1
ATOM 2958 C CA . ARG B 1 121 ? 4.152 -21.891 -20.891 1 87.88 121 ARG B CA 1
ATOM 2959 C C . ARG B 1 121 ? 4.918 -20.828 -20.094 1 87.88 121 ARG B C 1
ATOM 2961 O O . ARG B 1 121 ? 5.984 -20.375 -20.516 1 87.88 121 ARG B O 1
ATOM 2968 N N . ASN B 1 122 ? 4.328 -20.422 -19.016 1 93.5 122 ASN B N 1
ATOM 2969 C CA . ASN B 1 122 ? 4.961 -19.312 -18.312 1 93.5 122 ASN B CA 1
ATOM 2970 C C . ASN B 1 122 ? 5.203 -19.625 -16.844 1 93.5 122 ASN B C 1
ATOM 2972 O O . ASN B 1 122 ? 5.523 -18.734 -16.062 1 93.5 122 ASN B O 1
ATOM 2976 N N . MET B 1 123 ? 5.094 -20.828 -16.484 1 94.06 123 MET B N 1
ATOM 2977 C CA . MET B 1 123 ? 5.246 -21.25 -15.094 1 94.06 123 MET B CA 1
ATOM 2978 C C . MET B 1 123 ? 6.66 -20.953 -14.594 1 94.06 123 MET B C 1
ATOM 2980 O O . MET B 1 123 ? 6.836 -20.438 -13.484 1 94.06 123 MET B O 1
ATOM 2984 N N . ARG B 1 124 ? 7.637 -21.281 -15.414 1 94.06 124 ARG B N 1
ATOM 2985 C CA . ARG B 1 124 ? 9.023 -21.047 -15.031 1 94.06 124 ARG B CA 1
ATOM 2986 C C . ARG B 1 124 ? 9.266 -19.578 -14.719 1 94.06 124 ARG B C 1
ATOM 2988 O O . ARG B 1 124 ? 9.836 -19.25 -13.68 1 94.06 124 ARG B O 1
ATOM 2995 N N . ASN B 1 125 ? 8.836 -18.766 -15.609 1 95.25 125 ASN B N 1
ATOM 2996 C CA . ASN B 1 125 ? 9.031 -17.344 -15.43 1 95.25 125 ASN B CA 1
ATOM 2997 C C . ASN B 1 125 ? 8.289 -16.812 -14.203 1 95.25 125 ASN B C 1
ATOM 2999 O O . ASN B 1 125 ? 8.758 -15.891 -13.539 1 95.25 125 ASN B O 1
ATOM 3003 N N . PHE B 1 126 ? 7.188 -17.391 -13.984 1 96.69 126 PHE B N 1
ATOM 3004 C CA . PHE B 1 126 ? 6.422 -16.984 -12.812 1 96.69 126 PHE B CA 1
ATOM 3005 C C . PHE B 1 126 ? 7.184 -17.297 -11.531 1 96.69 126 PHE B C 1
ATOM 3007 O O . PHE B 1 126 ? 7.281 -16.453 -10.641 1 96.69 126 PHE B O 1
ATOM 3014 N N . VAL B 1 127 ? 7.723 -18.484 -11.43 1 96.81 127 VAL B N 1
ATOM 3015 C CA . VAL B 1 127 ? 8.477 -18.906 -10.258 1 96.81 127 VAL B CA 1
ATOM 3016 C C . VAL B 1 127 ? 9.688 -17.984 -10.07 1 96.81 127 VAL B C 1
ATOM 3018 O O . VAL B 1 127 ? 9.969 -17.531 -8.953 1 96.81 127 VAL B O 1
ATOM 3021 N N . LEU B 1 128 ? 10.336 -17.703 -11.141 1 97.12 128 LEU B N 1
ATOM 3022 C CA . LEU B 1 128 ? 11.523 -16.859 -11.07 1 97.12 128 LEU B CA 1
ATOM 3023 C C . LEU B 1 128 ? 11.148 -15.422 -10.742 1 97.12 128 LEU B C 1
ATOM 3025 O O . LEU B 1 128 ? 11.883 -14.734 -10.031 1 97.12 128 LEU B O 1
ATOM 3029 N N . PHE B 1 129 ? 10.055 -14.984 -11.297 1 97.69 129 PHE B N 1
ATOM 3030 C CA . PHE B 1 129 ? 9.531 -13.672 -10.945 1 97.69 129 PHE B CA 1
ATOM 3031 C C . PHE B 1 129 ? 9.328 -13.547 -9.438 1 97.69 129 PHE B C 1
ATOM 3033 O O . PHE B 1 129 ? 9.773 -12.578 -8.828 1 97.69 129 PHE B O 1
ATOM 3040 N N . CYS B 1 130 ? 8.703 -14.523 -8.828 1 98 130 CYS B N 1
ATOM 3041 C CA . CYS B 1 130 ? 8.469 -14.531 -7.387 1 98 130 CYS B CA 1
ATOM 3042 C C . CYS B 1 130 ? 9.781 -14.547 -6.617 1 98 130 CYS B C 1
ATOM 3044 O O . CYS B 1 130 ? 9.945 -13.828 -5.629 1 98 130 CYS B O 1
ATOM 3046 N N . LEU B 1 131 ? 10.719 -15.344 -7.09 1 97.94 131 LEU B N 1
ATOM 3047 C CA . LEU B 1 131 ? 12.008 -15.484 -6.418 1 97.94 131 LEU B CA 1
ATOM 3048 C C . LEU B 1 131 ? 12.766 -14.164 -6.418 1 97.94 131 LEU B C 1
ATOM 3050 O O . LEU B 1 131 ? 13.188 -13.68 -5.363 1 97.94 131 LEU B O 1
ATOM 3054 N N . TYR B 1 132 ? 12.875 -13.586 -7.535 1 98.38 132 TYR B N 1
ATOM 3055 C CA . TYR B 1 132 ? 13.695 -12.391 -7.66 1 98.38 132 TYR B CA 1
ATOM 3056 C C . TYR B 1 132 ? 13 -11.188 -7.031 1 98.38 132 TYR B C 1
ATOM 3058 O O . TYR B 1 132 ? 13.656 -10.281 -6.508 1 98.38 132 TYR B O 1
ATOM 3066 N N . THR B 1 133 ? 11.68 -11.164 -7.094 1 98.5 133 THR B N 1
ATOM 3067 C CA . THR B 1 133 ? 10.969 -10.117 -6.371 1 98.5 133 THR B CA 1
ATOM 3068 C C . THR B 1 133 ? 11.219 -10.227 -4.871 1 98.5 133 THR B C 1
ATOM 3070 O O . THR B 1 133 ? 11.469 -9.219 -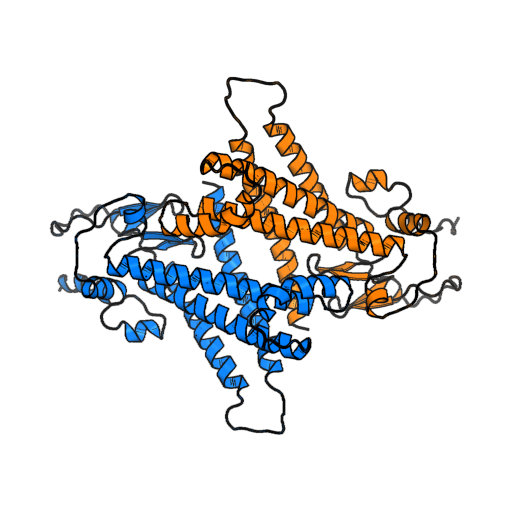4.203 1 98.5 133 THR B O 1
ATOM 3073 N N . SER B 1 134 ? 11.18 -11.438 -4.367 1 98.62 134 SER B N 1
ATOM 3074 C CA . SER B 1 134 ? 11.469 -11.664 -2.953 1 98.62 134 SER B CA 1
ATOM 3075 C C . SER B 1 134 ? 12.875 -11.195 -2.59 1 98.62 134 SER B C 1
ATOM 3077 O O . SER B 1 134 ? 13.055 -10.438 -1.636 1 98.62 134 SER B O 1
ATOM 3079 N N . LEU B 1 135 ? 13.805 -11.562 -3.367 1 98.44 135 LEU B N 1
ATOM 3080 C CA . LEU B 1 135 ? 15.195 -11.219 -3.1 1 98.44 135 LEU B CA 1
ATOM 3081 C C . LEU B 1 135 ? 15.422 -9.719 -3.201 1 98.44 135 LEU B C 1
ATOM 3083 O O . LEU B 1 135 ? 16.141 -9.133 -2.387 1 98.44 135 LEU B O 1
ATOM 3087 N N . ALA B 1 136 ? 14.797 -9.125 -4.168 1 98.38 136 ALA B N 1
ATOM 3088 C CA . ALA B 1 136 ? 14.945 -7.68 -4.34 1 98.38 136 ALA B CA 1
ATOM 3089 C C . ALA B 1 136 ? 14.352 -6.926 -3.154 1 98.38 136 ALA B C 1
ATOM 3091 O O . ALA B 1 136 ? 14.938 -5.961 -2.664 1 98.38 136 ALA B O 1
ATOM 3092 N N . CYS B 1 137 ? 13.211 -7.359 -2.711 1 98.5 137 CYS B N 1
ATOM 3093 C CA . CYS B 1 137 ? 12.547 -6.711 -1.585 1 98.5 137 CYS B CA 1
ATOM 3094 C C . CYS B 1 137 ? 13.344 -6.902 -0.3 1 98.5 137 CYS B C 1
ATOM 3096 O O . CYS B 1 137 ? 13.555 -5.953 0.457 1 98.5 137 CYS B O 1
ATOM 3098 N N . LEU B 1 138 ? 13.812 -8.117 -0.08 1 98.19 138 LEU B N 1
ATOM 3099 C CA . LEU B 1 138 ? 14.57 -8.383 1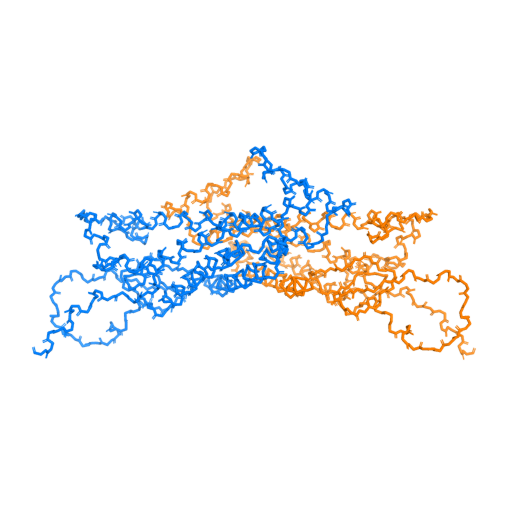.138 1 98.19 138 LEU B CA 1
ATOM 3100 C C . LEU B 1 138 ? 15.906 -7.652 1.118 1 98.19 138 LEU B C 1
ATOM 3102 O O . LEU B 1 138 ? 16.359 -7.152 2.15 1 98.19 138 LEU B O 1
ATOM 3106 N N . TYR B 1 139 ? 16.484 -7.613 -0.026 1 97.81 139 TYR B N 1
ATOM 3107 C CA . TYR B 1 139 ? 17.703 -6.832 -0.165 1 97.81 139 TYR B CA 1
ATOM 3108 C C . TYR B 1 139 ? 17.438 -5.355 0.128 1 97.81 139 TYR B C 1
ATOM 3110 O O . TYR B 1 139 ? 18.219 -4.715 0.846 1 97.81 139 TYR B O 1
ATOM 3118 N N . SER B 1 140 ? 16.391 -4.824 -0.431 1 97.56 140 SER B N 1
ATOM 3119 C CA . SER B 1 140 ? 16.047 -3.422 -0.221 1 97.56 140 SER B CA 1
ATOM 3120 C C . SER B 1 140 ? 15.742 -3.143 1.246 1 97.56 140 SER B C 1
ATOM 3122 O O . SER B 1 140 ? 16.062 -2.068 1.759 1 97.56 140 SER B O 1
ATOM 3124 N N . MET B 1 141 ? 15.117 -4.105 1.877 1 97.06 141 MET B N 1
ATOM 3125 C CA . MET B 1 141 ? 14.859 -3.967 3.307 1 97.06 141 MET B CA 1
ATOM 3126 C C . MET B 1 141 ? 16.156 -3.82 4.086 1 97.06 141 MET B C 1
ATOM 3128 O O . MET B 1 141 ? 16.281 -2.936 4.934 1 97.06 141 MET B O 1
ATOM 3132 N N . VAL B 1 142 ? 17.141 -4.629 3.793 1 95.06 142 VAL B N 1
ATOM 3133 C CA . VAL B 1 142 ? 18.422 -4.602 4.484 1 95.06 142 VAL B CA 1
ATOM 3134 C C . VAL B 1 142 ? 19.125 -3.271 4.215 1 95.06 142 VAL B C 1
ATOM 3136 O O . VAL B 1 142 ? 19.656 -2.645 5.137 1 95.06 142 VAL B O 1
ATOM 3139 N N . ALA B 1 143 ? 19.094 -2.852 2.996 1 94.75 143 ALA B N 1
ATOM 3140 C CA . ALA B 1 143 ? 19.688 -1.566 2.645 1 94.75 143 ALA B CA 1
ATOM 3141 C C . ALA B 1 143 ? 18.984 -0.42 3.367 1 94.75 143 ALA B C 1
ATOM 3143 O O . ALA B 1 143 ? 19.641 0.522 3.826 1 94.75 143 ALA B O 1
ATOM 3144 N N . GLY B 1 144 ? 17.672 -0.526 3.459 1 94.88 144 GLY B N 1
ATOM 3145 C CA . GLY B 1 144 ? 16.906 0.489 4.164 1 94.88 144 GLY B CA 1
ATOM 3146 C C . GLY B 1 144 ? 17.188 0.526 5.652 1 94.88 144 GLY B C 1
ATOM 3147 O O . GLY B 1 144 ? 17.25 1.603 6.25 1 94.88 144 GLY B O 1
ATOM 3148 N N . VAL B 1 145 ? 17.344 -0.63 6.273 1 94.69 145 VAL B N 1
ATOM 3149 C CA . VAL B 1 145 ? 17.688 -0.713 7.691 1 94.69 145 VAL B CA 1
ATOM 3150 C C . VAL B 1 145 ? 19.047 -0.053 7.934 1 94.69 145 VAL B C 1
ATOM 3152 O O . VAL B 1 145 ? 19.219 0.677 8.914 1 94.69 145 VAL B O 1
ATOM 3155 N N . ALA B 1 146 ? 19.984 -0.301 7.059 1 92.5 146 ALA B N 1
ATOM 3156 C CA . ALA B 1 146 ? 21.297 0.329 7.18 1 92.5 146 ALA B CA 1
ATOM 3157 C C . ALA B 1 146 ? 21.188 1.849 7.102 1 92.5 146 ALA B C 1
ATOM 3159 O O . ALA B 1 146 ? 21.812 2.564 7.883 1 92.5 146 ALA B O 1
ATOM 3160 N N . TYR B 1 147 ? 20.375 2.326 6.219 1 92.56 147 TYR B N 1
ATOM 3161 C CA . TYR B 1 147 ? 20.172 3.76 6.043 1 92.56 147 TYR B CA 1
ATOM 3162 C C . TYR B 1 147 ? 19.531 4.375 7.285 1 92.56 147 TYR B C 1
ATOM 3164 O O . TYR B 1 147 ? 20.031 5.375 7.812 1 92.56 147 TYR B O 1
ATOM 3172 N N . ILE B 1 148 ? 18.469 3.711 7.758 1 94.06 148 ILE B N 1
ATOM 3173 C CA . ILE B 1 148 ? 17.719 4.242 8.898 1 94.06 148 ILE B CA 1
ATOM 3174 C C . ILE B 1 148 ? 18.578 4.156 10.156 1 94.06 148 ILE B C 1
ATOM 3176 O O . ILE B 1 148 ? 18.516 5.043 11.016 1 94.06 148 ILE B O 1
ATOM 3180 N N . SER B 1 149 ? 19.375 3.121 10.289 1 92.38 149 SER B N 1
ATOM 3181 C CA . SER B 1 149 ? 20.281 2.998 11.422 1 92.38 149 SER B CA 1
ATOM 3182 C C . SER B 1 149 ? 21.281 4.156 11.461 1 92.38 149 SER B C 1
ATOM 3184 O O . SER B 1 149 ? 21.578 4.691 12.531 1 92.38 149 SER B O 1
ATOM 3186 N N . ALA B 1 150 ? 21.734 4.578 10.359 1 90.69 150 ALA B N 1
ATOM 3187 C CA . ALA B 1 150 ? 22.719 5.656 10.266 1 90.69 150 ALA B CA 1
ATOM 3188 C C . ALA B 1 150 ? 22.062 7.012 10.516 1 90.69 150 ALA B C 1
ATOM 3190 O O . ALA B 1 150 ? 22.609 7.844 11.25 1 90.69 150 ALA B O 1
ATOM 3191 N N . VAL B 1 151 ? 20.906 7.195 10.008 1 90.19 151 VAL B N 1
ATOM 3192 C CA . VAL B 1 151 ? 20.281 8.508 10.039 1 90.19 151 VAL B CA 1
ATOM 3193 C C . VAL B 1 151 ? 19.641 8.75 11.398 1 90.19 151 VAL B C 1
ATOM 3195 O O . VAL B 1 151 ? 19.672 9.859 11.93 1 90.19 151 VAL B O 1
ATOM 3198 N N . LEU B 1 152 ? 19.078 7.723 12.008 1 90.44 152 LEU B N 1
ATOM 3199 C CA . LEU B 1 152 ? 18.359 7.898 13.266 1 90.44 152 LEU B CA 1
ATOM 3200 C C . LEU B 1 152 ? 19.172 7.375 14.438 1 90.44 152 LEU B C 1
ATOM 3202 O O . LEU B 1 152 ? 18.719 7.41 15.586 1 90.44 152 LEU B O 1
ATOM 3206 N N . SER B 1 153 ? 20.359 6.812 14.164 1 88.19 153 SER B N 1
ATOM 3207 C CA . SER B 1 153 ? 21.25 6.266 15.188 1 88.19 153 SER B CA 1
ATOM 3208 C C . SER B 1 153 ? 20.547 5.184 16 1 88.19 153 SER B C 1
ATOM 3210 O O . SER B 1 153 ? 20.609 5.191 17.234 1 88.19 153 SER B O 1
ATOM 3212 N N . VAL B 1 154 ? 19.797 4.449 15.344 1 85.94 154 VAL B N 1
ATOM 3213 C CA . VAL B 1 154 ? 19.125 3.311 15.953 1 85.94 154 VAL B CA 1
ATOM 3214 C C . VAL B 1 154 ? 19.984 2.055 15.789 1 85.94 154 VAL B C 1
ATOM 3216 O O . VAL B 1 154 ? 20.531 1.803 14.711 1 85.94 154 VAL B O 1
ATOM 3219 N N . SER B 1 155 ? 20.188 1.292 16.891 1 84 155 SER B N 1
ATOM 3220 C CA . SER B 1 155 ? 20.922 0.033 16.828 1 84 155 SER B CA 1
ATOM 3221 C C . SER B 1 155 ? 19.984 -1.151 16.656 1 84 155 SER B C 1
ATOM 3223 O O . SER B 1 155 ? 18.969 -1.255 17.344 1 84 155 SER B O 1
ATOM 3225 N N . PHE B 1 156 ? 20.312 -1.96 15.742 1 82.88 156 PHE B N 1
ATOM 3226 C CA . PHE B 1 156 ? 19.516 -3.15 15.492 1 82.88 156 PHE B CA 1
ATOM 3227 C C . PHE B 1 156 ? 20.188 -4.391 16.062 1 82.88 156 PHE B C 1
ATOM 3229 O O . PHE B 1 156 ? 19.953 -5.504 15.586 1 82.88 156 PHE B O 1
ATOM 3236 N N . ALA B 1 157 ? 20.984 -4.203 17.062 1 80.06 157 ALA B N 1
ATOM 3237 C CA . ALA B 1 157 ? 21.656 -5.309 17.719 1 80.06 157 ALA B CA 1
ATOM 3238 C C . ALA B 1 157 ? 20.672 -6.176 18.5 1 80.06 157 ALA B C 1
ATOM 3240 O O . ALA B 1 157 ? 20.844 -7.391 18.609 1 80.06 157 ALA B O 1
ATOM 3241 N N . HIS B 1 158 ? 19.641 -5.559 19.016 1 84 158 HIS B N 1
ATOM 3242 C CA . HIS B 1 158 ? 18.609 -6.305 19.719 1 84 158 HIS B CA 1
ATOM 3243 C C . HIS B 1 158 ? 17.609 -6.91 18.734 1 84 158 HIS B C 1
ATOM 3245 O O . HIS B 1 158 ? 17.141 -6.234 17.812 1 84 158 HIS B O 1
ATOM 3251 N N . PRO B 1 159 ? 17.25 -8.109 18.938 1 80 159 PRO B N 1
ATOM 3252 C CA . PRO B 1 159 ? 16.391 -8.812 17.984 1 80 159 PRO B CA 1
ATOM 3253 C C . PRO B 1 159 ? 15 -8.188 17.859 1 80 159 PRO B C 1
ATOM 3255 O O . PRO B 1 159 ? 14.336 -8.336 16.844 1 80 159 PRO B O 1
ATOM 3258 N N . LEU B 1 160 ? 14.641 -7.418 18.859 1 85.75 160 LEU B N 1
ATOM 3259 C CA . LEU B 1 160 ? 13.305 -6.848 18.844 1 85.75 160 LEU B CA 1
ATOM 3260 C C . LEU B 1 160 ? 13.305 -5.449 18.234 1 85.75 160 LEU B C 1
ATOM 3262 O O . LEU B 1 160 ? 12.25 -4.836 18.078 1 85.75 160 LEU B O 1
ATOM 3266 N N . ALA B 1 161 ? 14.445 -5.016 17.844 1 87.44 161 ALA B N 1
ATOM 3267 C CA . ALA B 1 161 ? 14.57 -3.643 17.359 1 87.44 161 ALA B CA 1
ATOM 3268 C C . ALA B 1 161 ? 13.703 -3.412 16.125 1 87.44 161 ALA B C 1
ATOM 3270 O O . ALA B 1 161 ? 13.023 -2.387 16.016 1 87.44 161 ALA B O 1
ATOM 3271 N N . PHE B 1 162 ? 13.633 -4.367 15.328 1 90.12 162 PHE B N 1
ATOM 3272 C CA . PHE B 1 162 ? 12.844 -4.227 14.102 1 90.12 162 PHE B CA 1
ATOM 3273 C C . PHE B 1 162 ? 11.359 -4.172 14.422 1 90.12 162 PHE B C 1
ATOM 3275 O O . PHE B 1 162 ? 10.625 -3.369 13.836 1 90.12 162 PHE B O 1
ATOM 3282 N N . LEU B 1 163 ? 10.938 -4.898 15.398 1 88.69 163 LEU B N 1
ATOM 3283 C CA . LEU B 1 163 ? 9.523 -4.977 15.75 1 88.69 163 LEU B CA 1
ATOM 3284 C C . LEU B 1 163 ? 9.062 -3.693 16.438 1 88.69 163 LEU B C 1
ATOM 3286 O O . LEU B 1 163 ? 7.902 -3.299 16.312 1 88.69 163 LEU B O 1
ATOM 3290 N N . THR B 1 164 ? 9.992 -3.076 17.062 1 91.75 164 THR B N 1
ATOM 3291 C CA . THR B 1 164 ? 9.602 -1.895 17.828 1 91.75 164 THR B CA 1
ATOM 3292 C C . THR B 1 164 ? 9.875 -0.623 17.031 1 91.75 164 THR B C 1
ATOM 3294 O O . THR B 1 164 ? 9.461 0.467 17.422 1 91.75 164 THR B O 1
ATOM 3297 N N . LEU B 1 165 ? 10.477 -0.757 15.93 1 94.06 165 LEU B N 1
ATOM 3298 C CA . LEU B 1 165 ? 10.852 0.414 15.148 1 94.06 165 LEU B CA 1
ATOM 3299 C C . LEU B 1 165 ? 9.617 1.183 14.695 1 94.06 165 LEU B C 1
ATOM 3301 O O . LEU B 1 165 ? 9.555 2.406 14.836 1 94.06 165 LEU B O 1
ATOM 3305 N N . LEU B 1 166 ? 8.625 0.503 14.289 1 94 166 LEU B N 1
ATOM 3306 C CA . LEU B 1 166 ? 7.465 1.169 13.703 1 94 166 LEU B CA 1
ATOM 3307 C C . LEU B 1 166 ? 6.691 1.948 14.758 1 94 166 LEU B C 1
ATOM 3309 O O . LEU B 1 166 ? 6.465 3.15 14.609 1 94 166 LEU B O 1
ATOM 3313 N N . PRO B 1 167 ? 6.324 1.326 15.953 1 93.19 167 PRO B N 1
ATOM 3314 C CA . PRO B 1 167 ? 5.625 2.113 16.969 1 93.19 167 PRO B CA 1
ATOM 3315 C C . PRO B 1 167 ? 6.469 3.266 17.516 1 93.19 167 PRO B C 1
ATOM 3317 O O . PRO B 1 167 ? 5.945 4.348 17.781 1 93.19 167 PRO B O 1
ATOM 3320 N N . THR B 1 168 ? 7.734 3.021 17.609 1 93.81 168 THR B N 1
ATOM 3321 C CA . THR B 1 168 ? 8.617 4.078 18.078 1 93.81 168 THR B CA 1
ATOM 3322 C C . THR B 1 168 ? 8.711 5.207 17.062 1 93.81 168 THR B C 1
ATOM 3324 O O . THR B 1 168 ? 8.648 6.387 17.422 1 93.81 168 THR B O 1
ATOM 3327 N N . ALA B 1 169 ? 8.789 4.848 15.828 1 94.81 169 ALA B N 1
ATOM 3328 C CA . ALA B 1 169 ? 8.891 5.848 14.766 1 94.81 169 ALA B CA 1
ATOM 3329 C C . ALA B 1 169 ? 7.613 6.672 14.664 1 94.81 169 ALA B C 1
ATOM 3331 O O . ALA B 1 169 ? 7.66 7.879 14.414 1 94.81 169 ALA B O 1
ATOM 3332 N N . ILE B 1 170 ? 6.496 6.07 14.922 1 94.25 170 ILE B N 1
ATOM 3333 C CA . ILE B 1 170 ? 5.215 6.762 14.891 1 94.25 170 ILE B CA 1
ATOM 3334 C C . ILE B 1 170 ? 5.164 7.809 16 1 94.25 170 ILE B C 1
ATOM 3336 O O . ILE B 1 170 ? 4.816 8.969 15.75 1 94.25 170 ILE B O 1
ATOM 3340 N N . SER B 1 171 ? 5.562 7.383 17.156 1 93.62 171 SER B N 1
ATOM 3341 C CA . SER B 1 171 ? 5.578 8.305 18.297 1 93.62 171 SER B CA 1
ATOM 3342 C C . SER B 1 171 ? 6.527 9.469 18.031 1 93.62 171 SER B C 1
ATOM 3344 O O . SER B 1 171 ? 6.168 10.625 18.266 1 93.62 171 SER B O 1
ATOM 3346 N N . GLN B 1 172 ? 7.672 9.172 17.531 1 92.94 172 GLN B N 1
ATOM 3347 C CA . GLN B 1 172 ? 8.68 10.195 17.281 1 92.94 172 GLN B CA 1
ATOM 3348 C C . GLN B 1 172 ? 8.266 11.102 16.125 1 92.94 172 GLN B C 1
ATOM 3350 O O . GLN B 1 172 ? 8.602 12.289 16.109 1 92.94 172 GLN B O 1
ATOM 3355 N N . PHE B 1 173 ? 7.547 10.57 15.234 1 92.69 173 PHE B N 1
ATOM 3356 C CA . PHE B 1 173 ? 7.031 11.352 14.117 1 92.69 173 PHE B CA 1
ATOM 3357 C C . PHE B 1 173 ? 6.051 12.414 14.602 1 92.69 173 PHE B C 1
ATOM 3359 O O . PHE B 1 173 ? 6.164 13.586 14.242 1 92.69 173 PHE B O 1
ATOM 3366 N N . PHE B 1 174 ? 5.207 12.047 15.531 1 89.94 174 PHE B N 1
ATOM 3367 C CA . PHE B 1 174 ? 4.219 12.984 16.047 1 89.94 174 PHE B CA 1
ATOM 3368 C C . PHE B 1 174 ? 4.863 13.977 17.016 1 89.94 174 PHE B C 1
ATOM 3370 O O . PHE B 1 174 ? 4.367 15.086 17.188 1 89.94 174 PHE B O 1
ATOM 3377 N N . ALA B 1 175 ? 6 13.578 17.547 1 89.88 175 ALA B N 1
ATOM 3378 C CA . ALA B 1 175 ? 6.75 14.484 18.422 1 89.88 175 ALA B CA 1
ATOM 3379 C C . ALA B 1 175 ? 7.605 15.445 17.609 1 89.88 175 ALA B C 1
ATOM 3381 O O . ALA B 1 175 ? 8.219 16.359 18.156 1 89.88 175 ALA B O 1
ATOM 3382 N N . GLY B 1 176 ? 7.727 15.227 16.312 1 87.62 176 GLY B N 1
ATOM 3383 C CA . GLY B 1 176 ? 8.484 16.109 15.445 1 87.62 176 GLY B CA 1
ATOM 3384 C C . GLY B 1 176 ? 9.93 15.688 15.281 1 87.62 176 GLY B C 1
ATOM 3385 O O . GLY B 1 176 ? 10.719 16.391 14.633 1 87.62 176 GLY B O 1
ATOM 3386 N N . ALA B 1 177 ? 10.266 14.531 15.789 1 89.88 177 ALA B N 1
ATOM 3387 C CA . ALA B 1 177 ? 11.664 14.094 15.797 1 89.88 177 ALA B CA 1
ATOM 3388 C C . ALA B 1 177 ? 12.008 13.328 14.523 1 89.88 177 ALA B C 1
ATOM 3390 O O . ALA B 1 177 ? 13.18 13.195 14.172 1 89.88 177 ALA B O 1
ATOM 3391 N N . VAL B 1 178 ? 11.055 12.711 13.891 1 91.12 178 VAL B N 1
ATOM 3392 C CA . VAL B 1 178 ? 11.227 11.961 12.648 1 91.12 178 VAL B CA 1
ATOM 3393 C C . VAL B 1 178 ? 10.547 12.695 11.5 1 91.12 178 VAL B C 1
ATOM 3395 O O . VAL B 1 178 ? 9.375 13.055 11.602 1 91.12 178 VAL B O 1
ATOM 3398 N N . LEU B 1 179 ? 11.289 12.906 10.414 1 88.44 179 LEU B N 1
ATOM 3399 C CA . LEU B 1 179 ? 10.781 13.625 9.258 1 88.44 179 LEU B CA 1
ATOM 3400 C C . LEU B 1 179 ? 9.898 12.719 8.398 1 88.44 179 LEU B C 1
ATOM 3402 O O . LEU B 1 179 ? 9.938 11.492 8.539 1 88.44 179 LEU B O 1
ATOM 3406 N N . GLY B 1 180 ? 9.117 13.344 7.566 1 87.94 180 GLY B N 1
ATOM 3407 C CA . GLY B 1 180 ? 8.242 12.617 6.656 1 87.94 180 GLY B CA 1
ATOM 3408 C C . GLY B 1 180 ? 8.992 11.648 5.758 1 87.94 180 GLY B C 1
ATOM 3409 O O . GLY B 1 180 ? 8.523 10.531 5.516 1 87.94 180 GLY B O 1
ATOM 3410 N N . SER B 1 181 ? 10.141 12.062 5.301 1 87.94 181 SER B N 1
ATOM 3411 C CA . SER B 1 181 ? 10.93 11.211 4.41 1 87.94 181 SER B CA 1
ATOM 3412 C C . SER B 1 181 ? 11.453 9.984 5.141 1 87.94 181 SER B C 1
ATOM 3414 O O . SER B 1 181 ? 11.508 8.891 4.574 1 87.94 181 SER B O 1
ATOM 3416 N N . GLU B 1 182 ? 11.844 10.234 6.395 1 92.06 182 GLU B N 1
ATOM 3417 C CA . GLU B 1 182 ? 12.312 9.117 7.211 1 92.06 182 GLU B CA 1
ATOM 3418 C C . GLU B 1 182 ? 11.18 8.141 7.516 1 92.06 182 GLU B C 1
ATOM 3420 O O . GLU B 1 182 ? 11.367 6.922 7.438 1 92.06 182 GLU B O 1
ATOM 3425 N N . MET B 1 183 ? 10.055 8.719 7.824 1 92.88 183 MET B N 1
ATOM 3426 C CA . MET B 1 183 ? 8.883 7.887 8.07 1 92.88 183 MET B CA 1
ATOM 3427 C C . MET B 1 183 ? 8.523 7.07 6.836 1 92.88 183 MET B C 1
ATOM 3429 O O . MET B 1 183 ? 8.125 5.91 6.949 1 92.88 183 MET B O 1
ATOM 3433 N N . PHE B 1 184 ? 8.703 7.656 5.715 1 92.88 184 PHE B N 1
ATOM 3434 C CA . PHE B 1 184 ? 8.43 6.973 4.461 1 92.88 184 PHE B CA 1
ATOM 3435 C C . PHE B 1 184 ? 9.328 5.758 4.293 1 92.88 184 PHE B C 1
ATOM 3437 O O . PHE B 1 184 ? 8.859 4.664 3.975 1 92.88 184 PHE B O 1
ATOM 3444 N N . VAL B 1 185 ? 10.547 5.91 4.516 1 94.56 185 VAL B N 1
ATOM 3445 C CA . VAL B 1 185 ? 11.5 4.812 4.371 1 94.56 185 VAL B CA 1
ATOM 3446 C C . VAL B 1 185 ? 11.164 3.707 5.371 1 94.56 185 VAL B C 1
ATOM 3448 O O . VAL B 1 185 ? 11.227 2.521 5.039 1 94.56 185 VAL B O 1
ATOM 3451 N N . ILE B 1 186 ? 10.812 4.109 6.547 1 96.12 186 ILE B N 1
ATOM 3452 C CA . ILE B 1 186 ? 10.469 3.127 7.566 1 96.12 186 ILE B CA 1
ATOM 3453 C C . ILE B 1 186 ? 9.242 2.332 7.129 1 96.12 186 ILE B C 1
ATOM 3455 O O . ILE B 1 186 ? 9.211 1.105 7.262 1 96.12 186 ILE B O 1
ATOM 3459 N N . LEU B 1 187 ? 8.273 3.018 6.578 1 95 187 LEU B N 1
ATOM 3460 C CA . LEU B 1 187 ? 7.098 2.322 6.07 1 95 187 LEU B CA 1
ATOM 3461 C C . LEU B 1 187 ? 7.473 1.38 4.93 1 95 187 LEU B C 1
ATOM 3463 O O . LEU B 1 187 ? 6.953 0.266 4.844 1 95 187 LEU B O 1
ATOM 3467 N N . MET B 1 188 ? 8.367 1.817 4.098 1 96.62 188 MET B N 1
ATOM 3468 C CA . MET B 1 188 ? 8.828 0.978 2.996 1 96.62 188 MET B CA 1
ATOM 3469 C C . MET B 1 188 ? 9.539 -0.266 3.518 1 96.62 188 MET B C 1
ATOM 3471 O O . MET B 1 188 ? 9.445 -1.337 2.914 1 96.62 188 MET B O 1
ATOM 3475 N N . LEU B 1 189 ? 10.266 -0.14 4.633 1 97.25 189 LEU B N 1
ATOM 3476 C CA . LEU B 1 189 ? 10.945 -1.292 5.223 1 97.25 189 LEU B CA 1
ATOM 3477 C C . LEU B 1 189 ? 9.945 -2.41 5.516 1 97.25 189 LEU B C 1
ATOM 3479 O O . LEU B 1 189 ? 10.188 -3.566 5.16 1 97.25 189 LEU B O 1
ATOM 3483 N N . TYR B 1 190 ? 8.953 -2.053 6.09 1 96.75 190 TYR B N 1
ATOM 3484 C CA . TYR B 1 190 ? 7.957 -3.051 6.477 1 96.75 190 TYR B CA 1
ATOM 3485 C C . TYR B 1 190 ? 7.227 -3.592 5.254 1 96.75 190 TYR B C 1
ATOM 3487 O O . TYR B 1 190 ? 6.859 -4.77 5.211 1 96.75 190 TYR B O 1
ATOM 3495 N N . LEU B 1 191 ? 6.992 -2.742 4.281 1 96.88 191 LEU B N 1
ATOM 3496 C CA . LEU B 1 191 ? 6.387 -3.195 3.033 1 96.88 191 LEU B CA 1
ATOM 3497 C C . LEU B 1 191 ? 7.297 -4.188 2.316 1 96.88 191 LEU B C 1
ATOM 3499 O O . LEU B 1 191 ? 6.84 -5.242 1.864 1 96.88 191 LEU B O 1
ATOM 3503 N N . TRP B 1 192 ? 8.602 -3.801 2.256 1 98.38 192 TRP B N 1
ATOM 3504 C CA . TRP B 1 192 ? 9.562 -4.703 1.639 1 98.38 192 TRP B CA 1
ATOM 3505 C C . TRP B 1 192 ? 9.609 -6.039 2.377 1 98.38 192 TRP B C 1
ATOM 3507 O O . TRP B 1 192 ? 9.688 -7.098 1.752 1 98.38 192 TRP B O 1
ATOM 3517 N N . PHE B 1 193 ? 9.57 -6 3.65 1 97.88 193 PHE B N 1
ATOM 3518 C CA . PHE B 1 193 ? 9.594 -7.207 4.465 1 97.88 193 PHE B CA 1
ATOM 3519 C C . PHE B 1 193 ? 8.375 -8.07 4.195 1 97.88 193 PHE B C 1
ATOM 3521 O O . PHE B 1 193 ? 8.492 -9.273 3.953 1 97.88 193 PHE B O 1
ATOM 3528 N N . ALA B 1 194 ? 7.238 -7.461 4.215 1 95.94 194 ALA B N 1
ATOM 3529 C CA . ALA B 1 194 ? 5.98 -8.18 4.02 1 95.94 194 ALA B CA 1
ATOM 3530 C C . ALA B 1 194 ? 5.902 -8.773 2.617 1 95.94 194 ALA B C 1
ATOM 3532 O O . ALA B 1 194 ? 5.586 -9.953 2.455 1 95.94 194 ALA B O 1
ATOM 3533 N N . ILE B 1 195 ? 6.219 -8.008 1.606 1 97.75 195 ILE B N 1
ATOM 3534 C CA . ILE B 1 195 ? 6.152 -8.469 0.224 1 97.75 195 ILE B CA 1
ATOM 3535 C C . ILE B 1 195 ? 7.23 -9.523 -0.022 1 97.75 195 ILE B C 1
ATOM 3537 O O . ILE B 1 195 ? 6.996 -10.508 -0.723 1 97.75 195 ILE B O 1
ATOM 3541 N N . GLY B 1 196 ? 8.43 -9.258 0.533 1 98.5 196 GLY B N 1
ATOM 3542 C CA . GLY B 1 196 ? 9.492 -10.25 0.411 1 98.5 196 GLY B CA 1
ATOM 3543 C C . GLY B 1 196 ? 9.094 -11.609 0.952 1 98.5 196 GLY B C 1
ATOM 3544 O O . GLY B 1 196 ? 9.32 -12.633 0.301 1 98.5 196 GLY B O 1
ATOM 3545 N N . LEU B 1 197 ? 8.492 -11.625 2.066 1 97.19 197 LEU B N 1
ATOM 3546 C CA . LEU B 1 197 ? 8.055 -12.875 2.672 1 97.19 197 LEU B CA 1
ATOM 3547 C C . LEU B 1 197 ? 6.91 -13.492 1.874 1 97.19 197 LEU B C 1
ATOM 3549 O O . LEU B 1 197 ? 6.867 -14.711 1.68 1 97.19 197 LEU B O 1
ATOM 3553 N N . ALA B 1 198 ? 5.977 -12.672 1.439 1 96.25 198 ALA B N 1
ATOM 3554 C CA . ALA B 1 198 ? 4.848 -13.172 0.656 1 96.25 198 ALA B CA 1
ATOM 3555 C C . ALA B 1 198 ? 5.324 -13.828 -0.638 1 96.25 198 ALA B C 1
ATOM 3557 O O . ALA B 1 198 ? 4.887 -14.922 -0.983 1 96.25 198 ALA B O 1
ATOM 3558 N N . CYS B 1 199 ? 6.223 -13.156 -1.336 1 98 199 CYS B N 1
ATOM 3559 C CA . CYS B 1 199 ? 6.73 -13.688 -2.596 1 98 199 CYS B CA 1
ATOM 3560 C C . CYS B 1 199 ? 7.551 -14.945 -2.361 1 98 199 CYS B C 1
ATOM 3562 O O . CYS B 1 199 ? 7.531 -15.867 -3.18 1 98 199 CYS B O 1
ATOM 3564 N N . ALA B 1 200 ? 8.281 -14.977 -1.277 1 98.06 200 ALA B N 1
ATOM 3565 C CA . ALA B 1 200 ? 8.984 -16.203 -0.916 1 98.06 200 ALA B CA 1
ATOM 3566 C C . ALA B 1 200 ? 8 -17.344 -0.675 1 98.06 200 ALA B C 1
ATOM 3568 O O . ALA B 1 200 ? 8.234 -18.484 -1.108 1 98.06 200 ALA B O 1
ATOM 3569 N N . GLY B 1 201 ? 6.949 -17.047 0.056 1 96.75 201 GLY B N 1
ATOM 3570 C CA . GLY B 1 201 ? 5.91 -18.047 0.278 1 96.75 201 GLY B CA 1
ATOM 3571 C C . GLY B 1 201 ? 5.285 -18.547 -1.007 1 96.75 201 GLY B C 1
ATOM 3572 O O . GLY B 1 201 ? 5.094 -19.75 -1.179 1 96.75 201 GLY B O 1
ATOM 3573 N N . PHE B 1 202 ? 4.984 -17.641 -1.892 1 97.12 202 PHE B N 1
ATOM 3574 C CA . PHE B 1 202 ? 4.426 -18.016 -3.184 1 97.12 202 PHE B CA 1
ATOM 3575 C C . PHE B 1 202 ? 5.402 -18.891 -3.961 1 97.12 202 PHE B C 1
ATOM 3577 O O . PHE B 1 202 ? 5.008 -19.906 -4.559 1 97.12 202 PHE B O 1
ATOM 3584 N N . CYS B 1 203 ? 6.613 -18.453 -3.979 1 96.94 203 CYS B N 1
ATOM 3585 C CA . CYS B 1 203 ? 7.645 -19.219 -4.68 1 96.94 203 CYS B CA 1
ATOM 3586 C C . CYS B 1 203 ? 7.766 -20.625 -4.117 1 96.94 203 CYS B C 1
ATOM 3588 O O . CYS B 1 203 ? 7.73 -21.609 -4.867 1 96.94 203 CYS B O 1
ATOM 3590 N N . CYS B 1 204 ? 7.84 -20.797 -2.85 1 96.94 204 CYS B N 1
ATOM 3591 C CA . CYS B 1 204 ? 7.988 -22.094 -2.195 1 96.94 204 CYS B CA 1
ATOM 3592 C C . CYS B 1 204 ? 6.758 -22.953 -2.426 1 96.94 204 CYS B C 1
ATOM 3594 O O . CYS B 1 204 ? 6.883 -24.141 -2.756 1 96.94 204 CYS B O 1
ATOM 3596 N N . HIS B 1 205 ? 5.652 -22.344 -2.266 1 96.44 205 HIS B N 1
ATOM 3597 C CA . HIS B 1 205 ? 4.41 -23.078 -2.467 1 96.44 205 HIS B CA 1
ATOM 3598 C C . HIS B 1 205 ? 4.301 -23.594 -3.902 1 96.44 205 HIS B C 1
ATOM 3600 O O . HIS B 1 205 ? 3.918 -24.734 -4.129 1 96.44 205 HIS B O 1
ATOM 3606 N N . GLN B 1 206 ? 4.617 -22.75 -4.852 1 96.44 206 GLN B N 1
ATOM 3607 C CA . GLN B 1 206 ? 4.543 -23.141 -6.254 1 96.44 206 GLN B CA 1
ATOM 3608 C C . GLN B 1 206 ? 5.547 -24.25 -6.57 1 96.44 206 GLN B C 1
ATOM 3610 O O . GLN B 1 206 ? 5.246 -25.172 -7.332 1 96.44 206 GLN B O 1
ATOM 3615 N N . LEU B 1 207 ? 6.711 -24.156 -6.012 1 96 207 LEU B N 1
ATOM 3616 C CA . LEU B 1 207 ? 7.715 -25.188 -6.199 1 96 207 LEU B CA 1
ATOM 3617 C C . LEU B 1 207 ? 7.23 -26.531 -5.645 1 96 207 LEU B C 1
ATOM 3619 O O . LEU B 1 207 ? 7.438 -27.578 -6.262 1 96 207 LEU B O 1
ATOM 3623 N N . LEU B 1 208 ? 6.57 -26.516 -4.52 1 95.25 208 LEU B N 1
ATOM 3624 C CA . LEU B 1 208 ? 6.023 -27.734 -3.934 1 95.25 208 LEU B CA 1
ATOM 3625 C C . LEU B 1 208 ? 4.973 -28.344 -4.848 1 95.25 208 LEU B C 1
ATOM 3627 O O . LEU B 1 208 ? 4.949 -29.562 -5.035 1 95.25 208 LEU B O 1
ATOM 3631 N N . LEU B 1 209 ? 4.156 -27.531 -5.426 1 94.75 209 LEU B N 1
ATOM 3632 C CA . LEU B 1 209 ? 3.145 -28.031 -6.355 1 94.75 209 LEU B CA 1
ATOM 3633 C C . LEU B 1 209 ? 3.797 -28.625 -7.602 1 94.75 209 LEU B C 1
ATOM 3635 O O . LEU B 1 209 ? 3.365 -29.672 -8.094 1 94.75 209 LEU B O 1
ATOM 3639 N N . ILE B 1 210 ? 4.812 -27.953 -8.094 1 94 210 ILE B N 1
ATOM 3640 C CA . ILE B 1 210 ? 5.539 -28.438 -9.266 1 94 210 ILE B CA 1
ATOM 3641 C C . ILE B 1 210 ? 6.148 -29.812 -8.961 1 94 210 ILE B C 1
ATOM 3643 O O . ILE B 1 210 ? 6.059 -30.734 -9.773 1 94 210 ILE B O 1
ATOM 3647 N N . LEU B 1 211 ? 6.711 -29.984 -7.797 1 94.19 211 LEU B N 1
ATOM 3648 C CA . LEU B 1 211 ? 7.336 -31.234 -7.395 1 94.19 211 LEU B CA 1
ATOM 3649 C C . LEU B 1 211 ? 6.305 -32.375 -7.328 1 94.19 211 LEU B C 1
ATOM 3651 O O . LEU B 1 211 ? 6.621 -33.531 -7.605 1 94.19 211 LEU B O 1
ATOM 3655 N N . ARG B 1 212 ? 5.109 -32.031 -7.035 1 92.5 212 ARG B N 1
ATOM 3656 C CA . ARG B 1 212 ? 4.031 -33 -6.934 1 92.5 212 ARG B CA 1
ATOM 3657 C C . ARG B 1 212 ? 3.324 -33.188 -8.273 1 92.5 212 ARG B C 1
ATOM 3659 O O . ARG B 1 212 ? 2.438 -34.031 -8.406 1 92.5 212 ARG B O 1
ATOM 3666 N N . GLY B 1 213 ? 3.627 -32.375 -9.234 1 91.75 213 GLY B N 1
ATOM 3667 C CA . GLY B 1 213 ? 2.973 -32.438 -10.539 1 91.75 213 GLY B CA 1
ATOM 3668 C C . GLY B 1 213 ? 1.526 -31.969 -10.492 1 91.75 213 GLY B C 1
ATOM 3669 O O . GLY B 1 213 ? 0.688 -32.469 -11.242 1 91.75 213 GLY B O 1
ATOM 3670 N N . GLN B 1 214 ? 1.271 -31.094 -9.57 1 91.88 214 GLN B N 1
ATOM 3671 C CA . GLN B 1 214 ? -0.091 -30.625 -9.344 1 91.88 214 GLN B CA 1
ATOM 3672 C C . GLN B 1 214 ? -0.191 -29.109 -9.547 1 91.88 214 GLN B C 1
ATOM 3674 O O . GLN B 1 214 ? 0.694 -28.359 -9.133 1 91.88 214 GLN B O 1
ATOM 3679 N N . THR B 1 215 ? -1.281 -28.703 -10.242 1 91.81 215 THR B N 1
ATOM 3680 C CA . THR B 1 215 ? -1.541 -27.266 -10.359 1 91.81 215 THR B CA 1
ATOM 3681 C C . THR B 1 215 ? -2.371 -26.781 -9.18 1 91.81 215 THR B C 1
ATOM 3683 O O . THR B 1 215 ? -2.994 -27.578 -8.469 1 91.81 215 THR B O 1
ATOM 3686 N N . ARG B 1 216 ? -2.348 -25.484 -8.953 1 92 216 ARG B N 1
ATOM 3687 C CA . ARG B 1 216 ? -3.174 -24.906 -7.902 1 92 216 ARG B CA 1
ATOM 3688 C C . ARG B 1 216 ? -4.656 -25.156 -8.172 1 92 216 ARG B C 1
ATOM 3690 O O . ARG B 1 216 ? -5.43 -25.391 -7.246 1 92 216 ARG B O 1
ATOM 3697 N N . HIS B 1 217 ? -5.047 -25 -9.406 1 90.06 217 HIS B N 1
ATOM 3698 C CA . HIS B 1 217 ? -6.426 -25.25 -9.805 1 90.06 217 HIS B CA 1
ATOM 3699 C C . HIS B 1 217 ? -6.855 -26.672 -9.414 1 90.06 217 HIS B C 1
ATOM 3701 O O . HIS B 1 217 ? -7.941 -26.859 -8.867 1 90.06 217 HIS B O 1
ATOM 3707 N N . GLN B 1 218 ? -6 -27.609 -9.719 1 89.25 218 GLN B N 1
ATOM 3708 C CA . GLN B 1 218 ? -6.277 -29 -9.375 1 89.25 218 GLN B CA 1
ATOM 3709 C C . GLN B 1 218 ? -6.375 -29.188 -7.867 1 89.25 218 GLN B C 1
ATOM 3711 O O . GLN B 1 218 ? -7.25 -29.906 -7.379 1 89.25 218 GLN B O 1
ATOM 3716 N N . LEU B 1 219 ? -5.461 -28.594 -7.148 1 89.38 219 LEU B N 1
ATOM 3717 C CA . LEU B 1 219 ? -5.48 -28.656 -5.688 1 89.38 219 LEU B CA 1
ATOM 3718 C C . LEU B 1 219 ? -6.801 -28.125 -5.141 1 89.38 219 LEU B C 1
ATOM 3720 O O . LEU B 1 219 ? -7.43 -28.75 -4.293 1 89.38 219 LEU B O 1
ATOM 3724 N N . ARG B 1 220 ? -7.285 -27.031 -5.641 1 87.5 220 ARG B N 1
ATOM 3725 C CA . ARG B 1 220 ? -8.508 -26.391 -5.184 1 87.5 220 ARG B CA 1
ATOM 3726 C C . ARG B 1 220 ? -9.734 -27.25 -5.492 1 87.5 220 ARG B C 1
ATOM 3728 O O . ARG B 1 220 ? -10.664 -27.312 -4.684 1 87.5 220 ARG B O 1
ATOM 3735 N N . LYS B 1 221 ? -9.656 -27.922 -6.637 1 87.94 221 LYS B N 1
ATOM 3736 C CA . LYS B 1 221 ? -10.789 -28.719 -7.082 1 87.94 221 LYS B CA 1
ATOM 3737 C C . LYS B 1 221 ? -10.734 -30.125 -6.492 1 87.94 221 LYS B C 1
ATOM 3739 O O . LYS B 1 221 ? -11.664 -30.922 -6.668 1 87.94 221 LYS B O 1
ATOM 3744 N N . GLY B 1 222 ? -9.602 -30.453 -5.871 1 86.94 222 GLY B N 1
ATOM 3745 C CA . GLY B 1 222 ? -9.445 -31.781 -5.285 1 86.94 222 GLY B CA 1
ATOM 3746 C C . GLY B 1 222 ? -9.234 -32.875 -6.32 1 86.94 222 GLY B C 1
ATOM 3747 O O . GLY B 1 222 ? -9.695 -34 -6.145 1 86.94 222 GLY B O 1
ATOM 3748 N N . VAL B 1 223 ? -8.664 -32.469 -7.441 1 84.75 223 VAL B N 1
ATOM 3749 C CA . VAL B 1 223 ? -8.414 -33.469 -8.492 1 84.75 223 VAL B CA 1
ATOM 3750 C C . VAL B 1 223 ? -7.168 -34.281 -8.156 1 84.75 223 VAL B C 1
ATOM 3752 O O . VAL B 1 223 ? -6.129 -33.719 -7.793 1 84.75 223 VAL B O 1
ATOM 3755 N N . ALA B 1 224 ? -7.238 -35.562 -8.234 1 82.75 224 ALA B N 1
ATOM 3756 C CA . ALA B 1 224 ? -6.105 -36.438 -7.984 1 82.75 224 ALA B CA 1
ATOM 3757 C C . ALA B 1 224 ? -5.133 -36.438 -9.156 1 82.75 224 ALA B C 1
ATOM 3759 O O . ALA B 1 224 ? -5.551 -36.406 -10.32 1 82.75 224 ALA B O 1
ATOM 3760 N N . VAL B 1 225 ? -3.881 -36.312 -8.805 1 83.88 225 VAL B N 1
ATOM 3761 C CA . VAL B 1 225 ? -2.861 -36.312 -9.852 1 83.88 225 VAL B CA 1
ATOM 3762 C C . VAL B 1 225 ? -2.027 -37.594 -9.758 1 83.88 225 VAL B C 1
ATOM 3764 O O . VAL B 1 225 ? -1.804 -38.094 -8.656 1 83.88 225 VAL B O 1
ATOM 3767 N N . ARG B 1 226 ? -1.692 -38.094 -10.969 1 82.88 226 ARG B N 1
ATOM 3768 C CA . ARG B 1 226 ? -0.863 -39.281 -11.039 1 82.88 226 ARG B CA 1
ATOM 3769 C C . ARG B 1 226 ? 0.542 -39.031 -10.516 1 82.88 226 ARG B C 1
ATOM 3771 O O . ARG B 1 226 ? 1.125 -37.969 -10.812 1 82.88 226 ARG B O 1
ATOM 3778 N N . ALA B 1 227 ? 1.001 -39.938 -9.695 1 83.62 227 ALA B N 1
ATOM 3779 C CA . ALA B 1 227 ? 2.342 -39.781 -9.133 1 83.62 227 ALA B CA 1
ATOM 3780 C C . ALA B 1 227 ? 3.406 -39.906 -10.219 1 83.62 227 ALA B C 1
ATOM 3782 O O . ALA B 1 227 ? 3.371 -40.812 -11.055 1 83.62 227 ALA B O 1
ATOM 3783 N N . ARG B 1 228 ? 4.164 -38.906 -10.367 1 89.12 228 ARG B N 1
ATOM 3784 C CA . ARG B 1 228 ? 5.328 -38.844 -11.25 1 89.12 228 ARG B CA 1
ATOM 3785 C C . ARG B 1 228 ? 6.586 -38.5 -10.469 1 89.12 228 ARG B C 1
ATOM 3787 O O . ARG B 1 228 ? 6.508 -37.906 -9.391 1 89.12 228 ARG B O 1
ATOM 3794 N N . PRO B 1 229 ? 7.742 -39.094 -11.031 1 92.69 229 PRO B N 1
ATOM 3795 C CA . PRO B 1 229 ? 8.984 -38.656 -10.367 1 92.69 229 PRO B CA 1
ATOM 3796 C C . PRO B 1 229 ? 9.148 -37.156 -10.352 1 92.69 229 PRO B C 1
ATOM 3798 O O . PRO B 1 229 ? 8.883 -36.469 -11.359 1 92.69 229 PRO B O 1
ATOM 3801 N N . TRP B 1 230 ? 9.492 -36.656 -9.234 1 91.5 230 TRP B N 1
ATOM 3802 C CA . TRP B 1 230 ? 9.609 -35.219 -9.031 1 91.5 230 TRP B CA 1
ATOM 3803 C C . TRP B 1 230 ? 10.594 -34.625 -10.023 1 91.5 230 TRP B C 1
ATOM 3805 O O . TRP B 1 230 ? 10.438 -33.469 -10.445 1 91.5 230 TRP B O 1
ATOM 3815 N N . ARG B 1 231 ? 11.648 -35.281 -10.414 1 90.62 231 ARG B N 1
ATOM 3816 C CA . ARG B 1 231 ? 12.641 -34.781 -11.352 1 90.62 231 ARG B CA 1
ATOM 3817 C C . ARG B 1 231 ? 12.023 -34.5 -12.719 1 90.62 231 ARG B C 1
ATOM 3819 O O . ARG B 1 231 ? 12.391 -33.531 -13.398 1 90.62 231 ARG B O 1
ATOM 3826 N N . LYS B 1 232 ? 11.125 -35.344 -13.117 1 90.44 232 LYS B N 1
ATOM 3827 C CA . LYS B 1 232 ? 10.438 -35.156 -14.391 1 90.44 232 LYS B CA 1
ATOM 3828 C C . LYS B 1 232 ? 9.547 -33.938 -14.367 1 90.44 232 LYS B C 1
ATOM 3830 O O . LYS B 1 232 ? 9.484 -33.188 -15.344 1 90.44 232 LYS B O 1
ATOM 3835 N N . ASN B 1 233 ? 8.922 -33.75 -13.234 1 90.94 233 ASN B N 1
ATOM 3836 C CA . ASN B 1 233 ? 8.086 -32.562 -13.07 1 90.94 233 ASN B CA 1
ATOM 3837 C C . ASN B 1 233 ? 8.906 -31.281 -13.172 1 90.94 233 ASN B C 1
ATOM 3839 O O . ASN B 1 233 ? 8.492 -30.328 -13.836 1 90.94 233 ASN B O 1
ATOM 3843 N N . LEU B 1 234 ? 10.07 -31.281 -12.555 1 90.56 234 LEU B N 1
ATOM 3844 C CA . LEU B 1 234 ? 10.945 -30.109 -12.594 1 90.56 234 LEU B CA 1
ATOM 3845 C C . LEU B 1 234 ? 11.453 -29.859 -14.008 1 90.56 234 LEU B C 1
ATOM 3847 O O . LEU B 1 234 ? 11.516 -28.703 -14.461 1 90.56 234 LEU B O 1
ATOM 3851 N N . GLN B 1 235 ? 11.742 -30.906 -14.625 1 88.69 235 GLN B N 1
ATOM 3852 C CA . GLN B 1 235 ? 12.266 -30.797 -15.984 1 88.69 235 GLN B CA 1
ATOM 3853 C C . GLN B 1 235 ? 11.195 -30.266 -16.938 1 88.69 235 GLN B C 1
ATOM 3855 O O . GLN B 1 235 ? 11.5 -29.531 -17.875 1 88.69 235 GLN B O 1
ATOM 3860 N N . GLU B 1 236 ? 10.039 -30.672 -16.734 1 87.5 236 GLU B N 1
ATOM 3861 C CA . GLU B 1 236 ? 8.93 -30.219 -17.562 1 87.5 236 GLU B CA 1
ATOM 3862 C C . GLU B 1 236 ? 8.727 -28.703 -17.453 1 87.5 236 GLU B C 1
ATOM 3864 O O . GLU B 1 236 ? 8.367 -28.031 -18.422 1 87.5 236 GLU B O 1
ATOM 3869 N N . VAL B 1 237 ? 9 -28.141 -16.312 1 89.38 237 VAL B N 1
ATOM 3870 C CA . VAL B 1 237 ? 8.742 -26.719 -16.062 1 89.38 237 VAL B CA 1
ATOM 3871 C C . VAL B 1 237 ? 10 -25.906 -16.375 1 89.38 237 VAL B C 1
ATOM 3873 O O . VAL B 1 237 ? 9.93 -24.875 -17.031 1 89.38 237 VAL B O 1
ATOM 3876 N N . PHE B 1 238 ? 11.164 -26.328 -15.977 1 90.81 238 PHE B N 1
ATOM 3877 C CA . PHE B 1 238 ? 12.367 -25.5 -16.031 1 90.81 238 PHE B CA 1
ATOM 3878 C C . PHE B 1 238 ? 13.234 -25.891 -17.219 1 90.81 238 PHE B C 1
ATOM 3880 O O . PHE B 1 238 ? 14.125 -25.141 -17.625 1 90.81 238 PHE B O 1
ATOM 3887 N N . GLY B 1 239 ? 12.945 -26.953 -17.797 1 84.31 239 GLY B N 1
ATOM 3888 C CA . GLY B 1 239 ? 13.719 -27.406 -18.953 1 84.31 239 GLY B CA 1
ATOM 3889 C C . GLY B 1 239 ? 15.07 -27.984 -18.562 1 84.31 239 GLY B C 1
ATOM 3890 O O . GLY B 1 239 ? 15.383 -28.109 -17.391 1 84.31 239 GLY B O 1
ATOM 3891 N N . LYS B 1 240 ? 15.812 -28.359 -19.672 1 77 240 LYS B N 1
ATOM 3892 C CA . LYS B 1 240 ? 17.125 -28.984 -19.484 1 77 240 LYS B CA 1
ATOM 3893 C C . LYS B 1 240 ? 18.172 -27.938 -19.094 1 77 240 LYS B C 1
ATOM 3895 O O . LYS B 1 240 ? 19.109 -28.25 -18.359 1 77 240 LYS B O 1
ATOM 3900 N N . ARG B 1 241 ? 18.047 -26.75 -19.562 1 76.94 241 ARG B N 1
ATOM 3901 C CA . ARG B 1 241 ? 18.984 -25.672 -19.25 1 76.94 241 ARG B CA 1
ATOM 3902 C C . ARG B 1 241 ? 18.453 -24.812 -18.094 1 76.94 241 ARG B C 1
ATOM 3904 O O . ARG B 1 241 ? 18.453 -23.578 -18.188 1 76.94 241 ARG B O 1
ATOM 3911 N N . TRP B 1 242 ? 18.031 -25.406 -17.031 1 77.31 242 TRP B N 1
ATOM 3912 C CA . TRP B 1 242 ? 17.328 -24.719 -15.961 1 77.31 242 TRP B CA 1
ATOM 3913 C C . TRP B 1 242 ? 18.25 -23.75 -15.234 1 77.31 242 TRP B C 1
ATOM 3915 O O . TRP B 1 242 ? 17.828 -22.703 -14.742 1 77.31 242 TRP B O 1
ATOM 3925 N N . LEU B 1 243 ? 19.562 -24.047 -15.242 1 74.38 243 LEU B N 1
ATOM 3926 C CA . LEU B 1 243 ? 20.531 -23.203 -14.531 1 74.38 243 LEU B CA 1
ATOM 3927 C C . LEU B 1 243 ? 20.625 -21.828 -15.195 1 74.38 243 LEU B C 1
ATOM 3929 O O . LEU B 1 243 ? 20.688 -20.812 -14.5 1 74.38 243 LEU B O 1
ATOM 3933 N N . LEU B 1 244 ? 20.734 -21.844 -16.531 1 72.94 244 LEU B N 1
ATOM 3934 C CA . LEU B 1 244 ? 20.797 -20.562 -17.25 1 72.94 244 LEU B CA 1
ATOM 3935 C C . LEU B 1 244 ? 19.531 -19.75 -17.016 1 72.94 244 LEU B C 1
ATOM 3937 O O . LEU B 1 244 ? 19.594 -18.516 -16.891 1 72.94 244 LEU B O 1
ATOM 3941 N N . GLY B 1 245 ? 18.438 -20.406 -16.891 1 76.62 245 GLY B N 1
ATOM 3942 C CA . GLY B 1 245 ? 17.156 -19.75 -16.672 1 76.62 245 GLY B CA 1
ATOM 3943 C C . GLY B 1 245 ? 17.047 -19.125 -15.289 1 76.62 245 GLY B C 1
ATOM 3944 O O . GLY B 1 245 ? 16.266 -18.188 -15.094 1 76.62 245 GLY B O 1
ATOM 3945 N N . LEU B 1 246 ? 17.828 -19.609 -14.422 1 80.44 246 LEU B N 1
ATOM 3946 C CA . LEU B 1 246 ? 17.828 -19.062 -13.07 1 80.44 246 LEU B CA 1
ATOM 3947 C C . LEU B 1 246 ? 18.547 -17.719 -13.023 1 80.44 246 LEU B C 1
ATOM 3949 O O . LEU B 1 246 ? 18.219 -16.875 -12.195 1 80.44 246 LEU B O 1
ATOM 3953 N N . LEU B 1 247 ? 19.422 -17.5 -14.031 1 82.12 247 LEU B N 1
ATOM 3954 C CA . LEU B 1 247 ? 20.266 -16.328 -13.938 1 82.12 247 LEU B CA 1
ATOM 3955 C C . LEU B 1 247 ? 19.797 -15.234 -14.898 1 82.12 247 LEU B C 1
ATOM 3957 O O . LEU B 1 247 ? 20.031 -14.047 -14.672 1 82.12 247 LEU B O 1
ATOM 3961 N N . VAL B 1 248 ? 19.156 -15.68 -16.031 1 82.12 248 VAL B N 1
ATOM 3962 C CA . VAL B 1 248 ? 18.719 -14.719 -17.031 1 82.12 248 VAL B CA 1
ATOM 3963 C C . VAL B 1 248 ? 17.297 -15.055 -17.469 1 82.12 248 VAL B C 1
ATOM 3965 O O . VAL B 1 248 ? 16.969 -16.219 -17.734 1 82.12 248 VAL B O 1
ATOM 3968 N N . PRO B 1 249 ? 16.562 -14.047 -17.453 1 82.94 249 PRO B N 1
ATOM 3969 C CA . PRO B 1 249 ? 15.219 -14.312 -18 1 82.94 249 PRO B CA 1
ATOM 3970 C C . PRO B 1 249 ? 15.258 -14.906 -19.406 1 82.94 249 PRO B C 1
ATOM 3972 O O . PRO B 1 249 ? 15.953 -14.391 -20.281 1 82.94 249 PRO B O 1
ATOM 3975 N N . MET B 1 250 ? 14.641 -16.094 -19.547 1 75.69 250 MET B N 1
ATOM 3976 C CA . MET B 1 250 ? 14.656 -16.766 -20.844 1 75.69 250 MET B CA 1
ATOM 3977 C C . MET B 1 250 ? 13.297 -17.391 -21.156 1 75.69 250 MET B C 1
ATOM 3979 O O . MET B 1 250 ? 12.508 -17.656 -20.234 1 75.69 250 MET B O 1
ATOM 3983 N N . PHE B 1 251 ? 13.117 -17.594 -22.5 1 73.56 251 PHE B N 1
ATOM 3984 C CA . PHE B 1 251 ? 11.906 -18.281 -22.938 1 73.56 251 PHE B CA 1
ATOM 3985 C C . PHE B 1 251 ? 11.984 -19.766 -22.625 1 73.56 251 PHE B C 1
ATOM 3987 O O . PHE B 1 251 ? 13.078 -20.328 -22.531 1 73.56 251 PHE B O 1
ATOM 3994 N N . ASN B 1 252 ? 10.883 -20.359 -22.328 1 62.53 252 ASN B N 1
ATOM 3995 C CA . ASN B 1 252 ? 10.836 -21.812 -22.094 1 62.53 252 ASN B CA 1
ATOM 3996 C C . ASN B 1 252 ? 11.242 -22.594 -23.344 1 62.53 252 ASN B C 1
ATOM 3998 O O . ASN B 1 252 ? 10.719 -22.344 -24.438 1 62.53 252 ASN B O 1
ATOM 4002 N N . VAL B 1 253 ? 12.445 -23.016 -23.75 1 51.19 253 VAL B N 1
ATOM 4003 C CA . VAL B 1 253 ? 12.898 -23.734 -24.938 1 51.19 253 VAL B CA 1
ATOM 4004 C C . VAL B 1 253 ? 12.266 -25.125 -24.969 1 51.19 253 VAL B C 1
ATOM 4006 O O . VAL B 1 253 ? 12.188 -25.75 -26.031 1 51.19 253 VAL B O 1
ATOM 4009 N N . GLY B 1 254 ? 11.977 -25.781 -24.016 1 46.78 254 GLY B N 1
ATOM 4010 C CA . GLY B 1 254 ? 11.758 -27.203 -24.156 1 46.78 254 GLY B CA 1
ATOM 4011 C C . GLY B 1 254 ? 10.539 -27.547 -25 1 46.78 254 GLY B C 1
ATOM 4012 O O . GLY B 1 254 ? 10.258 -28.719 -25.266 1 46.78 254 GLY B O 1
ATOM 4013 N N . SER B 1 255 ? 9.484 -26.75 -25.047 1 44.56 255 SER B N 1
ATOM 4014 C CA . SER B 1 255 ? 8.414 -27.422 -25.781 1 44.56 255 SER B CA 1
ATOM 4015 C C . SER B 1 255 ? 8.695 -27.422 -27.281 1 44.56 255 SER B C 1
ATOM 4017 O O . SER B 1 255 ? 8.023 -26.719 -28.047 1 44.56 255 SER B O 1
ATOM 4019 N N . GLU B 1 256 ? 9.867 -27.219 -27.766 1 38.16 256 GLU B N 1
ATOM 4020 C CA . GLU B 1 256 ? 10.062 -27.531 -29.188 1 38.16 256 GLU B CA 1
ATOM 4021 C C . GLU B 1 256 ? 9.406 -28.859 -29.547 1 38.16 256 GLU B C 1
ATOM 4023 O O . GLU B 1 256 ? 9.82 -29.922 -29.062 1 38.16 256 GLU B O 1
ATOM 4028 N N . SER B 1 257 ? 8.156 -29.078 -29.656 1 37.16 257 SER B N 1
ATOM 4029 C CA . SER B 1 257 ? 7.57 -30.156 -30.453 1 37.16 257 SER B CA 1
ATOM 4030 C C . SER B 1 257 ? 8.422 -30.453 -31.672 1 37.16 257 SER B C 1
ATOM 4032 O O . SER B 1 257 ? 9.133 -29.594 -32.188 1 37.16 257 SER B O 1
ATOM 4034 N N . SER B 1 258 ? 8.57 -31.828 -32.062 1 36.38 258 SER B N 1
ATOM 4035 C CA . SER B 1 258 ? 8.883 -32.656 -33.219 1 36.38 258 SER B CA 1
ATOM 4036 C C . SER B 1 258 ? 8.344 -32.031 -34.5 1 36.38 258 SER B C 1
ATOM 4038 O O . SER B 1 258 ? 7.387 -32.531 -35.094 1 36.38 258 SER B O 1
ATOM 4040 N N . LYS B 1 259 ? 8.25 -30.812 -34.75 1 39.31 259 LYS B N 1
ATOM 4041 C CA . LYS B 1 259 ? 7.945 -30.469 -36.125 1 39.31 259 LYS B CA 1
ATOM 4042 C C . LYS B 1 259 ? 8.977 -31.078 -37.062 1 39.31 259 LYS B C 1
ATOM 4044 O O . LYS B 1 259 ? 9.062 -30.688 -38.25 1 39.31 259 LYS B O 1
ATOM 4049 N N . GLN B 1 260 ? 9.891 -31.891 -36.562 1 32.62 260 GLN B N 1
ATOM 4050 C CA . GLN B 1 260 ? 10.633 -32.438 -37.688 1 32.62 260 GLN B CA 1
ATOM 4051 C C . GLN B 1 260 ? 9.727 -33.25 -38.594 1 32.62 260 GLN B C 1
ATOM 4053 O O . GLN B 1 260 ? 9.836 -34.5 -38.656 1 32.62 260 GLN B O 1
ATOM 4058 N N . TRP B 1 261 ? 8.414 -33.188 -38.562 1 31.56 261 TRP B N 1
ATOM 4059 C CA . TRP B 1 261 ? 7.805 -34.031 -39.562 1 31.56 261 TRP B CA 1
ATOM 4060 C C . TRP B 1 261 ? 8.273 -33.625 -40.969 1 31.56 261 TRP B C 1
ATOM 4062 O O . TRP B 1 261 ? 8.531 -34.469 -41.812 1 31.56 261 TRP B O 1
ATOM 4072 N N . ASP B 1 262 ? 7.977 -32.312 -41.406 1 31.84 262 ASP B N 1
ATOM 4073 C CA . ASP B 1 262 ? 7.727 -32.219 -42.844 1 31.84 262 ASP B CA 1
ATOM 4074 C C . ASP B 1 262 ? 9.031 -32.25 -43.625 1 31.84 262 ASP B C 1
ATOM 4076 O O . ASP B 1 262 ? 9.031 -32.031 -44.844 1 31.84 262 ASP B O 1
ATOM 4080 N N . LYS B 1 263 ? 10.281 -32.688 -43.219 1 29.06 263 LYS B N 1
ATOM 4081 C CA . LYS B 1 263 ? 11.008 -33.094 -44.406 1 29.06 263 LYS B CA 1
ATOM 4082 C C . LYS B 1 263 ? 10.734 -34.562 -44.75 1 29.06 263 LYS B C 1
ATOM 4084 O O . LYS B 1 263 ? 10.586 -35.375 -43.875 1 29.06 263 LYS B O 1
#

Sequence (526 aa):
MLALRLLNVVAPAYFLCLSLVTFALQLFLFLPSMREDPAAAPLFPPALLHGALFLFLSANALGNYVLVIQNSPDDLGACQGTPARRAPCPPPSTHFCRVCARVTLRHDHHCFFTGNCIGGRNMRNFVLFCLYTSLACLYSMVAGVAYISAVLSVSFAHPLAFLTLLPTAISQFFAGAVLGSEMFVILMLYLWFAIGLACAGFCCHQLLLILRGQTRHQLRKGVAVRARPWRKNLQEVFGKRWLLGLLVPMFNVGSESSKQWDKMLALRLLNVVAPAYFLCLSLVTFALQLFLFLPSMREDPAAAPLFPPALLHGALFLFLSANALGNYVLVIQNSPDDLGACQGTPARRAPCPPPSTHFCRVCARVTLRHDHHCFFTGNCIGGRNMRNFVLFCLYTSLACLYSMVAGVAYISAVLSVSFAHPLAFLTLLPTAISQFFAGAVLGSEMFVILMLYLWFAIGLACAGFCCHQLLLILRGQTRHQLRKGVAVRARPWRKNLQEVFGKRWLLGLLVPMFNVGSESSKQWDK

Nearest PDB structures (foldseek):
  7khm-assembly1_B  TM=7.023E-01  e=5.633E-08  Homo sapiens
  6bmn-assembly1_A  TM=6.897E-01  e=1.466E-07  Homo sapiens
  6bml-assembly1_A  TM=6.747E-01  e=2.425E-07  Homo sapiens
  6bms-assembly1_A  TM=6.966E-01  e=1.485E-06  Danio rerio
  6bmm-assembly1_B  TM=6.610E-01  e=5.160E-07  Homo sapiens

InterPro domains:
  IPR001594 Palmitoyltransferase, DHHC domain [PF01529] (91-218)
  IPR039859 Palmitoyltransferase PFA4/ZDHHC16/ZDHHC20/ERF2-like [PTHR12246] (15-240)